Protein AF-A0A7V3HKM5-F1 (afdb_monomer)

Structure (mmCIF, N/CA/C/O backbone):
data_AF-A0A7V3HKM5-F1
#
_entry.id   AF-A0A7V3HKM5-F1
#
loop_
_atom_site.group_PDB
_atom_site.id
_atom_site.type_symbol
_atom_site.label_atom_id
_atom_site.label_alt_id
_atom_site.label_comp_id
_atom_site.label_asym_id
_atom_site.label_entity_id
_atom_site.label_seq_id
_atom_site.pdbx_PDB_ins_code
_atom_site.Cartn_x
_atom_site.Cartn_y
_atom_site.Cartn_z
_atom_site.occupancy
_atom_site.B_iso_or_equiv
_atom_site.auth_seq_id
_atom_site.auth_comp_id
_atom_site.auth_asym_id
_atom_site.auth_atom_id
_atom_site.pdbx_PDB_model_num
ATOM 1 N N . MET A 1 1 ? -71.633 11.881 -22.737 1.00 32.91 1 MET A N 1
ATOM 2 C CA . MET A 1 1 ? -72.175 11.666 -24.096 1.00 32.91 1 MET A CA 1
ATOM 3 C C . MET A 1 1 ? -71.010 11.194 -24.955 1.00 32.91 1 MET A C 1
ATOM 5 O O . MET A 1 1 ? -70.083 11.965 -25.119 1.00 32.91 1 MET A O 1
ATOM 9 N N . ILE A 1 2 ? -70.844 9.876 -25.146 1.00 27.92 2 ILE A N 1
ATOM 10 C CA . ILE A 1 2 ? -71.329 9.138 -26.340 1.00 27.92 2 ILE A CA 1
ATOM 11 C C . ILE A 1 2 ? -70.532 9.651 -27.573 1.00 27.92 2 ILE A C 1
ATOM 13 O O . ILE A 1 2 ? -70.724 10.799 -27.934 1.00 27.92 2 ILE A O 1
ATOM 17 N N . HIS A 1 3 ? -69.574 8.954 -28.208 1.00 29.22 3 HIS A N 1
ATOM 18 C CA . HIS A 1 3 ? -69.591 7.571 -28.708 1.00 29.22 3 HIS A CA 1
ATOM 19 C C . HIS A 1 3 ? -68.187 7.001 -29.063 1.00 29.22 3 HIS A C 1
ATOM 21 O O . HIS A 1 3 ? -67.424 7.612 -29.799 1.00 29.22 3 HIS A O 1
ATOM 27 N N . HIS A 1 4 ? -67.961 5.764 -28.602 1.00 31.05 4 HIS A N 1
ATOM 28 C CA . HIS A 1 4 ? -67.495 4.566 -29.332 1.00 31.05 4 HIS A CA 1
ATOM 29 C C . HIS A 1 4 ? -66.125 4.474 -30.041 1.00 31.05 4 HIS A C 1
ATOM 31 O O . HIS A 1 4 ? -65.977 4.805 -31.213 1.00 31.05 4 HIS A O 1
ATOM 37 N N . LEU A 1 5 ? -65.224 3.718 -29.397 1.00 31.31 5 LEU A N 1
ATOM 38 C CA . LEU A 1 5 ? -64.501 2.613 -30.040 1.00 31.31 5 LEU A CA 1
ATOM 39 C C . LEU A 1 5 ? -65.277 1.297 -29.824 1.00 31.31 5 LEU A C 1
ATOM 41 O O . LEU A 1 5 ? -65.658 0.986 -28.694 1.00 31.31 5 LEU A O 1
ATOM 45 N N . SER A 1 6 ? -65.483 0.513 -30.887 1.00 30.47 6 SER A N 1
ATOM 46 C CA . SER A 1 6 ? -65.968 -0.874 -30.834 1.00 30.47 6 SER A CA 1
ATOM 47 C C . SER A 1 6 ? -65.204 -1.750 -31.838 1.00 30.47 6 SER A C 1
ATOM 49 O O . SER A 1 6 ? -65.437 -1.698 -33.039 1.00 30.47 6 SER A O 1
ATOM 51 N N . HIS A 1 7 ? -64.247 -2.506 -31.300 1.00 28.69 7 HIS A N 1
ATOM 52 C CA . HIS A 1 7 ? -63.943 -3.927 -31.515 1.00 28.69 7 HIS A CA 1
ATOM 53 C C . HIS A 1 7 ? -64.242 -4.669 -32.852 1.00 28.69 7 HIS A C 1
ATOM 55 O O . HIS A 1 7 ? -65.390 -4.921 -33.194 1.00 28.69 7 HIS A O 1
ATOM 61 N N . LEU A 1 8 ? -63.148 -5.256 -33.386 1.00 28.28 8 LEU A N 1
ATOM 62 C CA . LEU A 1 8 ? -62.912 -6.692 -33.706 1.00 28.28 8 LEU A CA 1
ATOM 63 C C . LEU A 1 8 ? -63.483 -7.359 -34.983 1.00 28.28 8 LEU A C 1
ATOM 65 O O . LEU A 1 8 ? -64.666 -7.672 -35.040 1.00 28.28 8 LEU A O 1
ATOM 69 N N . LYS A 1 9 ? -62.554 -7.793 -35.867 1.00 26.81 9 LYS A N 1
ATOM 70 C CA . LYS A 1 9 ? -62.287 -9.175 -36.397 1.00 26.81 9 LYS A CA 1
ATOM 71 C C . LYS A 1 9 ? -61.804 -9.111 -37.862 1.00 26.81 9 LYS A C 1
ATOM 73 O O . LYS A 1 9 ? -62.505 -8.581 -38.706 1.00 26.81 9 LYS A O 1
ATOM 78 N N . ALA A 1 10 ? -60.537 -9.421 -38.158 1.00 32.06 10 ALA A N 1
ATOM 79 C CA . ALA A 1 10 ? -59.923 -10.750 -38.357 1.00 32.06 10 ALA A CA 1
ATOM 80 C C . ALA A 1 10 ? -60.119 -11.321 -39.782 1.00 32.06 10 ALA A C 1
ATOM 82 O O . ALA A 1 10 ? -61.255 -11.415 -40.228 1.00 32.06 10 ALA A O 1
ATOM 83 N N . ILE A 1 11 ? -58.991 -11.708 -40.414 1.00 28.39 11 ILE A N 1
ATOM 84 C CA . ILE A 1 11 ? -58.706 -12.625 -41.560 1.00 28.39 11 ILE A CA 1
ATOM 85 C C . ILE A 1 11 ? -57.555 -11.974 -42.366 1.00 28.39 11 ILE A C 1
ATOM 87 O O . ILE A 1 11 ? -57.736 -10.913 -42.942 1.00 28.39 11 ILE A O 1
ATOM 91 N N . GLY A 1 12 ? -56.300 -12.415 -42.227 1.00 25.58 12 GLY A N 1
ATOM 92 C CA . GLY A 1 12 ? -55.669 -13.444 -43.074 1.00 25.58 12 GLY A CA 1
ATOM 93 C C . GLY A 1 12 ? -54.634 -12.771 -44.004 1.00 25.58 12 GLY A C 1
ATOM 94 O O . GLY A 1 12 ? -55.016 -11.993 -44.860 1.00 25.58 12 GLY A O 1
ATOM 95 N N . LEU A 1 13 ? -53.335 -12.798 -43.685 1.00 31.30 13 LEU A N 1
ATOM 96 C CA . LEU A 1 13 ? -52.326 -13.787 -44.112 1.00 31.30 13 LEU A CA 1
ATOM 97 C C . LEU A 1 13 ? -51.677 -13.454 -45.480 1.00 31.30 13 LEU A C 1
ATOM 99 O O . LEU A 1 13 ? -52.371 -13.256 -46.466 1.00 31.30 13 LEU A O 1
ATOM 103 N N . PHE A 1 14 ? -50.336 -13.502 -45.493 1.00 33.88 14 PHE A N 1
ATOM 104 C CA . PHE A 1 14 ? -49.397 -13.456 -46.630 1.00 33.88 14 PHE A CA 1
ATOM 105 C C . PHE A 1 14 ? -49.161 -12.113 -47.337 1.00 33.88 14 PHE A C 1
ATOM 107 O O . PHE A 1 14 ? -49.988 -11.677 -48.122 1.00 33.88 14 PHE A O 1
ATOM 114 N N . LEU A 1 15 ? -47.972 -11.524 -47.115 1.00 32.38 15 LEU A N 1
ATOM 115 C CA . LEU A 1 15 ? -47.068 -10.935 -48.132 1.00 32.38 15 LEU A CA 1
ATOM 116 C C . LEU A 1 15 ? -45.898 -10.183 -47.455 1.00 32.38 15 LEU A C 1
ATOM 118 O O . LEU A 1 15 ? -45.747 -8.978 -47.601 1.00 32.38 15 LEU A O 1
ATOM 122 N N . LEU A 1 16 ? -45.054 -10.887 -46.694 1.00 33.22 16 LEU A N 1
ATOM 123 C CA . LEU A 1 16 ? -43.768 -10.349 -46.216 1.00 33.22 16 LEU A CA 1
ATOM 124 C C . LEU A 1 16 ? -42.559 -11.323 -46.312 1.00 33.22 16 LEU A C 1
ATOM 126 O O . LEU A 1 16 ? -41.629 -11.172 -45.529 1.00 33.22 16 LEU A O 1
ATOM 130 N N . PRO A 1 17 ? -42.473 -12.276 -47.273 1.00 37.34 17 PRO A N 1
ATOM 131 C CA . PRO A 1 17 ? -41.177 -12.861 -47.641 1.00 37.34 17 PRO A CA 1
ATOM 132 C C . PRO A 1 17 ? -40.599 -12.313 -48.963 1.00 37.34 17 PRO A C 1
ATOM 134 O O . PRO A 1 17 ? -39.496 -12.684 -49.349 1.00 37.34 17 PRO A O 1
ATOM 137 N N . SER A 1 18 ? -41.291 -11.409 -49.664 1.00 39.62 18 SER A N 1
ATOM 138 C CA . SER A 1 18 ? -40.909 -11.008 -51.030 1.00 39.62 18 SER A CA 1
ATOM 139 C C . SER A 1 18 ? -39.862 -9.887 -51.105 1.00 39.62 18 SER A C 1
ATOM 141 O O . SER A 1 18 ? -39.208 -9.737 -52.131 1.00 39.62 18 SER A O 1
ATOM 143 N N . ALA A 1 19 ? -39.675 -9.101 -50.039 1.00 37.91 19 ALA A N 1
ATOM 144 C CA . ALA A 1 19 ? -38.721 -7.984 -50.038 1.00 37.91 19 ALA A CA 1
ATOM 145 C C . ALA A 1 19 ? -37.283 -8.417 -49.691 1.00 37.91 19 ALA A C 1
ATOM 147 O O . ALA A 1 19 ? -36.323 -7.795 -50.139 1.00 37.91 19 ALA A O 1
ATOM 148 N N . PHE A 1 20 ? -37.122 -9.514 -48.943 1.00 40.72 20 PHE A N 1
ATOM 149 C CA . PHE A 1 20 ? -35.808 -9.993 -48.500 1.00 40.72 20 PHE A CA 1
ATOM 150 C C . PHE A 1 20 ? -35.078 -10.806 -49.586 1.00 40.72 20 PHE A C 1
ATOM 152 O O . PHE A 1 20 ? -33.859 -10.741 -49.704 1.00 40.72 20 PHE A O 1
ATOM 159 N N . LEU A 1 21 ? -35.827 -11.501 -50.449 1.00 41.72 21 LEU A N 1
ATOM 160 C CA . LEU A 1 21 ? -35.273 -12.265 -51.575 1.00 41.72 21 LEU A CA 1
ATOM 161 C C . LEU A 1 21 ? -34.810 -11.382 -52.747 1.00 41.72 21 LEU A C 1
ATOM 163 O O . LEU A 1 21 ? -33.887 -11.764 -53.461 1.00 41.72 21 LEU A O 1
ATOM 167 N N . ILE A 1 22 ? -35.378 -10.182 -52.921 1.00 44.56 22 ILE A N 1
ATOM 168 C CA . ILE A 1 22 ? -34.971 -9.256 -53.995 1.00 44.56 22 ILE A CA 1
ATOM 169 C C . ILE A 1 22 ? -33.669 -8.521 -53.636 1.00 44.56 22 ILE A C 1
ATOM 171 O O . ILE A 1 22 ? -32.812 -8.355 -54.504 1.00 44.56 22 ILE A O 1
ATOM 175 N N . LEU A 1 23 ? -33.453 -8.166 -52.361 1.00 40.28 23 LEU A N 1
ATOM 176 C CA . LEU A 1 23 ? -32.171 -7.594 -51.923 1.00 40.28 23 LEU A CA 1
ATOM 177 C C . LEU A 1 23 ? -31.022 -8.613 -51.984 1.00 40.28 23 LEU A C 1
ATOM 179 O O . LEU A 1 23 ? -29.900 -8.250 -52.330 1.00 40.28 23 LEU A O 1
ATOM 183 N N . MET A 1 24 ? -31.299 -9.890 -51.710 1.00 40.78 24 MET A N 1
ATOM 184 C CA . MET A 1 24 ? -30.285 -10.946 -51.772 1.00 40.78 24 MET A CA 1
ATOM 185 C C . MET A 1 24 ? -29.945 -11.341 -53.222 1.00 40.78 24 MET A C 1
ATOM 187 O O . MET A 1 24 ? -28.791 -11.634 -53.520 1.00 40.78 24 MET A O 1
ATOM 191 N N . ALA A 1 25 ? -30.905 -11.253 -54.152 1.00 40.16 25 ALA A N 1
ATOM 192 C CA . ALA A 1 25 ? -30.659 -11.458 -55.582 1.00 40.16 25 ALA A CA 1
ATOM 193 C C . ALA A 1 25 ? -29.879 -10.298 -56.238 1.00 40.16 25 ALA A C 1
ATOM 195 O O . ALA A 1 25 ? -29.069 -10.545 -57.127 1.00 40.16 25 ALA A O 1
ATOM 196 N N . MET A 1 26 ? -30.051 -9.050 -55.779 1.00 38.34 26 MET A N 1
ATOM 197 C CA . MET A 1 26 ? -29.219 -7.923 -56.239 1.00 38.34 26 MET A CA 1
ATOM 198 C C . MET A 1 26 ? -27.794 -7.958 -55.669 1.00 38.34 26 MET A C 1
ATOM 200 O O . MET A 1 26 ? -26.869 -7.512 -56.341 1.00 38.34 26 MET A O 1
ATOM 204 N N . ALA A 1 27 ? -27.597 -8.530 -54.476 1.00 38.53 27 ALA A N 1
ATOM 205 C CA . ALA A 1 27 ? -26.265 -8.740 -53.905 1.00 38.53 27 ALA A CA 1
ATOM 206 C C . ALA A 1 27 ? -25.490 -9.878 -54.600 1.00 38.53 27 ALA A C 1
ATOM 208 O O . ALA A 1 27 ? -24.270 -9.805 -54.705 1.00 38.53 27 ALA A O 1
ATOM 209 N N . LEU A 1 28 ? -26.190 -10.895 -55.121 1.00 37.50 28 LEU A N 1
ATOM 210 C CA . LEU A 1 28 ? -25.584 -12.022 -55.849 1.00 37.50 28 LEU A CA 1
ATOM 211 C C . LEU A 1 28 ? -25.401 -11.767 -57.356 1.00 37.50 28 LEU A C 1
ATOM 213 O O . LEU A 1 28 ? -24.655 -12.487 -58.005 1.00 37.50 28 LEU A O 1
ATOM 217 N N . ALA A 1 29 ? -26.035 -10.734 -57.921 1.00 35.56 29 ALA A N 1
ATOM 218 C CA . ALA A 1 29 ? -25.819 -10.319 -59.312 1.00 35.56 29 ALA A CA 1
ATOM 219 C C . ALA A 1 29 ? -24.673 -9.300 -59.480 1.00 35.56 29 ALA A C 1
ATOM 221 O O . ALA A 1 29 ? -24.315 -8.965 -60.605 1.00 35.56 29 ALA A O 1
ATOM 222 N N . TYR A 1 30 ? -24.091 -8.813 -58.377 1.00 34.19 30 TYR A N 1
ATOM 223 C CA . TYR A 1 30 ? -22.936 -7.904 -58.384 1.00 34.19 30 TYR A CA 1
ATOM 224 C C . TYR A 1 30 ? -21.601 -8.599 -58.069 1.00 34.19 30 TYR A C 1
ATOM 226 O O . TYR A 1 30 ? -20.567 -7.934 -58.027 1.00 34.19 30 TYR A O 1
ATOM 234 N N . SER A 1 31 ? -21.606 -9.919 -57.849 1.00 36.97 31 SER A N 1
ATOM 235 C CA . SER A 1 31 ? -20.392 -10.697 -57.563 1.00 36.97 31 SER A CA 1
ATOM 236 C C . SER A 1 31 ? -19.745 -11.339 -58.793 1.00 36.97 31 SER A C 1
ATOM 238 O O . SER A 1 31 ? -18.592 -11.744 -58.701 1.00 36.97 31 SER A O 1
ATOM 240 N N . ASP A 1 32 ? -20.424 -11.372 -59.944 1.00 38.94 32 ASP A N 1
ATOM 241 C CA . ASP A 1 32 ? -19.956 -12.069 -61.151 1.00 38.94 32 ASP A CA 1
ATOM 242 C C . ASP A 1 32 ? -19.797 -11.118 -62.345 1.00 38.94 32 ASP A C 1
ATOM 244 O O . ASP A 1 32 ? -20.536 -11.207 -63.317 1.00 38.94 32 ASP A O 1
ATOM 248 N N . SER A 1 33 ? -18.842 -10.187 -62.270 1.00 45.66 33 SER A N 1
ATOM 249 C CA . SER A 1 33 ? -18.077 -9.702 -63.435 1.00 45.66 33 SER A CA 1
ATOM 250 C C . SER A 1 33 ? -17.248 -8.482 -63.048 1.00 45.66 33 SER A C 1
ATOM 252 O O . SER A 1 33 ? -17.725 -7.361 -63.170 1.00 45.66 33 SER A O 1
ATOM 254 N N . LEU A 1 34 ? -16.010 -8.694 -62.602 1.00 35.62 34 LEU A N 1
ATOM 255 C CA . LEU A 1 34 ? -14.881 -7.771 -62.776 1.00 35.62 34 LEU A CA 1
ATOM 256 C C . LEU A 1 34 ? -13.589 -8.567 -62.504 1.00 35.62 34 LEU A C 1
ATOM 258 O O . LEU A 1 34 ? -12.852 -8.320 -61.554 1.00 35.62 34 LEU A O 1
ATOM 262 N N . GLU A 1 35 ? -13.308 -9.555 -63.358 1.00 46.19 35 GLU A N 1
ATOM 263 C CA . GLU A 1 35 ? -11.924 -9.971 -63.591 1.00 46.19 35 GLU A CA 1
ATOM 264 C C . GLU A 1 35 ? -11.232 -8.835 -64.353 1.00 46.19 35 GLU A C 1
ATOM 266 O O . GLU A 1 35 ? -11.288 -8.742 -65.578 1.00 46.19 35 GLU A O 1
ATOM 271 N N . LEU A 1 36 ? -10.597 -7.931 -63.611 1.00 38.19 36 LEU A N 1
ATOM 272 C CA . LEU A 1 36 ? -9.624 -7.001 -64.160 1.00 38.19 36 LEU A CA 1
ATOM 273 C C . LEU A 1 36 ? -8.408 -6.997 -63.235 1.00 38.19 36 LEU A C 1
ATOM 275 O O . LEU A 1 36 ? -8.452 -6.436 -62.148 1.00 38.19 36 LEU A O 1
ATOM 279 N N . ALA A 1 37 ? -7.364 -7.699 -63.685 1.00 37.41 37 ALA A N 1
ATOM 280 C CA . ALA A 1 37 ? -5.993 -7.701 -63.181 1.00 37.41 37 ALA A CA 1
ATOM 281 C C . ALA A 1 37 ? -5.848 -7.451 -61.669 1.00 37.41 37 ALA A C 1
ATOM 283 O O . ALA A 1 37 ? -5.640 -6.321 -61.227 1.00 37.41 37 ALA A O 1
ATOM 284 N N . ALA A 1 38 ? -5.863 -8.530 -60.883 1.00 37.41 38 ALA A N 1
ATOM 285 C CA . ALA A 1 38 ? -5.310 -8.507 -59.539 1.00 37.41 38 ALA A CA 1
ATOM 286 C C . ALA A 1 38 ? -3.819 -8.139 -59.632 1.00 37.41 38 ALA A C 1
ATOM 288 O O . ALA A 1 38 ? -2.955 -8.995 -59.818 1.00 37.41 38 ALA A O 1
ATOM 289 N N . ALA A 1 39 ? -3.506 -6.849 -59.509 1.00 39.78 39 ALA A N 1
ATOM 290 C CA . ALA A 1 39 ? -2.245 -6.472 -58.907 1.00 39.78 39 ALA A CA 1
ATOM 291 C C . ALA A 1 39 ? -2.238 -7.165 -57.543 1.00 39.78 39 ALA A C 1
ATOM 293 O O . ALA A 1 39 ? -3.175 -6.981 -56.761 1.00 39.78 39 ALA A O 1
ATOM 294 N N . SER A 1 40 ? -1.233 -8.009 -57.293 1.00 38.81 40 SER A N 1
ATOM 295 C CA . SER A 1 40 ? -0.944 -8.527 -55.957 1.00 38.81 40 SER A CA 1
ATOM 296 C C . SER A 1 40 ? -1.198 -7.406 -54.951 1.00 38.81 40 SER A C 1
ATOM 298 O O . SER A 1 40 ? -0.755 -6.286 -55.238 1.00 38.81 40 SER A O 1
ATOM 300 N N . PRO A 1 41 ? -1.893 -7.636 -53.817 1.00 42.03 41 PRO A N 1
ATOM 301 C CA . PRO A 1 41 ? -1.941 -6.609 -52.793 1.00 42.03 41 PRO A CA 1
ATOM 302 C C . PRO A 1 41 ? -0.479 -6.269 -52.529 1.00 42.03 41 PRO A C 1
ATOM 304 O O . PRO A 1 41 ? 0.301 -7.161 -52.185 1.00 42.03 41 PRO A O 1
ATOM 307 N N . LEU A 1 42 ? -0.075 -5.029 -52.834 1.00 37.62 42 LEU A N 1
ATOM 308 C CA . LEU A 1 42 ? 1.221 -4.513 -52.421 1.00 37.62 42 LEU A CA 1
ATOM 309 C C . LEU A 1 42 ? 1.316 -4.917 -50.961 1.00 37.62 42 LEU A C 1
ATOM 311 O O . LEU A 1 42 ? 0.459 -4.496 -50.183 1.00 37.62 42 LEU A O 1
ATOM 315 N N . ALA A 1 43 ? 2.247 -5.822 -50.638 1.00 38.78 43 ALA A N 1
ATOM 316 C CA . ALA A 1 43 ? 2.473 -6.253 -49.274 1.00 38.78 43 ALA A CA 1
ATOM 317 C C . ALA A 1 43 ? 2.596 -4.962 -48.479 1.00 38.78 43 ALA A C 1
ATOM 319 O O . ALA A 1 43 ? 3.527 -4.188 -48.711 1.00 38.78 43 ALA A O 1
ATOM 320 N N . GLN A 1 44 ? 1.571 -4.656 -47.685 1.00 40.34 44 GLN A N 1
ATOM 321 C CA . GLN A 1 44 ? 1.519 -3.414 -46.945 1.00 40.34 44 GLN A CA 1
ATOM 322 C C . GLN A 1 44 ? 2.742 -3.501 -46.049 1.00 40.34 44 GLN A C 1
ATOM 324 O O . GLN A 1 44 ? 2.817 -4.416 -45.227 1.00 40.34 44 GLN A O 1
ATOM 329 N N . ALA A 1 45 ? 3.763 -2.689 -46.344 1.00 49.84 45 ALA A N 1
ATOM 330 C CA . ALA A 1 45 ? 5.047 -2.808 -45.680 1.00 49.84 45 ALA A CA 1
ATOM 331 C C . ALA A 1 45 ? 4.754 -2.796 -44.183 1.00 49.84 45 ALA A C 1
ATOM 333 O O . ALA A 1 45 ? 4.122 -1.856 -43.698 1.00 49.84 45 ALA A O 1
ATOM 334 N N . THR A 1 46 ? 5.119 -3.873 -43.481 1.00 57.25 46 THR A N 1
ATOM 335 C CA . THR A 1 46 ? 5.024 -3.919 -42.022 1.00 57.25 46 THR A CA 1
ATOM 336 C C . THR A 1 46 ? 5.605 -2.610 -41.511 1.00 57.25 46 THR A C 1
ATOM 338 O O . THR A 1 46 ? 6.740 -2.318 -41.899 1.00 57.25 46 THR A O 1
ATOM 341 N N . PRO A 1 47 ? 4.857 -1.804 -40.735 1.00 72.25 47 PRO A N 1
ATOM 342 C CA . PRO A 1 47 ? 5.342 -0.503 -40.305 1.00 72.25 47 PRO A CA 1
ATOM 343 C C . PRO A 1 47 ? 6.716 -0.678 -39.659 1.00 72.25 47 PRO A C 1
ATOM 345 O O . PRO A 1 47 ? 6.863 -1.386 -38.662 1.00 72.25 47 PRO A O 1
ATOM 348 N N . THR A 1 48 ? 7.749 -0.128 -40.295 1.00 81.62 48 THR A N 1
ATOM 349 C CA . THR A 1 48 ? 9.126 -0.272 -39.829 1.00 81.62 48 THR A CA 1
ATOM 350 C C . THR A 1 48 ? 9.433 0.867 -38.881 1.00 81.62 48 THR A C 1
ATOM 352 O O . THR A 1 48 ? 9.275 2.034 -39.245 1.00 81.62 48 THR A O 1
ATOM 355 N N . CYS A 1 49 ? 9.900 0.540 -37.681 1.00 91.69 49 CYS A N 1
ATOM 356 C CA . CYS A 1 49 ? 10.353 1.556 -36.750 1.00 91.69 49 CYS A CA 1
ATOM 357 C C . CYS A 1 49 ? 11.594 2.285 -37.270 1.00 91.69 49 CYS A C 1
ATOM 359 O O . CYS A 1 49 ? 12.435 1.665 -37.931 1.00 91.69 49 CYS A O 1
ATOM 361 N N . PRO A 1 50 ? 11.755 3.578 -36.936 1.00 88.56 50 PRO A N 1
ATOM 362 C CA . PRO A 1 50 ? 13.026 4.256 -37.121 1.00 88.56 50 PRO A CA 1
ATOM 363 C C . PRO A 1 50 ? 14.158 3.467 -36.441 1.00 88.56 50 PRO A C 1
ATOM 365 O O . PRO A 1 50 ? 13.912 2.829 -35.408 1.00 88.56 50 PRO A O 1
ATOM 368 N N . PRO A 1 51 ? 15.393 3.526 -36.972 1.00 86.81 51 PRO A N 1
ATOM 369 C CA . PRO A 1 51 ? 16.545 2.935 -36.309 1.00 86.81 51 PRO A CA 1
ATOM 370 C C . PRO A 1 51 ? 16.653 3.419 -34.861 1.00 86.81 51 PRO A C 1
ATOM 372 O O . PRO A 1 51 ? 16.358 4.578 -34.557 1.00 86.81 51 PRO A O 1
ATOM 375 N N . SER A 1 52 ? 17.098 2.534 -33.972 1.00 85.69 52 SER A N 1
ATOM 376 C CA . SER A 1 52 ? 17.419 2.915 -32.597 1.00 85.69 52 SER A CA 1
ATOM 377 C C . SER A 1 52 ? 18.522 3.979 -32.571 1.00 85.69 52 SER A C 1
ATOM 379 O O . SER A 1 52 ? 19.308 4.108 -33.515 1.00 85.69 52 SER A O 1
ATOM 381 N N . HIS A 1 53 ? 18.611 4.725 -31.466 1.00 84.75 53 HIS A N 1
ATOM 382 C CA . HIS A 1 53 ? 19.730 5.640 -31.248 1.00 84.75 53 HIS A CA 1
ATOM 383 C C . HIS A 1 53 ? 21.068 4.894 -31.355 1.00 84.75 53 HIS A C 1
ATOM 385 O O . HIS A 1 53 ? 21.175 3.719 -30.994 1.00 84.75 53 HIS A O 1
ATOM 391 N N . ALA A 1 54 ? 22.098 5.580 -31.857 1.00 84.00 54 ALA A N 1
ATOM 392 C CA . ALA A 1 54 ? 23.431 5.001 -31.973 1.00 84.00 54 ALA A CA 1
ATOM 393 C C . ALA A 1 54 ? 23.914 4.485 -30.604 1.00 84.00 54 ALA A C 1
ATOM 395 O O . ALA A 1 54 ? 23.852 5.209 -29.614 1.00 84.00 54 ALA A O 1
ATOM 396 N N . GLY A 1 55 ? 24.379 3.233 -30.560 1.00 84.69 55 GLY A N 1
ATOM 397 C CA . GLY A 1 55 ? 24.806 2.560 -29.326 1.00 84.69 55 GLY A CA 1
ATOM 398 C C . GLY A 1 55 ? 23.726 1.711 -28.644 1.00 84.69 55 GLY A C 1
ATOM 399 O O . GLY A 1 55 ? 24.060 0.882 -27.802 1.00 84.69 55 GLY A O 1
ATOM 400 N N . CYS A 1 56 ? 22.454 1.830 -29.038 1.00 92.00 56 CYS A N 1
ATOM 401 C CA . CYS A 1 56 ? 21.394 0.959 -28.536 1.00 92.00 56 CYS A CA 1
ATOM 402 C C . CYS A 1 56 ? 21.455 -0.430 -29.209 1.00 92.00 56 CYS A C 1
ATOM 404 O O . CYS A 1 56 ? 21.337 -0.507 -30.433 1.00 92.00 56 CYS A O 1
ATOM 406 N N . PRO A 1 57 ? 21.619 -1.532 -28.447 1.00 92.88 57 PRO A N 1
ATOM 407 C CA . PRO A 1 57 ? 21.910 -2.853 -29.017 1.00 92.88 57 PRO A CA 1
ATOM 408 C C . PRO A 1 57 ? 20.725 -3.545 -29.700 1.00 92.88 57 PRO A C 1
ATOM 410 O O . PRO A 1 57 ? 20.939 -4.415 -30.540 1.00 92.88 57 PRO A O 1
ATOM 413 N N . GLN A 1 58 ? 19.489 -3.194 -29.341 1.00 94.94 58 GLN A N 1
ATOM 414 C CA . GLN A 1 58 ? 18.282 -3.797 -29.898 1.00 94.94 58 GLN A CA 1
ATOM 415 C C . GLN A 1 58 ? 17.544 -2.804 -30.802 1.00 94.94 58 GLN A C 1
ATOM 417 O O . GLN A 1 58 ? 17.517 -1.598 -30.519 1.00 94.94 58 GLN A O 1
ATOM 422 N N . PRO A 1 59 ? 16.919 -3.285 -31.890 1.00 93.81 59 PRO A N 1
ATOM 423 C CA . PRO A 1 59 ? 16.055 -2.454 -32.713 1.00 93.81 59 PRO A CA 1
ATOM 424 C C . PRO A 1 59 ? 14.794 -2.052 -31.939 1.00 93.81 59 PRO A C 1
ATOM 426 O O . PRO A 1 59 ? 14.314 -2.785 -31.072 1.00 93.81 59 PRO A O 1
ATOM 429 N N . ARG A 1 60 ? 14.212 -0.908 -32.302 1.00 94.06 60 ARG A N 1
ATOM 430 C CA . ARG A 1 60 ? 12.827 -0.592 -31.941 1.00 94.06 60 ARG A CA 1
ATOM 431 C C . ARG A 1 60 ? 11.899 -1.556 -32.683 1.00 94.06 60 ARG A C 1
ATOM 433 O O . ARG A 1 60 ? 12.028 -1.730 -33.893 1.00 94.06 60 ARG A O 1
ATOM 440 N N . ILE A 1 61 ? 10.968 -2.170 -31.964 1.00 95.19 61 ILE A N 1
ATOM 441 C CA . ILE A 1 61 ? 9.970 -3.092 -32.509 1.00 95.19 61 ILE A CA 1
ATOM 442 C C . ILE A 1 61 ? 8.623 -2.381 -32.550 1.00 95.19 61 ILE A C 1
ATOM 444 O O . ILE A 1 61 ? 8.246 -1.687 -31.608 1.00 95.19 61 ILE A O 1
ATOM 448 N N . HIS A 1 62 ? 7.907 -2.544 -33.658 1.00 95.19 62 HIS A N 1
ATOM 449 C CA . HIS A 1 62 ? 6.563 -2.006 -33.809 1.00 95.19 62 HIS A CA 1
ATOM 450 C C . HIS A 1 62 ? 5.563 -2.932 -33.111 1.00 95.19 62 HIS A C 1
ATOM 452 O O . HIS A 1 62 ? 5.512 -4.125 -33.415 1.00 95.19 62 HIS A O 1
ATOM 458 N N . GLY A 1 63 ? 4.774 -2.397 -32.183 1.00 94.62 63 GLY A N 1
ATOM 459 C CA . GLY A 1 63 ? 3.847 -3.175 -31.368 1.00 94.62 63 GLY A CA 1
ATOM 460 C C . GLY A 1 63 ? 2.650 -2.361 -30.896 1.00 94.62 63 GLY A C 1
ATOM 461 O O . GLY A 1 63 ? 2.603 -1.141 -31.051 1.00 94.62 63 GLY A O 1
ATOM 462 N N . TYR A 1 64 ? 1.651 -3.064 -30.367 1.00 95.00 64 TYR A N 1
ATOM 463 C CA . TYR A 1 64 ? 0.425 -2.464 -29.852 1.00 95.00 64 TYR A CA 1
ATOM 464 C C . TYR A 1 64 ? 0.579 -2.120 -28.372 1.00 95.00 64 TYR A C 1
ATOM 466 O O . TYR A 1 64 ? 0.902 -2.997 -27.568 1.00 95.00 64 TYR A O 1
ATOM 474 N N . GLN A 1 65 ? 0.315 -0.865 -28.016 1.00 96.00 65 GLN A N 1
ATOM 475 C CA . GLN A 1 65 ? 0.173 -0.432 -26.633 1.00 96.00 65 GLN A CA 1
ATOM 476 C C . GLN A 1 65 ? -1.285 -0.642 -26.191 1.00 96.00 65 GLN A C 1
ATOM 478 O O . GLN A 1 65 ? -2.164 0.072 -26.684 1.00 96.00 65 GLN A O 1
ATOM 483 N N . PRO A 1 66 ? -1.567 -1.595 -25.281 1.00 94.00 66 PRO A N 1
ATOM 484 C CA . PRO A 1 66 ? -2.905 -1.763 -24.720 1.00 94.00 66 PRO A CA 1
ATOM 485 C C . PRO A 1 66 ? -3.285 -0.574 -23.836 1.00 94.00 66 PRO A C 1
ATOM 487 O O . PRO A 1 66 ? -2.440 0.267 -23.505 1.00 94.00 66 PRO A O 1
ATOM 490 N N . SER A 1 67 ? -4.554 -0.518 -23.428 1.00 90.75 67 SER A N 1
ATOM 491 C CA . SER A 1 67 ? -4.948 0.441 -22.402 1.00 90.75 67 SER A CA 1
ATOM 492 C C . SER A 1 67 ? -4.248 0.131 -21.083 1.00 90.75 67 SER A C 1
ATOM 494 O O . SER A 1 67 ? -4.137 -1.026 -20.668 1.00 90.75 67 SER A O 1
ATOM 496 N N . ARG A 1 68 ? -3.778 1.170 -20.394 1.00 90.25 68 ARG A N 1
ATOM 497 C CA . ARG A 1 68 ? -3.161 1.032 -19.070 1.00 90.25 68 ARG A CA 1
ATOM 498 C C . ARG A 1 68 ? -4.135 0.414 -18.074 1.00 90.25 68 ARG A C 1
ATOM 500 O O . ARG A 1 68 ? -3.726 -0.346 -17.202 1.00 90.25 68 ARG A O 1
ATOM 507 N N . TYR A 1 69 ? -5.427 0.678 -18.242 1.00 87.69 69 TYR A N 1
ATOM 508 C CA . TYR A 1 69 ? -6.471 0.084 -17.420 1.00 87.69 69 TYR A CA 1
ATOM 509 C C . TYR A 1 69 ? -6.520 -1.451 -17.534 1.00 87.69 69 TYR A C 1
ATOM 511 O O . TYR A 1 69 ? -6.615 -2.140 -16.516 1.00 87.69 69 TYR A O 1
ATOM 519 N N . GLU A 1 70 ? -6.386 -2.007 -18.743 1.00 88.12 70 GLU A N 1
ATOM 520 C CA . GLU A 1 70 ? -6.325 -3.462 -18.967 1.00 88.12 70 GLU A CA 1
ATOM 521 C C . GLU A 1 70 ? -5.019 -4.080 -18.438 1.00 88.12 70 GLU A C 1
ATOM 523 O O . GLU A 1 70 ? -4.993 -5.243 -18.019 1.00 88.12 70 GLU A O 1
ATOM 528 N N . MET A 1 71 ? -3.934 -3.298 -18.397 1.00 93.00 71 MET A N 1
ATOM 529 C CA . MET A 1 71 ? -2.624 -3.756 -17.924 1.00 93.00 71 MET A CA 1
ATOM 530 C C . MET A 1 71 ? -2.578 -4.091 -16.426 1.00 93.00 71 MET A C 1
ATOM 532 O O . MET A 1 71 ? -1.661 -4.798 -16.014 1.00 93.00 71 MET A O 1
ATOM 536 N N . ARG A 1 72 ? -3.543 -3.656 -15.600 1.00 92.19 72 ARG A N 1
ATOM 537 C CA . ARG A 1 72 ? -3.573 -3.941 -14.145 1.00 92.19 72 ARG A CA 1
ATOM 538 C C . ARG A 1 72 ? -3.407 -5.428 -13.830 1.00 92.19 72 ARG A C 1
ATOM 540 O O . ARG A 1 72 ? -2.551 -5.808 -13.031 1.00 92.19 72 ARG A O 1
ATOM 547 N N . SER A 1 73 ? -4.149 -6.265 -14.554 1.00 93.81 73 SER A N 1
ATOM 548 C CA . SER A 1 73 ? -4.070 -7.727 -14.449 1.00 93.81 73 SER A CA 1
ATOM 549 C C . SER A 1 73 ? -2.673 -8.267 -14.781 1.00 93.81 73 SER A C 1
ATOM 551 O O . SER A 1 73 ? -2.179 -9.167 -14.111 1.00 93.81 73 SER A O 1
ATOM 553 N N . THR A 1 74 ? -1.983 -7.655 -15.746 1.00 96.88 74 THR A N 1
ATOM 554 C CA . THR A 1 74 ? -0.628 -8.048 -16.155 1.00 96.88 74 THR A CA 1
ATOM 555 C C . THR A 1 74 ? 0.399 -7.785 -15.050 1.00 96.88 74 THR A C 1
ATOM 557 O O . THR A 1 74 ? 1.333 -8.570 -14.882 1.00 96.88 74 THR A O 1
ATOM 560 N N . PHE A 1 75 ? 0.217 -6.730 -14.248 1.00 97.94 75 PHE A N 1
ATOM 561 C CA . PHE A 1 75 ? 1.034 -6.504 -13.051 1.00 97.94 75 PHE A CA 1
ATOM 562 C C . PHE A 1 75 ? 0.783 -7.556 -11.975 1.00 97.94 75 PHE A C 1
ATOM 564 O O . PHE A 1 75 ? 1.742 -8.025 -11.363 1.00 97.94 75 PHE A O 1
ATOM 571 N N . ASN A 1 76 ? -0.471 -7.964 -11.774 1.00 97.12 76 ASN A N 1
ATOM 572 C CA . ASN A 1 76 ? -0.808 -9.030 -10.829 1.00 97.12 76 ASN A CA 1
ATOM 573 C C . ASN A 1 76 ? -0.192 -10.359 -11.283 1.00 97.12 76 ASN A C 1
ATOM 575 O O . ASN A 1 76 ? 0.356 -11.105 -10.465 1.00 97.12 76 ASN A O 1
ATOM 579 N N . ASP A 1 77 ? -0.194 -10.617 -12.593 1.00 98.12 77 ASP A N 1
ATOM 580 C CA . ASP A 1 77 ? 0.426 -11.809 -13.156 1.00 98.12 77 ASP A CA 1
ATOM 581 C C . ASP A 1 77 ? 1.952 -11.805 -13.008 1.00 98.12 77 ASP A C 1
ATOM 583 O O . ASP A 1 77 ? 2.564 -12.802 -12.621 1.00 98.12 77 ASP A O 1
ATOM 587 N N . ALA A 1 78 ? 2.595 -10.663 -13.263 1.00 98.56 78 ALA A N 1
ATOM 588 C CA . ALA A 1 78 ? 4.031 -10.512 -13.055 1.00 98.56 78 ALA A CA 1
ATOM 589 C C . ALA A 1 78 ? 4.411 -10.689 -11.580 1.00 98.56 78 ALA A C 1
ATOM 591 O O . ALA A 1 78 ? 5.387 -11.373 -11.278 1.00 98.56 78 ALA A O 1
ATOM 592 N N . ALA A 1 79 ? 3.624 -10.111 -10.674 1.00 98.38 79 ALA A N 1
ATOM 593 C CA . ALA A 1 79 ? 3.847 -10.142 -9.235 1.00 98.38 79 ALA A CA 1
ATOM 594 C C . ALA A 1 79 ? 3.634 -11.528 -8.608 1.00 98.38 79 ALA A C 1
ATOM 596 O O . ALA A 1 79 ? 4.275 -11.859 -7.613 1.00 98.38 79 ALA A O 1
ATOM 597 N N . SER A 1 80 ? 2.757 -12.342 -9.197 1.00 97.31 80 SER A N 1
ATOM 598 C CA . SER A 1 80 ? 2.471 -13.718 -8.771 1.00 97.31 80 SER A CA 1
ATOM 599 C C . SER A 1 80 ? 3.224 -14.782 -9.573 1.00 97.31 80 SER A C 1
ATOM 601 O O . SER A 1 80 ? 3.036 -15.975 -9.323 1.00 97.31 80 SER A O 1
ATOM 603 N N . ASN A 1 81 ? 4.096 -14.362 -10.502 1.00 97.94 81 ASN A N 1
ATOM 604 C CA . ASN A 1 81 ? 4.858 -15.237 -11.395 1.00 97.94 81 ASN A CA 1
ATOM 605 C C . ASN A 1 81 ? 3.958 -16.163 -12.249 1.00 97.94 81 ASN A C 1
ATOM 607 O O . ASN A 1 81 ? 4.264 -17.335 -12.469 1.00 97.94 81 ASN A O 1
ATOM 611 N N . SER A 1 82 ? 2.827 -15.642 -12.735 1.00 97.69 82 SER A N 1
ATOM 612 C CA . SER A 1 82 ? 1.845 -16.369 -13.558 1.00 97.69 82 SER A CA 1
ATOM 613 C C . SER A 1 82 ? 1.871 -15.986 -15.045 1.00 97.69 82 SER A C 1
ATOM 615 O O . SER A 1 82 ? 1.087 -16.522 -15.827 1.00 97.69 82 SER A O 1
ATOM 617 N N . LEU A 1 83 ? 2.810 -15.134 -15.483 1.00 97.31 83 LEU A N 1
ATOM 618 C CA . LEU A 1 83 ? 2.971 -14.747 -16.898 1.00 97.31 83 LEU A CA 1
ATOM 619 C C . LEU A 1 83 ? 3.215 -15.948 -17.841 1.00 97.31 83 LEU A C 1
ATOM 621 O O . LEU A 1 83 ? 3.000 -15.854 -19.054 1.00 97.31 83 LEU A O 1
ATOM 625 N N . GLY A 1 84 ? 3.695 -17.078 -17.313 1.00 95.44 84 GLY A N 1
ATOM 626 C CA . GLY A 1 84 ? 4.038 -18.261 -18.101 1.00 95.44 84 GLY A CA 1
ATOM 627 C C . GLY A 1 84 ? 5.098 -17.947 -19.163 1.00 95.44 84 GLY A C 1
ATOM 628 O O . GLY A 1 84 ? 6.047 -17.212 -18.913 1.00 95.44 84 GLY A O 1
ATOM 629 N N . HIS A 1 85 ? 4.922 -18.458 -20.385 1.00 96.00 85 HIS A N 1
ATOM 630 C CA . HIS A 1 85 ? 5.859 -18.225 -21.496 1.00 96.00 85 HIS A CA 1
ATOM 631 C C . HIS A 1 85 ? 5.912 -16.760 -21.977 1.00 96.00 85 HIS A C 1
ATOM 633 O O . HIS A 1 85 ? 6.809 -16.396 -22.745 1.00 96.00 85 HIS A O 1
ATOM 639 N N . LYS A 1 86 ? 4.963 -15.916 -21.544 1.00 97.19 86 LYS A N 1
ATOM 640 C CA . LYS A 1 86 ? 4.931 -14.480 -21.853 1.00 97.19 86 LYS A CA 1
ATOM 641 C C . LYS A 1 86 ? 5.942 -13.670 -21.032 1.00 97.19 86 LYS A C 1
ATOM 643 O O . LYS A 1 86 ? 6.189 -12.521 -21.385 1.00 97.19 86 LYS A O 1
ATOM 648 N N . GLY A 1 87 ? 6.513 -14.249 -19.972 1.00 97.25 87 GLY A N 1
ATOM 649 C CA . GLY A 1 87 ? 7.601 -13.685 -19.168 1.00 97.25 87 GLY A CA 1
ATOM 650 C C . GLY A 1 87 ? 8.872 -14.547 -19.221 1.00 97.25 87 GLY A C 1
ATOM 651 O O . GLY A 1 87 ? 8.841 -15.663 -19.751 1.00 97.25 87 GLY A O 1
ATOM 652 N N . PRO A 1 88 ? 10.014 -14.046 -18.716 1.00 97.19 88 PRO A N 1
ATOM 653 C CA . PRO A 1 88 ? 11.184 -14.876 -18.448 1.00 97.19 88 PRO A CA 1
ATOM 654 C C . PRO A 1 88 ? 10.967 -15.738 -17.197 1.00 97.19 88 PRO A C 1
ATOM 656 O O . PRO A 1 88 ? 10.077 -15.482 -16.389 1.00 97.19 88 PRO A O 1
ATOM 659 N N . THR A 1 89 ? 11.819 -16.743 -17.003 1.00 96.62 89 THR A N 1
ATOM 660 C CA . THR A 1 89 ? 11.880 -17.468 -15.729 1.00 96.62 89 THR A CA 1
ATOM 661 C C . THR A 1 89 ? 12.465 -16.566 -14.645 1.00 96.62 89 THR A C 1
ATOM 663 O O . THR A 1 89 ? 13.481 -15.908 -14.872 1.00 96.62 89 THR A O 1
ATOM 666 N N . TYR A 1 90 ? 11.832 -16.549 -13.473 1.00 98.00 90 TYR A N 1
ATOM 667 C CA . TYR A 1 90 ? 12.333 -15.804 -12.323 1.00 98.00 90 TYR A CA 1
ATOM 668 C C . TYR A 1 90 ? 13.371 -16.600 -11.536 1.00 98.00 90 TYR A C 1
ATOM 670 O O . TYR A 1 90 ? 13.286 -17.824 -11.403 1.00 98.00 90 TYR A O 1
ATOM 678 N N . ASP A 1 91 ? 14.328 -15.875 -10.975 1.00 98.12 91 ASP A N 1
ATOM 679 C CA . ASP A 1 91 ? 15.222 -16.373 -9.946 1.00 98.12 91 ASP A CA 1
ATOM 680 C C . ASP A 1 91 ? 14.430 -16.716 -8.676 1.00 98.12 91 ASP A C 1
ATOM 682 O O . ASP A 1 91 ? 13.325 -16.219 -8.435 1.00 98.12 91 ASP A O 1
ATOM 686 N N . LYS A 1 92 ? 15.025 -17.545 -7.814 1.00 98.31 92 LYS A N 1
ATOM 687 C CA . LYS A 1 92 ? 14.502 -17.709 -6.456 1.00 98.31 92 LYS A CA 1
ATOM 688 C C . LYS A 1 92 ? 14.703 -16.423 -5.660 1.00 98.31 92 LYS A C 1
ATOM 690 O O . LYS A 1 92 ? 15.724 -15.752 -5.810 1.00 98.31 92 LYS A O 1
ATOM 695 N N . ILE A 1 93 ? 13.762 -16.126 -4.775 1.00 98.44 93 ILE A N 1
ATOM 696 C CA . ILE A 1 93 ? 13.801 -14.972 -3.884 1.00 98.44 93 ILE A CA 1
ATOM 697 C C . ILE A 1 93 ? 14.167 -15.403 -2.461 1.00 98.44 93 ILE A C 1
ATOM 699 O O . ILE A 1 93 ? 13.670 -16.414 -1.957 1.00 98.44 93 ILE A O 1
ATOM 703 N N . ASN A 1 94 ? 15.072 -14.657 -1.829 1.00 97.75 94 ASN A N 1
ATOM 704 C CA . ASN A 1 94 ? 15.484 -14.870 -0.446 1.00 97.75 94 ASN A CA 1
ATOM 705 C C . ASN A 1 94 ? 14.351 -14.488 0.514 1.00 97.75 94 ASN A C 1
ATOM 707 O O . ASN A 1 94 ? 13.730 -13.438 0.365 1.00 97.75 94 ASN A O 1
ATOM 711 N N . ARG A 1 95 ? 14.137 -15.304 1.545 1.00 95.50 95 ARG A N 1
ATOM 712 C CA . ARG A 1 95 ? 13.175 -15.059 2.620 1.00 95.50 95 ARG A CA 1
ATOM 713 C C . ARG A 1 95 ? 13.794 -15.345 3.977 1.00 95.50 95 ARG A C 1
ATOM 715 O O . ARG A 1 95 ? 14.488 -16.350 4.152 1.00 95.50 95 ARG A O 1
ATOM 722 N N . GLY A 1 96 ? 13.450 -14.523 4.961 1.00 95.75 96 GLY A N 1
ATOM 723 C CA . GLY A 1 96 ? 13.950 -14.679 6.320 1.00 95.75 96 GLY A CA 1
ATOM 724 C C . GLY A 1 96 ? 15.368 -14.139 6.464 1.00 95.75 96 GLY A C 1
ATOM 725 O O . GLY A 1 96 ? 15.974 -13.641 5.512 1.00 95.75 96 GLY A O 1
ATOM 726 N N . LEU A 1 97 ? 15.898 -14.244 7.678 1.00 95.88 97 LEU A N 1
ATOM 727 C CA . LEU A 1 97 ? 17.196 -13.689 8.053 1.00 95.88 97 LEU A CA 1
ATOM 728 C C . LEU A 1 97 ? 18.237 -14.804 8.254 1.00 95.88 97 LEU A C 1
ATOM 730 O O . LEU A 1 97 ? 17.878 -15.906 8.683 1.00 95.88 97 LEU A O 1
ATOM 734 N N . PRO A 1 98 ? 19.535 -14.545 7.999 1.00 93.44 98 PRO A N 1
ATOM 735 C CA . PRO A 1 98 ? 20.600 -15.484 8.344 1.00 93.44 98 PRO A CA 1
ATOM 736 C C . PRO A 1 98 ? 20.613 -15.816 9.852 1.00 93.44 98 PRO A C 1
ATOM 738 O O . PRO A 1 98 ? 20.310 -14.944 10.667 1.00 93.44 98 PRO A O 1
ATOM 741 N N . PRO A 1 99 ? 20.984 -17.050 10.254 1.00 93.75 99 PRO A N 1
ATOM 742 C CA . PRO A 1 99 ? 21.421 -18.167 9.409 1.00 93.75 99 PRO A CA 1
ATOM 743 C C . PRO A 1 99 ? 20.267 -18.986 8.800 1.00 93.75 99 PRO A C 1
ATOM 745 O O . PRO A 1 99 ? 20.522 -19.866 7.987 1.00 93.75 99 PRO A O 1
ATOM 748 N N . ASN A 1 100 ? 19.011 -18.698 9.156 1.00 94.31 100 ASN A N 1
ATOM 749 C CA . ASN A 1 100 ? 17.830 -19.485 8.772 1.00 94.31 100 ASN A CA 1
ATOM 750 C C . ASN A 1 100 ? 17.153 -18.977 7.488 1.00 94.31 100 ASN A C 1
ATOM 752 O O . ASN A 1 100 ? 15.958 -19.190 7.281 1.00 94.31 100 ASN A O 1
ATOM 756 N N . MET A 1 101 ? 17.898 -18.269 6.643 1.00 95.88 101 MET A N 1
ATOM 757 C CA . MET A 1 101 ? 17.382 -17.753 5.383 1.00 95.88 101 MET A CA 1
ATOM 758 C C . MET A 1 101 ? 17.042 -18.908 4.444 1.00 95.88 101 MET A C 1
ATOM 760 O O . MET A 1 101 ? 17.789 -19.879 4.320 1.00 95.88 101 MET A O 1
ATOM 764 N N . THR A 1 102 ? 15.920 -18.776 3.751 1.00 96.56 102 THR A N 1
ATOM 765 C CA . THR A 1 102 ? 15.456 -19.732 2.747 1.00 96.56 102 THR A CA 1
ATOM 766 C C . THR A 1 102 ? 15.325 -19.050 1.394 1.00 96.56 102 THR A C 1
ATOM 768 O O . THR A 1 102 ? 15.344 -17.825 1.296 1.00 96.56 102 THR A O 1
ATOM 771 N N . GLN A 1 103 ? 15.210 -19.854 0.342 1.00 96.62 103 GLN A N 1
ATOM 772 C CA . GLN A 1 103 ? 14.920 -19.385 -1.004 1.00 96.62 103 GLN A CA 1
ATOM 773 C C . GLN A 1 103 ? 13.653 -20.054 -1.511 1.00 96.62 103 GLN A C 1
ATOM 775 O O . GLN A 1 103 ? 13.531 -21.279 -1.451 1.00 96.62 103 GLN A O 1
ATOM 780 N N . GLU A 1 104 ? 12.744 -19.262 -2.058 1.00 96.56 104 GLU A N 1
ATOM 781 C CA . GLU A 1 104 ? 11.487 -19.740 -2.628 1.00 96.56 104 GLU A CA 1
ATOM 782 C C . GLU A 1 104 ? 11.256 -19.162 -4.025 1.00 96.56 104 GLU A C 1
ATOM 784 O O . GLU A 1 104 ? 12.002 -18.308 -4.497 1.00 96.56 104 GLU A O 1
ATOM 789 N N . ILE A 1 105 ? 10.256 -19.685 -4.726 1.00 95.44 105 ILE A N 1
ATOM 790 C CA . ILE A 1 105 ? 9.808 -19.130 -6.003 1.00 95.44 105 ILE A CA 1
ATOM 791 C C . ILE A 1 105 ? 8.600 -18.248 -5.694 1.00 95.44 105 ILE A C 1
ATOM 793 O O . ILE A 1 105 ? 7.690 -18.687 -4.988 1.00 95.44 105 ILE A O 1
ATOM 797 N N . VAL A 1 106 ? 8.584 -17.029 -6.234 1.00 97.31 106 VAL A N 1
ATOM 798 C CA . V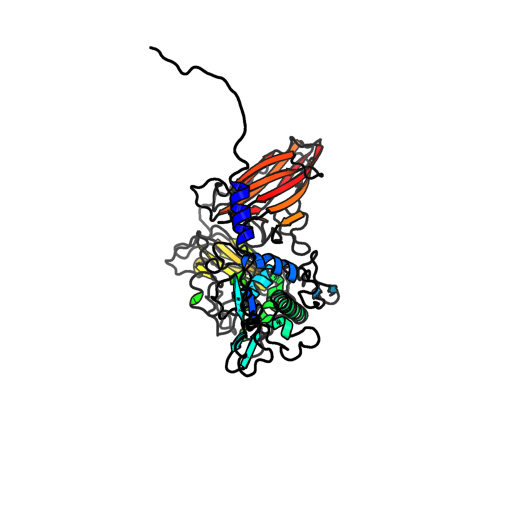AL A 1 106 ? 7.407 -16.147 -6.185 1.00 97.31 106 VAL A CA 1
ATOM 799 C C . VAL A 1 106 ? 6.195 -16.890 -6.755 1.00 97.31 106 VAL A C 1
ATOM 801 O O . VAL A 1 106 ? 6.311 -17.575 -7.774 1.00 97.31 106 VAL A O 1
ATOM 804 N N . SER A 1 107 ? 5.042 -16.785 -6.095 1.00 95.81 107 SER A N 1
ATOM 805 C CA . SER A 1 107 ? 3.830 -17.528 -6.466 1.00 95.81 107 SER A CA 1
ATOM 806 C C . SER A 1 107 ? 2.556 -16.740 -6.162 1.00 95.81 107 SER A C 1
ATOM 808 O O . SER A 1 107 ? 2.597 -15.718 -5.489 1.00 95.81 107 SER A O 1
ATOM 810 N N . SER A 1 108 ? 1.393 -17.237 -6.582 1.00 93.00 108 SER A N 1
ATOM 811 C CA . SER A 1 108 ? 0.098 -16.636 -6.223 1.00 93.00 108 SER A CA 1
ATOM 812 C C . SER A 1 108 ? -0.243 -16.720 -4.729 1.00 93.00 108 SER A C 1
ATOM 814 O O . SER A 1 108 ? -1.036 -15.918 -4.239 1.00 93.00 108 SER A O 1
ATOM 816 N N . LEU A 1 109 ? 0.350 -17.666 -3.992 1.00 92.44 109 LEU A N 1
ATOM 817 C CA . LEU A 1 109 ? 0.181 -17.776 -2.538 1.00 92.44 109 LEU A CA 1
ATOM 818 C C . LEU A 1 109 ? 1.049 -16.768 -1.782 1.00 92.44 109 LEU A C 1
ATOM 820 O O . LEU A 1 109 ? 0.624 -16.252 -0.754 1.00 92.44 109 LEU A O 1
ATOM 824 N N . ARG A 1 110 ? 2.246 -16.491 -2.306 1.00 95.19 110 ARG A N 1
ATOM 825 C CA . ARG A 1 110 ? 3.208 -15.524 -1.767 1.00 95.19 110 ARG A CA 1
ATOM 826 C C . ARG A 1 110 ? 3.710 -14.644 -2.918 1.00 95.19 110 ARG A C 1
ATOM 828 O O . ARG A 1 110 ? 4.768 -14.936 -3.479 1.00 95.19 110 ARG A O 1
ATOM 835 N N . PRO A 1 111 ? 2.899 -13.663 -3.358 1.00 97.19 111 PRO A N 1
ATOM 836 C CA . PRO A 1 111 ? 3.256 -12.787 -4.463 1.00 97.19 111 PRO A CA 1
ATOM 837 C C . PRO A 1 111 ? 4.110 -11.615 -3.974 1.00 97.19 111 PRO A C 1
ATOM 839 O O . PRO A 1 111 ? 4.053 -11.218 -2.809 1.00 97.19 111 PRO A O 1
ATOM 842 N N . ILE A 1 112 ? 4.839 -10.996 -4.898 1.00 98.12 112 ILE A N 1
ATOM 843 C CA . ILE A 1 112 ? 5.361 -9.641 -4.694 1.00 98.12 112 ILE A CA 1
ATOM 844 C C . ILE A 1 112 ? 4.155 -8.682 -4.581 1.00 98.12 112 ILE A C 1
ATOM 846 O O . ILE A 1 112 ? 3.157 -8.878 -5.276 1.00 98.12 112 ILE A O 1
ATOM 850 N N . PRO A 1 113 ? 4.194 -7.622 -3.759 1.00 97.31 113 PRO A N 1
ATOM 851 C CA . PRO A 1 113 ? 3.175 -6.580 -3.775 1.00 97.31 113 PRO A CA 1
ATOM 852 C C . PRO A 1 113 ? 3.117 -5.912 -5.153 1.00 97.31 113 PRO A C 1
ATOM 854 O O . PRO A 1 113 ? 3.995 -5.132 -5.521 1.00 97.31 113 PRO A O 1
ATOM 857 N N . HIS A 1 114 ? 2.076 -6.215 -5.933 1.00 96.69 114 HIS A N 1
ATOM 858 C CA . HIS A 1 114 ? 1.929 -5.746 -7.317 1.00 96.69 114 HIS A CA 1
ATOM 859 C C . HIS A 1 114 ? 1.979 -4.212 -7.430 1.00 96.69 114 HIS A C 1
ATOM 861 O O . HIS A 1 114 ? 2.411 -3.675 -8.449 1.00 96.69 114 HIS A O 1
ATOM 867 N N . ILE A 1 115 ? 1.598 -3.504 -6.364 1.00 96.31 115 ILE A N 1
ATOM 868 C CA . ILE A 1 115 ? 1.645 -2.047 -6.280 1.00 96.31 115 ILE A CA 1
ATOM 869 C C . ILE A 1 115 ? 3.065 -1.475 -6.413 1.00 96.31 115 ILE A C 1
ATOM 871 O O . ILE A 1 115 ? 3.238 -0.420 -7.018 1.00 96.31 115 ILE A O 1
ATOM 875 N N . ILE A 1 116 ? 4.090 -2.209 -5.959 1.00 98.00 116 ILE A N 1
ATOM 876 C CA . ILE A 1 116 ? 5.500 -1.830 -6.137 1.00 98.00 116 ILE A CA 1
ATOM 877 C C . ILE A 1 116 ? 5.841 -1.809 -7.628 1.00 98.00 116 ILE A C 1
ATOM 879 O O . ILE A 1 116 ? 6.402 -0.835 -8.126 1.00 98.00 116 ILE A O 1
ATOM 883 N N . LEU A 1 117 ? 5.437 -2.849 -8.368 1.00 98.31 117 LEU A N 1
ATOM 884 C CA . LEU A 1 117 ? 5.661 -2.923 -9.814 1.00 98.31 117 LEU A CA 1
ATOM 885 C C . LEU A 1 117 ? 4.905 -1.817 -10.557 1.00 98.31 117 LEU A C 1
ATOM 887 O O . LEU A 1 117 ? 5.455 -1.219 -11.479 1.00 98.31 117 LEU A O 1
ATOM 891 N N . ARG A 1 118 ? 3.673 -1.517 -10.131 1.00 96.31 118 ARG A N 1
ATOM 892 C CA . ARG A 1 118 ? 2.850 -0.428 -10.673 1.00 96.31 118 ARG A CA 1
ATOM 893 C C . ARG A 1 118 ? 3.524 0.934 -10.495 1.00 96.31 118 ARG A C 1
ATOM 895 O O . ARG A 1 118 ? 3.694 1.653 -11.479 1.00 96.31 118 ARG A O 1
ATOM 902 N N . GLY A 1 119 ? 3.966 1.261 -9.280 1.00 96.19 119 GLY A N 1
ATOM 903 C CA . GLY A 1 119 ? 4.661 2.519 -8.990 1.00 96.19 119 GLY A CA 1
ATOM 904 C C . GLY A 1 119 ? 5.993 2.649 -9.735 1.00 96.19 119 GLY A C 1
ATOM 905 O O . GLY A 1 119 ? 6.301 3.712 -10.273 1.00 96.19 119 GLY A O 1
ATOM 906 N N . MET A 1 120 ? 6.759 1.557 -9.833 1.00 97.75 120 MET A N 1
ATOM 907 C CA . MET A 1 120 ? 8.011 1.534 -10.595 1.00 97.75 120 MET A CA 1
ATOM 908 C C . MET A 1 120 ? 7.769 1.722 -12.089 1.00 97.75 120 MET A C 1
ATOM 910 O O . MET A 1 120 ? 8.324 2.640 -12.675 1.00 97.75 120 MET A O 1
ATOM 914 N N . ALA A 1 121 ? 6.901 0.921 -12.708 1.00 96.69 121 ALA A N 1
ATOM 915 C CA . ALA A 1 121 ? 6.591 1.059 -14.130 1.00 96.69 121 ALA A CA 1
ATOM 916 C C . ALA A 1 121 ? 6.030 2.447 -14.467 1.00 96.69 121 ALA A C 1
ATOM 918 O O . ALA A 1 121 ? 6.237 2.951 -15.573 1.00 96.69 121 ALA A O 1
ATOM 919 N N . TRP A 1 122 ? 5.319 3.077 -13.523 1.00 94.81 122 TRP A N 1
ATOM 920 C CA . TRP A 1 122 ? 4.874 4.454 -13.692 1.00 94.81 122 TRP A CA 1
ATOM 921 C C . TRP A 1 122 ? 6.066 5.408 -13.721 1.00 94.81 122 TRP A C 1
ATOM 923 O O . TRP A 1 122 ? 6.219 6.159 -14.676 1.00 94.81 122 TRP A O 1
ATOM 933 N N . GLN A 1 123 ? 6.963 5.311 -12.739 1.00 94.75 123 GLN A N 1
ATOM 934 C CA . GLN A 1 123 ? 8.191 6.104 -12.692 1.00 94.75 123 GLN A CA 1
ATOM 935 C C . GLN A 1 123 ? 9.107 5.883 -13.909 1.00 94.75 123 GLN A C 1
ATOM 937 O O . GLN A 1 123 ? 9.801 6.814 -14.319 1.00 94.75 123 GLN A O 1
ATOM 942 N N . GLU A 1 124 ? 9.142 4.672 -14.460 1.00 95.25 124 GLU A N 1
ATOM 943 C CA . GLU A 1 124 ? 10.011 4.323 -15.584 1.00 95.25 124 GLU A CA 1
ATOM 944 C C . GLU A 1 124 ? 9.469 4.818 -16.928 1.00 95.25 124 GLU A C 1
ATOM 946 O O . GLU A 1 124 ? 10.212 5.374 -17.735 1.00 95.25 124 GLU A O 1
ATOM 951 N N . SER A 1 125 ? 8.182 4.607 -17.202 1.00 94.75 125 SER A N 1
ATOM 952 C CA . SER A 1 125 ? 7.640 4.804 -18.553 1.00 94.75 125 SER A CA 1
ATOM 953 C C . SER A 1 125 ? 6.188 5.263 -18.597 1.00 94.75 125 SER A C 1
ATOM 955 O O . SER A 1 125 ? 5.594 5.282 -19.674 1.00 94.75 125 SER A O 1
ATOM 957 N N . HIS A 1 126 ? 5.582 5.578 -17.449 1.00 92.75 126 HIS A N 1
ATOM 958 C CA . HIS A 1 126 ? 4.136 5.765 -17.334 1.00 92.75 126 HIS A CA 1
ATOM 959 C C . HIS A 1 126 ? 3.376 4.556 -17.904 1.00 92.75 126 HIS A C 1
ATOM 961 O O . HIS A 1 126 ? 2.397 4.721 -18.620 1.00 92.75 126 HIS A O 1
ATOM 967 N N . TRP A 1 127 ? 3.853 3.335 -17.652 1.00 94.25 127 TRP A N 1
ATOM 968 C CA . TRP A 1 127 ? 3.269 2.081 -18.153 1.00 94.25 127 TRP A CA 1
ATOM 969 C C . TRP A 1 127 ? 3.330 1.865 -19.681 1.00 94.25 127 TRP A C 1
ATOM 971 O O . TRP A 1 127 ? 2.587 1.047 -20.229 1.00 94.25 127 TRP A O 1
ATOM 981 N N . LEU A 1 128 ? 4.220 2.554 -20.396 1.00 95.19 128 LEU A N 1
ATOM 982 C CA . LEU A 1 128 ? 4.308 2.459 -21.854 1.00 95.19 128 LEU A CA 1
ATOM 983 C C . LEU A 1 128 ? 5.434 1.524 -22.308 1.00 95.19 128 LEU A C 1
ATOM 985 O O . LEU A 1 128 ? 6.613 1.749 -22.037 1.00 95.19 128 LEU A O 1
ATOM 989 N N . GLN A 1 129 ? 5.072 0.506 -23.088 1.00 97.44 129 GLN A N 1
ATOM 990 C CA . GLN A 1 129 ? 6.018 -0.304 -23.857 1.00 97.44 129 GLN A CA 1
ATOM 991 C C . GLN A 1 129 ? 6.239 0.283 -25.254 1.00 97.44 129 GLN A C 1
ATOM 993 O O . GLN A 1 129 ? 7.380 0.351 -25.720 1.00 97.44 129 GLN A O 1
ATOM 998 N N . PHE A 1 130 ? 5.154 0.681 -25.926 1.00 96.75 130 PHE A N 1
ATOM 999 C CA . PHE A 1 130 ? 5.178 1.198 -27.294 1.00 96.75 130 PHE A CA 1
ATOM 1000 C C . PHE A 1 130 ? 4.641 2.624 -27.312 1.00 96.75 130 PHE A C 1
ATOM 1002 O O . PHE A 1 130 ? 3.449 2.853 -27.119 1.00 96.75 130 PHE A O 1
ATOM 1009 N N . ALA A 1 131 ? 5.531 3.585 -27.533 1.00 95.00 131 ALA A N 1
ATOM 1010 C CA . ALA A 1 131 ? 5.209 5.004 -27.534 1.00 95.00 131 ALA A CA 1
ATOM 1011 C C . ALA A 1 131 ? 6.343 5.815 -28.170 1.00 95.00 131 ALA A C 1
ATOM 1013 O O . ALA A 1 131 ? 7.503 5.395 -28.177 1.00 95.00 131 ALA A O 1
ATOM 1014 N N . GLU A 1 132 ? 6.014 7.012 -28.648 1.00 87.00 132 GLU A N 1
ATOM 1015 C CA . GLU A 1 132 ? 7.005 8.018 -29.041 1.00 87.00 132 GLU A CA 1
ATOM 1016 C C . GLU A 1 132 ? 7.416 8.916 -27.858 1.00 87.00 132 GLU A C 1
ATOM 1018 O O . GLU A 1 132 ? 8.451 9.577 -27.912 1.00 87.00 132 GLU A O 1
ATOM 1023 N N . GLY A 1 133 ? 6.653 8.906 -26.759 1.00 86.06 133 GLY A N 1
ATOM 1024 C CA . GLY A 1 133 ? 6.994 9.597 -25.516 1.00 86.06 133 GLY A CA 1
ATOM 1025 C C . GLY A 1 133 ? 6.073 9.230 -24.350 1.00 86.06 133 GLY A C 1
ATOM 1026 O O . GLY A 1 133 ? 5.021 8.630 -24.540 1.00 86.06 133 GLY A O 1
ATOM 1027 N N . MET A 1 134 ? 6.451 9.622 -23.129 1.00 82.69 134 MET A N 1
ATOM 1028 C CA . MET A 1 134 ? 5.742 9.234 -21.892 1.00 82.69 134 MET A CA 1
ATOM 1029 C C . MET A 1 134 ? 4.317 9.808 -21.755 1.00 82.69 134 MET A C 1
ATOM 1031 O O . MET A 1 134 ? 3.542 9.337 -20.931 1.00 82.69 134 MET A O 1
ATOM 1035 N N . ASN A 1 135 ? 3.952 10.793 -22.581 1.00 85.06 135 ASN A N 1
ATOM 1036 C CA . ASN A 1 135 ? 2.616 11.404 -22.604 1.00 85.06 135 ASN A CA 1
ATOM 1037 C C . ASN A 1 135 ? 1.711 10.834 -23.707 1.00 85.06 135 ASN A C 1
ATOM 1039 O O . ASN A 1 135 ? 0.648 11.391 -23.981 1.00 85.06 135 ASN A O 1
ATOM 1043 N N . ASP A 1 136 ? 2.143 9.769 -24.382 1.00 88.44 136 ASP A N 1
ATOM 1044 C CA . ASP A 1 136 ? 1.365 9.163 -25.452 1.00 88.44 136 ASP A CA 1
ATOM 1045 C C . ASP A 1 136 ? 0.081 8.504 -24.932 1.00 88.44 136 ASP A C 1
ATOM 1047 O O . ASP A 1 136 ? 0.029 7.926 -23.840 1.00 88.44 136 ASP A O 1
ATOM 1051 N N . SER A 1 137 ? -0.960 8.585 -25.764 1.00 88.00 137 SER A N 1
ATOM 1052 C CA . SER A 1 137 ? -2.233 7.913 -25.538 1.00 88.00 137 SER A CA 1
ATOM 1053 C C . SER A 1 137 ? -2.115 6.399 -25.701 1.00 88.00 137 SER A C 1
ATOM 1055 O O . SER A 1 137 ? -1.297 5.897 -26.476 1.00 88.00 137 SER A O 1
ATOM 1057 N N . ASP A 1 138 ? -3.026 5.701 -25.040 1.00 89.62 138 ASP A N 1
ATOM 1058 C CA . ASP A 1 138 ? -3.196 4.255 -25.111 1.00 89.62 138 ASP A CA 1
ATOM 1059 C C . ASP A 1 138 ? -3.801 3.785 -26.449 1.00 89.62 138 ASP A C 1
ATOM 1061 O O . ASP A 1 138 ? -4.197 4.587 -27.301 1.00 89.62 138 ASP A O 1
ATOM 1065 N N . GLY A 1 139 ? -3.911 2.463 -26.620 1.00 91.62 139 GLY A N 1
ATOM 1066 C CA . GLY A 1 139 ? -4.766 1.837 -27.629 1.00 91.62 139 GLY A CA 1
ATOM 1067 C C . GLY A 1 139 ? -4.274 1.979 -29.069 1.00 91.62 139 GLY A C 1
ATOM 1068 O O . GLY A 1 139 ? -5.070 1.877 -30.004 1.00 91.62 139 GLY A O 1
ATOM 1069 N N . LYS A 1 140 ? -2.976 2.222 -29.265 1.00 92.25 140 LYS A N 1
ATOM 1070 C CA . LYS A 1 140 ? -2.374 2.486 -30.576 1.00 92.25 140 LYS A CA 1
ATOM 1071 C C . LYS A 1 140 ? -1.151 1.617 -30.837 1.00 92.25 140 LYS A C 1
ATOM 1073 O O . LYS A 1 140 ? -0.512 1.108 -29.919 1.00 92.25 140 LYS A O 1
ATOM 1078 N N . TYR A 1 141 ? -0.809 1.484 -32.113 1.00 93.81 141 TYR A N 1
ATOM 1079 C CA . TYR A 1 141 ? 0.473 0.924 -32.515 1.00 93.81 141 TYR A CA 1
ATOM 1080 C C . TYR A 1 141 ? 1.547 2.009 -32.510 1.00 93.81 141 TYR A C 1
ATOM 1082 O O . TYR A 1 141 ? 1.315 3.123 -32.981 1.00 93.81 141 TYR A O 1
ATOM 1090 N N . ALA A 1 142 ? 2.712 1.674 -31.973 1.00 95.38 142 ALA A N 1
ATOM 1091 C CA . ALA A 1 142 ? 3.877 2.541 -31.937 1.00 95.38 142 ALA A CA 1
ATOM 1092 C C . ALA A 1 142 ? 5.154 1.696 -31.883 1.00 95.38 142 ALA A C 1
ATOM 1094 O O . ALA A 1 142 ? 5.124 0.463 -31.854 1.00 95.38 142 ALA A O 1
ATOM 1095 N N . CYS A 1 143 ? 6.296 2.364 -31.882 1.00 95.50 143 CYS A N 1
ATOM 1096 C CA . CYS A 1 143 ? 7.585 1.715 -31.719 1.00 95.50 143 CYS A CA 1
ATOM 10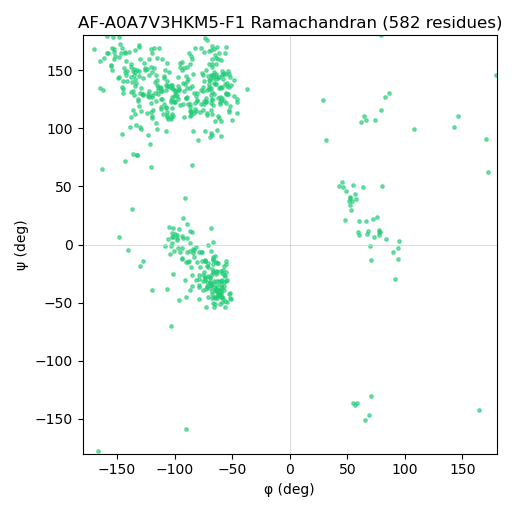97 C C . CYS A 1 143 ? 7.955 1.561 -30.246 1.00 95.50 143 CYS A C 1
ATOM 1099 O O . CYS A 1 143 ? 7.499 2.340 -29.410 1.00 95.50 143 CYS A O 1
ATOM 1101 N N . THR A 1 144 ? 8.812 0.584 -29.929 1.00 96.38 144 THR A N 1
ATOM 1102 C CA . THR A 1 144 ? 9.380 0.420 -28.583 1.00 96.38 144 THR A CA 1
ATOM 1103 C C . THR A 1 144 ? 9.857 1.768 -28.052 1.00 96.38 144 THR A C 1
ATOM 1105 O O . THR A 1 144 ? 10.658 2.451 -28.709 1.00 96.38 144 THR A O 1
ATOM 1108 N N . LEU A 1 145 ? 9.365 2.131 -26.869 1.00 95.62 145 LEU A N 1
ATOM 1109 C CA . LEU A 1 145 ? 9.823 3.301 -26.139 1.00 95.62 145 LEU A CA 1
ATOM 1110 C C . LEU A 1 145 ? 11.259 3.043 -25.676 1.00 95.62 145 LEU A C 1
ATOM 1112 O O . LEU A 1 145 ? 11.518 2.066 -24.974 1.00 95.62 145 LEU A O 1
ATOM 1116 N N . ILE A 1 146 ? 12.196 3.900 -26.075 1.00 93.94 146 ILE A N 1
ATOM 1117 C CA . ILE A 1 146 ? 13.585 3.832 -25.614 1.00 93.94 146 ILE A CA 1
ATOM 1118 C C . ILE A 1 146 ? 13.916 5.135 -24.897 1.00 93.94 146 ILE A C 1
ATOM 1120 O O . ILE A 1 146 ? 14.029 6.181 -25.536 1.00 93.94 146 ILE A O 1
ATOM 1124 N N . GLY A 1 147 ? 14.098 5.071 -23.579 1.00 90.31 147 GLY A N 1
ATOM 1125 C CA . GLY A 1 147 ? 14.680 6.167 -22.818 1.00 90.31 147 GLY A CA 1
ATOM 1126 C C . GLY A 1 147 ? 16.167 6.254 -23.131 1.00 90.31 147 GLY A C 1
ATOM 1127 O O . GLY A 1 147 ? 16.930 5.342 -22.812 1.00 90.31 147 GLY A O 1
ATOM 1128 N N . TYR A 1 148 ? 16.582 7.334 -23.788 1.00 83.62 148 TYR A N 1
ATOM 1129 C CA . TYR A 1 148 ? 17.972 7.552 -24.174 1.00 83.62 148 TYR A CA 1
ATOM 1130 C C . TYR A 1 148 ? 18.589 8.677 -23.345 1.00 83.62 148 TYR A C 1
ATOM 1132 O O . TYR A 1 148 ? 18.109 9.811 -23.370 1.00 83.62 148 TYR A O 1
ATOM 1140 N N . TYR A 1 149 ? 19.668 8.370 -22.621 1.00 73.69 149 TYR A N 1
ATOM 1141 C CA . TYR A 1 149 ? 20.372 9.349 -21.793 1.00 73.69 149 TYR A CA 1
ATOM 1142 C C . TYR A 1 149 ? 21.767 9.664 -22.343 1.00 73.69 149 TYR A C 1
ATOM 1144 O O . TYR A 1 149 ? 22.665 8.818 -22.367 1.00 73.69 149 TYR A O 1
ATOM 1152 N N . THR A 1 150 ? 21.975 10.919 -22.740 1.00 68.62 150 THR A N 1
ATOM 1153 C CA . THR A 1 150 ? 23.306 11.483 -23.010 1.00 68.62 150 THR A CA 1
ATOM 1154 C C . THR A 1 150 ? 23.875 12.074 -21.718 1.00 68.62 150 THR A C 1
ATOM 1156 O O . THR A 1 150 ? 23.142 12.805 -21.051 1.00 68.62 150 THR A O 1
ATOM 1159 N N . PRO A 1 151 ? 25.150 11.828 -21.351 1.00 68.88 151 PRO A N 1
ATOM 1160 C CA . PRO A 1 151 ? 26.263 11.398 -22.209 1.00 68.88 151 PRO A CA 1
ATOM 1161 C C . PRO A 1 151 ? 26.609 9.900 -22.163 1.00 68.88 151 PRO A C 1
ATOM 1163 O O . PRO A 1 151 ? 27.468 9.469 -22.923 1.00 68.88 151 PRO A O 1
ATOM 1166 N N . THR A 1 152 ? 25.980 9.100 -21.297 1.00 66.31 152 THR A N 1
ATOM 1167 C CA . THR A 1 152 ? 26.359 7.684 -21.102 1.00 66.31 152 THR A CA 1
ATOM 1168 C C . THR A 1 152 ? 25.897 6.752 -22.223 1.00 66.31 152 THR A C 1
ATOM 1170 O O . THR A 1 152 ? 26.269 5.583 -22.208 1.00 66.31 152 THR A O 1
ATOM 1173 N N . GLN A 1 153 ? 25.099 7.254 -23.174 1.00 75.94 153 GLN A N 1
ATOM 1174 C CA . GLN A 1 153 ? 24.477 6.475 -24.253 1.00 75.94 153 GLN A CA 1
ATOM 1175 C C . GLN A 1 153 ? 23.705 5.258 -23.715 1.00 75.94 153 GLN A C 1
ATOM 1177 O O . GLN A 1 153 ? 23.669 4.199 -24.336 1.00 75.94 153 GLN A O 1
ATOM 1182 N N . SER A 1 154 ? 23.098 5.403 -22.532 1.00 82.38 154 SER A N 1
ATOM 1183 C CA . SER A 1 154 ? 22.287 4.345 -21.932 1.00 82.38 154 SER A CA 1
ATOM 1184 C C . SER A 1 154 ? 20.921 4.293 -22.609 1.00 82.38 154 SER A C 1
ATOM 1186 O O . SER A 1 154 ? 20.282 5.334 -22.780 1.00 82.38 154 SER A O 1
ATOM 1188 N N . CYS A 1 155 ? 20.483 3.085 -22.967 1.00 92.00 155 CYS A N 1
ATOM 1189 C CA . CYS A 1 155 ? 19.207 2.826 -23.629 1.00 92.00 155 CYS A CA 1
ATOM 1190 C C . CYS A 1 155 ? 18.325 1.980 -22.709 1.00 92.00 155 CYS A C 1
ATOM 1192 O O . CYS A 1 155 ? 18.575 0.784 -22.554 1.00 92.00 155 CYS A O 1
ATOM 1194 N N . GLY A 1 156 ? 17.324 2.599 -22.086 1.00 94.50 156 GLY A N 1
ATOM 1195 C CA . GLY A 1 156 ? 16.295 1.911 -21.310 1.00 94.50 156 GLY A CA 1
ATOM 1196 C C . GLY A 1 156 ? 15.162 1.471 -22.223 1.00 94.50 156 GLY A C 1
ATOM 1197 O O . GLY A 1 156 ? 14.561 2.302 -22.896 1.00 94.50 156 GLY A O 1
ATOM 1198 N N . TYR A 1 157 ? 14.878 0.173 -22.284 1.00 96.56 157 TYR A N 1
ATOM 1199 C CA . TYR A 1 157 ? 13.863 -0.366 -23.187 1.00 96.56 157 TYR A CA 1
ATOM 1200 C C . TYR A 1 157 ? 12.524 -0.563 -22.482 1.00 96.56 157 TYR A C 1
ATOM 1202 O O . TYR A 1 157 ? 12.434 -1.309 -21.504 1.00 96.56 157 TYR A O 1
ATOM 1210 N N . GLY A 1 158 ? 11.482 0.030 -23.060 1.00 96.38 158 GLY A N 1
ATOM 1211 C CA . GLY A 1 158 ? 10.080 -0.285 -22.819 1.00 96.38 158 GLY A CA 1
ATOM 1212 C C . GLY A 1 158 ? 9.578 0.012 -21.409 1.00 96.38 158 GLY A C 1
ATOM 1213 O O . GLY A 1 158 ? 10.077 0.892 -20.712 1.00 96.38 158 GLY A O 1
ATOM 1214 N N . LEU A 1 159 ? 8.582 -0.762 -20.996 1.00 97.06 159 LEU A N 1
ATOM 1215 C CA . LEU A 1 159 ? 7.781 -0.555 -19.794 1.00 97.06 159 LEU A CA 1
ATOM 1216 C C . LEU A 1 159 ? 8.610 -0.359 -18.512 1.00 97.06 159 LEU A C 1
ATOM 1218 O O . LEU A 1 159 ? 8.358 0.556 -17.733 1.00 97.06 159 LEU A O 1
ATOM 1222 N N . MET A 1 160 ? 9.617 -1.201 -18.306 1.00 98.00 160 MET A N 1
ATOM 1223 C CA . MET A 1 160 ? 10.470 -1.207 -17.114 1.00 98.00 160 MET A CA 1
ATOM 1224 C C . MET A 1 160 ? 11.838 -0.549 -17.351 1.00 98.00 160 MET A C 1
ATOM 1226 O O . MET A 1 160 ? 12.731 -0.690 -16.512 1.00 98.00 160 MET A O 1
ATOM 1230 N N . GLN A 1 161 ? 12.015 0.118 -18.503 1.00 96.38 161 GLN A N 1
ATOM 1231 C CA . GLN A 1 161 ? 13.245 0.802 -18.930 1.00 96.38 161 GLN A CA 1
ATOM 1232 C C . GLN A 1 161 ? 14.513 -0.048 -18.729 1.00 96.38 161 GLN A C 1
ATOM 1234 O O . GLN A 1 161 ? 15.527 0.396 -18.190 1.00 96.38 161 GLN A O 1
ATOM 1239 N N . ILE A 1 162 ? 14.476 -1.301 -19.192 1.00 97.25 162 ILE A N 1
ATOM 1240 C CA . ILE A 1 162 ? 15.578 -2.253 -19.007 1.00 97.25 162 ILE A CA 1
ATOM 1241 C C . ILE A 1 162 ? 16.810 -1.791 -19.784 1.00 97.25 162 ILE A C 1
ATOM 1243 O O . ILE A 1 162 ? 16.763 -1.677 -21.005 1.00 97.25 162 ILE A O 1
ATOM 1247 N N . THR A 1 163 ? 17.916 -1.547 -19.084 1.00 94.19 163 THR A N 1
ATOM 1248 C CA . THR A 1 163 ? 19.198 -1.117 -19.679 1.00 94.19 163 THR A CA 1
ATOM 1249 C C . THR A 1 163 ? 20.241 -2.233 -19.688 1.00 94.19 163 THR A C 1
ATOM 1251 O O . THR A 1 163 ? 21.017 -2.383 -20.633 1.00 94.19 163 THR A O 1
ATOM 1254 N N . SER A 1 164 ? 20.269 -3.032 -18.622 1.00 93.19 164 SER A N 1
ATOM 1255 C CA . SER A 1 164 ? 21.332 -4.001 -18.358 1.00 93.19 164 SER A CA 1
ATOM 1256 C C . SER A 1 164 ? 21.226 -5.232 -19.258 1.00 93.19 164 SER A C 1
ATOM 1258 O O . SER A 1 164 ? 20.146 -5.788 -19.435 1.00 93.19 164 SER A O 1
ATOM 1260 N N . CYS A 1 165 ? 22.366 -5.663 -19.809 1.00 94.81 165 CYS A N 1
ATOM 1261 C CA . CYS A 1 165 ? 22.502 -6.817 -20.707 1.00 94.81 165 CYS A CA 1
ATOM 1262 C C . CYS A 1 165 ? 21.574 -6.824 -21.928 1.00 94.81 165 CYS A C 1
ATOM 1264 O O . CYS A 1 165 ? 21.233 -7.882 -22.454 1.00 94.81 165 CYS A O 1
ATOM 1266 N N . MET A 1 166 ? 21.188 -5.659 -22.441 1.00 95.88 166 MET A N 1
ATOM 1267 C CA . MET A 1 166 ? 20.381 -5.608 -23.661 1.00 95.88 166 MET A CA 1
ATOM 1268 C C . MET A 1 166 ? 21.143 -6.063 -24.918 1.00 95.88 166 MET A C 1
ATOM 1270 O O . MET A 1 166 ? 20.536 -6.192 -25.974 1.00 95.88 166 MET A O 1
ATOM 1274 N N . SER A 1 167 ? 22.444 -6.351 -24.832 1.00 94.19 167 SER A N 1
ATOM 1275 C CA . SER A 1 167 ? 23.224 -6.926 -25.937 1.00 94.19 167 SER A CA 1
ATOM 1276 C C . SER A 1 167 ? 23.130 -8.454 -26.022 1.00 94.19 167 SER A C 1
ATOM 1278 O O . SER A 1 167 ? 23.115 -8.989 -27.125 1.00 94.19 167 SER A O 1
ATOM 1280 N N . ASP A 1 168 ? 23.064 -9.155 -24.886 1.00 94.69 168 ASP A N 1
ATOM 1281 C CA . ASP A 1 168 ? 23.240 -10.617 -24.805 1.00 94.69 168 ASP A CA 1
ATOM 1282 C C . ASP A 1 168 ? 22.285 -11.333 -23.825 1.00 94.69 168 ASP A C 1
ATOM 1284 O O . ASP A 1 168 ? 22.276 -12.561 -23.749 1.00 94.69 168 ASP A O 1
ATOM 1288 N N . GLY A 1 169 ? 21.464 -10.590 -23.077 1.00 95.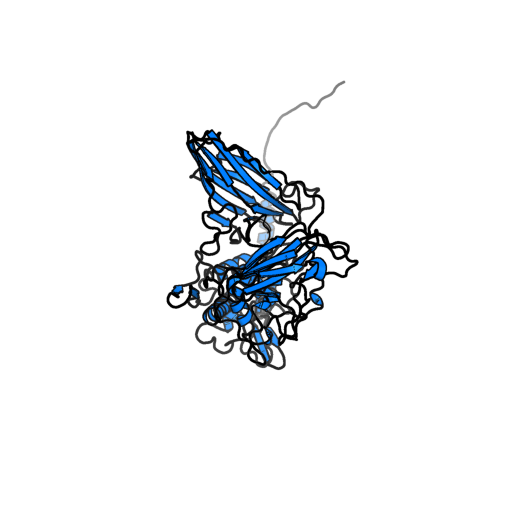25 169 GLY A N 1
ATOM 1289 C CA . GLY A 1 169 ? 20.443 -11.126 -22.175 1.00 95.25 169 GLY A CA 1
ATOM 1290 C C . GLY A 1 169 ? 20.953 -11.637 -20.827 1.00 95.25 169 GLY A C 1
ATOM 1291 O O . GLY A 1 169 ? 20.222 -12.337 -20.123 1.00 95.25 169 GLY A O 1
ATOM 1292 N N . CYS A 1 170 ? 22.220 -11.371 -20.485 1.00 94.50 170 CYS A N 1
ATOM 1293 C CA . CYS A 1 170 ? 22.934 -11.959 -19.344 1.00 94.50 170 CYS A CA 1
ATOM 1294 C C . CYS A 1 170 ? 22.797 -13.503 -19.249 1.00 94.50 170 CYS A C 1
ATOM 1296 O O . CYS A 1 170 ? 22.911 -14.066 -18.158 1.00 94.50 170 CYS A O 1
ATOM 1298 N N . GLY A 1 171 ? 22.465 -14.194 -20.345 1.00 95.56 171 GLY A N 1
ATOM 1299 C CA . GLY A 1 171 ? 22.212 -15.637 -20.359 1.00 95.56 171 GLY A CA 1
ATOM 1300 C C . GLY A 1 171 ? 20.893 -16.124 -19.733 1.00 95.56 171 GLY A C 1
ATOM 1301 O O . GLY A 1 171 ? 20.719 -17.336 -19.637 1.00 95.56 171 GLY A O 1
ATOM 1302 N N . TRP A 1 172 ? 19.963 -15.249 -19.321 1.00 96.69 172 TRP A N 1
ATOM 1303 C CA . TRP A 1 172 ? 18.682 -15.674 -18.714 1.00 96.69 172 TRP A CA 1
ATOM 1304 C C . TRP A 1 172 ? 17.423 -15.076 -19.357 1.00 96.69 172 TRP A C 1
ATOM 1306 O O . TRP A 1 172 ? 16.329 -15.598 -19.139 1.00 96.69 172 TRP A O 1
ATOM 1316 N N . PHE A 1 173 ? 17.546 -14.033 -20.182 1.00 98.06 173 PHE A N 1
ATOM 1317 C CA . PHE A 1 173 ? 16.427 -13.489 -20.957 1.00 98.06 173 PHE A CA 1
ATOM 1318 C C . PHE A 1 173 ? 16.807 -13.218 -22.415 1.00 98.06 173 PHE A C 1
ATOM 1320 O O . PHE A 1 173 ? 17.976 -13.224 -22.781 1.00 98.06 173 PHE A O 1
ATOM 1327 N N . ALA A 1 174 ? 15.808 -12.975 -23.263 1.00 98.19 174 ALA A N 1
ATOM 1328 C CA . ALA A 1 174 ? 15.994 -12.607 -24.662 1.00 98.19 174 ALA A CA 1
ATOM 1329 C C . ALA A 1 174 ? 15.799 -11.087 -24.849 1.00 98.19 174 ALA A C 1
ATOM 1331 O O . ALA A 1 174 ? 14.657 -10.622 -24.767 1.00 98.19 174 ALA A O 1
ATOM 1332 N N . PRO A 1 175 ? 16.853 -10.296 -25.144 1.00 98.00 175 PRO A N 1
ATOM 1333 C CA . PRO A 1 175 ? 16.733 -8.841 -25.292 1.00 98.00 175 PRO A CA 1
ATOM 1334 C C . PRO A 1 175 ? 15.723 -8.400 -26.354 1.00 98.00 175 PRO A C 1
ATOM 1336 O O . PRO A 1 175 ? 14.989 -7.435 -26.159 1.00 98.00 175 PRO A O 1
ATOM 1339 N N . ILE A 1 176 ? 15.616 -9.146 -27.455 1.00 96.94 176 ILE A N 1
ATOM 1340 C CA . ILE A 1 176 ? 14.647 -8.838 -28.510 1.00 96.94 176 ILE A CA 1
ATOM 1341 C C . ILE A 1 176 ? 13.197 -8.935 -28.010 1.00 96.94 176 ILE A C 1
ATOM 1343 O O . ILE A 1 176 ? 12.358 -8.120 -28.386 1.00 96.94 176 ILE A O 1
ATOM 1347 N N . ARG A 1 177 ? 12.905 -9.871 -27.095 1.00 98.19 177 ARG A N 1
ATOM 1348 C CA . ARG A 1 177 ? 11.583 -9.984 -26.465 1.00 98.19 177 ARG A CA 1
ATOM 1349 C C . ARG A 1 177 ? 11.339 -8.843 -25.479 1.00 98.19 177 ARG A C 1
ATOM 1351 O O . ARG A 1 177 ? 10.237 -8.321 -25.431 1.00 98.19 177 ARG A O 1
ATOM 1358 N N . VAL A 1 178 ? 12.364 -8.382 -24.755 1.00 98.44 178 VAL A N 1
ATOM 1359 C CA . VAL A 1 178 ? 12.260 -7.188 -23.888 1.00 98.44 178 VAL A CA 1
ATOM 1360 C C . VAL A 1 178 ? 11.889 -5.943 -24.696 1.00 98.44 178 VAL A C 1
ATOM 1362 O O . VAL A 1 178 ? 11.082 -5.130 -24.245 1.00 98.44 178 VAL A O 1
ATOM 1365 N N . ALA A 1 179 ? 12.441 -5.791 -25.901 1.00 97.25 179 ALA A N 1
ATOM 1366 C CA . ALA A 1 179 ? 12.084 -4.688 -26.790 1.00 97.25 179 ALA A CA 1
ATOM 1367 C C . ALA A 1 179 ? 10.674 -4.848 -27.396 1.00 97.25 179 ALA A C 1
ATOM 1369 O O . ALA A 1 179 ? 9.959 -3.858 -27.563 1.00 97.25 179 ALA A O 1
ATOM 1370 N N . GLY A 1 180 ? 10.266 -6.077 -27.722 1.00 96.75 180 GLY A N 1
ATOM 1371 C CA . GLY A 1 180 ? 9.084 -6.351 -28.548 1.00 96.75 180 GLY A CA 1
ATOM 1372 C C . GLY A 1 180 ? 7.840 -6.850 -27.824 1.00 96.75 180 GLY A C 1
ATOM 1373 O O . GLY A 1 180 ? 6.794 -6.954 -28.455 1.00 96.75 180 GLY A O 1
ATOM 1374 N N . GLU A 1 181 ? 7.917 -7.174 -26.535 1.00 97.88 181 GLU A N 1
ATOM 1375 C CA . GLU A 1 181 ? 6.812 -7.786 -25.798 1.00 97.88 181 GLU A CA 1
ATOM 1376 C C . GLU A 1 181 ? 6.644 -7.131 -24.426 1.00 97.88 181 GLU A C 1
ATOM 1378 O O . GLU A 1 181 ? 7.498 -7.252 -23.548 1.00 97.88 181 GLU A O 1
ATOM 1383 N N . LEU A 1 182 ? 5.500 -6.476 -24.220 1.00 97.69 182 LEU A N 1
ATOM 1384 C CA . LEU A 1 182 ? 5.172 -5.749 -22.989 1.00 97.69 182 LEU A CA 1
ATOM 1385 C C . LEU A 1 182 ? 5.259 -6.638 -21.741 1.00 97.69 182 LEU A C 1
ATOM 1387 O O . LEU A 1 182 ? 5.899 -6.275 -20.757 1.00 97.69 182 LEU A O 1
ATOM 1391 N N . THR A 1 183 ? 4.652 -7.825 -21.785 1.00 98.06 183 THR A N 1
ATOM 1392 C CA . THR A 1 183 ? 4.644 -8.771 -20.657 1.00 98.06 183 THR A CA 1
ATOM 1393 C C . THR A 1 183 ? 6.040 -9.304 -20.349 1.00 98.06 183 THR A C 1
ATOM 1395 O O . THR A 1 183 ? 6.391 -9.484 -19.185 1.00 98.06 183 THR A O 1
ATOM 1398 N N . TYR A 1 184 ? 6.855 -9.535 -21.384 1.00 98.69 184 TYR A N 1
ATOM 1399 C CA . TYR A 1 184 ? 8.214 -10.038 -21.214 1.00 98.69 184 TYR A CA 1
ATOM 1400 C C . TYR A 1 184 ? 9.127 -8.958 -20.644 1.00 98.69 184 TYR A C 1
ATOM 1402 O O . TYR A 1 184 ? 9.952 -9.247 -19.778 1.00 98.69 184 TYR A O 1
ATOM 1410 N N . ASN A 1 185 ? 8.946 -7.709 -21.081 1.00 98.75 185 ASN A N 1
ATOM 1411 C CA . ASN A 1 185 ? 9.611 -6.546 -20.510 1.00 98.75 185 ASN A CA 1
ATOM 1412 C C . ASN A 1 185 ? 9.278 -6.396 -19.018 1.00 98.75 185 ASN A C 1
ATOM 1414 O O . ASN A 1 185 ? 10.198 -6.336 -18.201 1.00 98.75 185 ASN A O 1
ATOM 1418 N N . LEU A 1 186 ? 7.985 -6.450 -18.661 1.00 98.81 186 LEU A N 1
ATOM 1419 C CA . LEU A 1 186 ? 7.544 -6.393 -17.267 1.00 98.81 186 LEU A CA 1
ATOM 1420 C C . LEU A 1 186 ? 8.188 -7.495 -16.428 1.00 98.81 186 LEU A C 1
ATOM 1422 O O . LEU A 1 186 ? 8.843 -7.196 -15.436 1.00 98.81 186 LEU A O 1
ATOM 1426 N N . GLY A 1 187 ? 8.068 -8.755 -16.855 1.00 98.69 187 GLY A N 1
ATOM 1427 C CA . GLY A 1 187 ? 8.643 -9.881 -16.122 1.00 98.69 187 GLY A CA 1
ATOM 1428 C C . GLY A 1 187 ? 10.174 -9.829 -16.036 1.00 98.69 187 GLY A C 1
ATOM 1429 O O . GLY A 1 187 ? 10.753 -10.239 -15.033 1.00 98.69 187 GLY A O 1
ATOM 1430 N N . THR A 1 188 ? 10.851 -9.268 -17.042 1.00 98.81 188 THR A N 1
ATOM 1431 C CA . THR A 1 188 ? 12.304 -9.028 -16.989 1.00 98.81 188 THR A CA 1
ATOM 1432 C C . THR A 1 188 ? 12.644 -7.992 -15.917 1.00 98.81 188 THR A C 1
ATOM 1434 O O . THR A 1 188 ? 13.539 -8.233 -15.107 1.00 98.81 188 THR A O 1
ATOM 1437 N N . GLY A 1 189 ? 11.902 -6.882 -15.852 1.00 98.62 189 GLY A N 1
ATOM 1438 C CA . GLY A 1 189 ? 12.043 -5.884 -14.787 1.00 98.62 189 GLY A CA 1
ATOM 1439 C C . GLY A 1 189 ? 11.741 -6.455 -13.404 1.00 98.62 189 GLY A C 1
ATOM 1440 O O . GLY A 1 189 ? 12.515 -6.249 -12.472 1.00 98.62 189 GLY A O 1
ATOM 1441 N N . THR A 1 190 ? 10.686 -7.263 -13.280 1.00 98.81 190 THR A N 1
ATOM 1442 C CA . THR A 1 190 ? 10.364 -7.980 -12.040 1.00 98.81 190 THR A CA 1
ATOM 1443 C C . THR A 1 190 ? 11.509 -8.899 -11.613 1.00 98.81 190 THR A C 1
ATOM 1445 O O . THR A 1 190 ? 11.906 -8.860 -10.451 1.00 98.81 190 THR A O 1
ATOM 1448 N N . ASN A 1 191 ? 12.113 -9.670 -12.524 1.00 98.62 191 ASN A N 1
ATOM 1449 C CA . ASN A 1 191 ? 13.239 -10.532 -12.160 1.00 98.62 191 ASN A CA 1
ATOM 1450 C C . ASN A 1 191 ? 14.505 -9.739 -11.794 1.00 98.62 191 ASN A C 1
ATOM 1452 O O . ASN A 1 191 ? 15.235 -10.129 -10.884 1.00 98.62 191 ASN A O 1
ATOM 1456 N N . PHE A 1 192 ? 14.768 -8.599 -12.441 1.00 98.50 192 PHE A N 1
ATOM 1457 C CA . PHE A 1 192 ? 15.836 -7.698 -11.993 1.00 98.50 192 PHE A CA 1
ATOM 1458 C C . PHE A 1 192 ? 15.581 -7.179 -10.576 1.00 98.50 192 PHE A C 1
ATOM 1460 O O . PHE A 1 192 ? 16.510 -7.146 -9.770 1.00 98.50 192 PHE A O 1
ATOM 1467 N N . LEU A 1 193 ? 14.335 -6.838 -10.240 1.00 98.56 193 LEU A N 1
ATOM 1468 C CA . LEU A 1 193 ? 13.963 -6.430 -8.889 1.00 98.56 193 LEU A CA 1
ATOM 1469 C C . LEU A 1 193 ? 14.140 -7.573 -7.868 1.00 98.56 193 LEU A C 1
ATOM 1471 O O . LEU A 1 193 ? 14.666 -7.328 -6.784 1.00 98.56 193 LEU A O 1
ATOM 1475 N N . ILE A 1 194 ? 13.807 -8.822 -8.224 1.00 98.69 194 ILE A N 1
ATOM 1476 C CA . ILE A 1 194 ? 14.091 -10.019 -7.402 1.00 98.69 194 ILE A CA 1
ATOM 1477 C C . ILE A 1 194 ? 15.599 -10.173 -7.163 1.00 98.69 194 ILE A C 1
ATOM 1479 O O . ILE A 1 194 ? 16.036 -10.396 -6.034 1.00 98.69 194 ILE A O 1
ATOM 1483 N N . LYS A 1 195 ? 16.425 -10.006 -8.202 1.00 97.88 195 LYS A N 1
ATOM 1484 C CA . LYS A 1 195 ? 17.889 -10.034 -8.054 1.00 97.88 195 LYS A CA 1
ATOM 1485 C C . LYS A 1 195 ? 18.371 -8.938 -7.103 1.00 97.88 195 LYS A C 1
ATOM 1487 O O . LYS A 1 195 ? 19.208 -9.211 -6.252 1.00 97.88 195 LYS A O 1
ATOM 1492 N N . LYS A 1 196 ? 17.797 -7.729 -7.178 1.00 97.25 196 LYS A N 1
ATOM 1493 C CA . LYS A 1 196 ? 18.110 -6.645 -6.233 1.00 97.25 196 LYS A CA 1
ATOM 1494 C C . LYS A 1 196 ? 17.712 -6.971 -4.808 1.00 97.25 196 LYS A C 1
ATOM 1496 O O . LYS A 1 196 ? 18.544 -6.801 -3.929 1.00 97.25 196 LYS A O 1
ATOM 1501 N N . TRP A 1 197 ? 16.521 -7.513 -4.584 1.00 98.00 197 TRP A N 1
ATOM 1502 C CA . TRP A 1 197 ? 16.109 -8.018 -3.274 1.00 98.00 197 TRP A CA 1
ATOM 1503 C C . TRP A 1 197 ? 17.128 -9.001 -2.678 1.00 98.00 197 TRP A C 1
ATOM 1505 O O . TRP A 1 197 ? 17.472 -8.909 -1.505 1.00 98.00 197 TRP A O 1
ATOM 1515 N N . ASN A 1 198 ? 17.673 -9.900 -3.499 1.00 97.69 198 ASN A N 1
ATOM 1516 C CA . ASN A 1 198 ? 18.655 -10.886 -3.048 1.00 97.69 198 ASN A CA 1
ATOM 1517 C C . ASN A 1 198 ? 20.047 -10.303 -2.731 1.00 97.69 198 ASN A C 1
ATOM 1519 O O . ASN A 1 198 ? 20.835 -10.974 -2.064 1.00 97.69 198 ASN A O 1
ATOM 1523 N N . GLU A 1 199 ? 20.363 -9.102 -3.225 1.00 94.81 199 GLU A N 1
ATOM 1524 C CA . GLU A 1 199 ? 21.677 -8.449 -3.103 1.00 94.81 199 GLU A CA 1
ATOM 1525 C C . GLU A 1 199 ? 21.721 -7.371 -2.008 1.00 94.81 199 GLU A C 1
ATOM 1527 O O . GLU A 1 199 ? 22.801 -7.047 -1.506 1.00 94.81 199 GLU A O 1
ATOM 1532 N N . VAL A 1 200 ? 20.574 -6.781 -1.663 1.00 94.12 200 VAL A N 1
ATOM 1533 C CA . VAL A 1 200 ? 20.493 -5.649 -0.729 1.00 94.12 200 VAL A CA 1
ATOM 1534 C C . VAL A 1 200 ? 20.415 -6.095 0.739 1.00 94.12 200 VAL A C 1
ATOM 1536 O O . VAL A 1 200 ? 20.085 -7.244 1.031 1.00 94.12 200 VAL A O 1
ATOM 1539 N N . PRO A 1 201 ? 20.709 -5.188 1.691 1.00 94.12 201 PRO A N 1
ATOM 1540 C CA . PRO A 1 201 ? 20.443 -5.399 3.110 1.00 94.12 201 PRO A CA 1
ATOM 1541 C C . PRO A 1 201 ? 18.982 -5.711 3.438 1.00 94.12 201 PRO A C 1
ATOM 1543 O O . PRO A 1 201 ? 18.076 -5.445 2.650 1.00 94.12 201 PRO A O 1
ATOM 1546 N N . PHE A 1 202 ? 18.749 -6.211 4.650 1.00 95.12 202 PHE A N 1
ATOM 1547 C CA . PHE A 1 202 ? 17.428 -6.672 5.069 1.00 95.12 202 PHE A CA 1
ATOM 1548 C C . PHE A 1 202 ? 16.599 -5.559 5.701 1.00 95.12 202 PHE A C 1
ATOM 1550 O O . PHE A 1 202 ? 17.101 -4.771 6.506 1.00 95.12 202 PHE A O 1
ATOM 1557 N N . ILE A 1 203 ? 15.305 -5.554 5.388 1.00 96.19 203 ILE A N 1
ATOM 1558 C CA . ILE A 1 203 ? 14.296 -4.788 6.117 1.00 96.19 203 ILE A CA 1
ATOM 1559 C C . ILE A 1 203 ? 13.372 -5.785 6.817 1.00 96.19 203 ILE A C 1
ATOM 1561 O O . ILE A 1 203 ? 12.971 -6.775 6.211 1.00 96.19 203 ILE A O 1
ATOM 1565 N N . GLY A 1 204 ? 13.036 -5.538 8.083 1.00 95.19 204 GLY A N 1
ATOM 1566 C CA . GLY A 1 204 ? 12.127 -6.387 8.853 1.00 95.19 204 GLY A CA 1
ATOM 1567 C C . GLY A 1 204 ? 12.567 -7.852 8.877 1.00 95.19 204 GLY A C 1
ATOM 1568 O O . GLY A 1 204 ? 13.740 -8.171 9.045 1.00 95.19 204 GLY A O 1
ATOM 1569 N N . ASN A 1 205 ? 11.624 -8.768 8.687 1.00 95.19 205 ASN A N 1
ATOM 1570 C CA . ASN A 1 205 ? 11.901 -10.204 8.640 1.00 95.19 205 ASN A CA 1
ATOM 1571 C C . ASN A 1 205 ? 12.293 -10.716 7.240 1.00 95.19 205 ASN A C 1
ATOM 1573 O O . ASN A 1 205 ? 12.357 -11.933 7.054 1.00 95.19 205 ASN A O 1
ATOM 1577 N N . ASN A 1 206 ? 12.577 -9.823 6.284 1.00 96.94 206 ASN A N 1
ATOM 1578 C CA . ASN A 1 206 ? 12.892 -10.154 4.897 1.00 96.94 206 ASN A CA 1
ATOM 1579 C C . ASN A 1 206 ? 11.791 -11.023 4.257 1.00 96.94 206 ASN A C 1
ATOM 1581 O O . ASN A 1 206 ? 12.049 -12.111 3.734 1.00 96.94 206 ASN A O 1
ATOM 1585 N N . ASP A 1 207 ? 10.544 -10.566 4.365 1.00 96.62 207 ASP A N 1
ATOM 1586 C CA . ASP A 1 207 ? 9.371 -11.173 3.746 1.00 96.62 207 ASP A CA 1
ATOM 1587 C C . ASP A 1 207 ? 8.945 -10.379 2.507 1.00 96.62 207 ASP A C 1
ATOM 1589 O O . ASP A 1 207 ? 8.386 -9.285 2.590 1.00 96.62 207 ASP A O 1
ATOM 1593 N N . HIS A 1 208 ? 9.193 -10.971 1.342 1.00 97.38 208 HIS A N 1
ATOM 1594 C CA . HIS A 1 208 ? 8.940 -10.359 0.044 1.00 97.38 208 HIS A CA 1
ATOM 1595 C C . HIS A 1 208 ? 7.452 -10.091 -0.246 1.00 97.38 208 HIS A C 1
ATOM 1597 O O . HIS A 1 208 ? 7.152 -9.378 -1.200 1.00 97.38 208 HIS A O 1
ATOM 1603 N N . THR A 1 209 ? 6.520 -10.599 0.568 1.00 97.00 209 THR A N 1
ATOM 1604 C CA . THR A 1 209 ? 5.084 -10.294 0.450 1.00 97.00 209 THR A CA 1
ATOM 1605 C C . THR A 1 209 ? 4.680 -8.995 1.161 1.00 97.00 209 THR A C 1
ATOM 1607 O O . THR A 1 209 ? 3.516 -8.612 1.104 1.00 97.00 209 THR A O 1
ATOM 1610 N N . VAL A 1 210 ? 5.603 -8.324 1.862 1.00 95.88 210 VAL A N 1
ATOM 1611 C CA . VAL A 1 210 ? 5.340 -7.113 2.661 1.00 95.88 210 VAL A CA 1
ATOM 1612 C C . VAL A 1 210 ? 5.931 -5.887 1.963 1.00 95.88 210 VAL A C 1
ATOM 1614 O O . VAL A 1 210 ? 7.143 -5.799 1.768 1.00 95.88 210 VAL A O 1
ATOM 1617 N N . ALA A 1 211 ? 5.085 -4.931 1.575 1.00 95.69 211 ALA A N 1
ATOM 1618 C CA . ALA A 1 211 ? 5.463 -3.817 0.699 1.00 95.69 211 ALA A CA 1
ATOM 1619 C C . ALA A 1 211 ? 6.510 -2.877 1.321 1.00 95.69 211 ALA A C 1
ATOM 1621 O O . ALA A 1 211 ? 7.441 -2.442 0.644 1.00 95.69 211 ALA A O 1
ATOM 1622 N N . GLU A 1 212 ? 6.418 -2.639 2.627 1.00 95.94 212 GLU A N 1
ATOM 1623 C CA . GLU A 1 212 ? 7.334 -1.820 3.423 1.00 95.94 212 GLU A CA 1
ATOM 1624 C C . GLU A 1 212 ? 8.790 -2.308 3.343 1.00 95.94 212 GLU A C 1
ATOM 1626 O O . GLU A 1 212 ? 9.728 -1.525 3.502 1.00 95.94 212 GLU A O 1
ATOM 1631 N N . GLN A 1 213 ? 8.999 -3.600 3.070 1.00 97.12 213 GLN A N 1
ATOM 1632 C CA . GLN A 1 213 ? 10.325 -4.219 3.052 1.00 97.12 213 GLN A CA 1
ATOM 1633 C C . GLN A 1 213 ? 11.039 -4.094 1.697 1.00 97.12 213 GLN A C 1
ATOM 1635 O O . GLN A 1 213 ? 12.219 -4.417 1.591 1.00 97.12 213 GLN A O 1
ATOM 1640 N N . TRP A 1 214 ? 10.374 -3.566 0.663 1.00 97.81 214 TRP A N 1
ATOM 1641 C CA . TRP A 1 214 ? 10.945 -3.426 -0.684 1.00 97.81 214 TRP A CA 1
ATOM 1642 C C . TRP A 1 214 ? 11.789 -2.165 -0.893 1.00 97.81 214 TRP A C 1
ATOM 1644 O O . TRP A 1 214 ? 12.429 -2.033 -1.937 1.00 97.81 214 TRP A O 1
ATOM 1654 N N . TYR A 1 215 ? 11.827 -1.244 0.075 1.00 96.81 215 TYR A N 1
ATOM 1655 C CA . TYR A 1 215 ? 12.440 0.084 -0.082 1.00 96.81 215 TYR A CA 1
ATOM 1656 C C . TYR A 1 215 ? 13.884 0.027 -0.607 1.00 96.81 215 TYR A C 1
ATOM 1658 O O . TYR A 1 215 ? 14.256 0.774 -1.515 1.00 96.81 215 TYR A O 1
ATOM 1666 N N . TYR A 1 216 ? 14.694 -0.904 -0.095 1.00 96.00 216 TYR A N 1
ATOM 1667 C CA . TYR A 1 216 ? 16.074 -1.091 -0.546 1.00 96.00 216 TYR A CA 1
ATOM 1668 C C . TYR A 1 216 ? 16.175 -1.689 -1.949 1.00 96.00 216 TYR A C 1
ATOM 1670 O O . TYR A 1 216 ? 16.920 -1.169 -2.778 1.00 96.00 216 TYR A O 1
ATOM 1678 N N . ALA A 1 217 ? 15.395 -2.721 -2.265 1.00 97.06 217 ALA A N 1
ATOM 1679 C CA . ALA A 1 217 ? 15.400 -3.307 -3.603 1.00 97.06 217 ALA A CA 1
ATOM 1680 C C . ALA A 1 217 ? 14.950 -2.293 -4.672 1.00 97.06 217 ALA A C 1
ATOM 1682 O O . ALA A 1 217 ? 15.559 -2.217 -5.739 1.00 97.06 217 ALA A O 1
ATOM 1683 N N . VAL A 1 218 ? 13.950 -1.458 -4.363 1.00 97.62 218 VAL A N 1
ATOM 1684 C CA . VAL A 1 218 ? 13.473 -0.385 -5.253 1.00 97.62 218 VAL A CA 1
ATOM 1685 C C . VAL A 1 218 ? 14.551 0.677 -5.471 1.00 97.62 218 VAL A C 1
ATOM 1687 O O . VAL A 1 218 ? 14.818 1.045 -6.613 1.00 97.62 218 VAL A O 1
ATOM 1690 N N . ALA A 1 219 ? 15.236 1.137 -4.419 1.00 95.00 219 ALA A N 1
ATOM 1691 C CA . ALA A 1 219 ? 16.361 2.063 -4.580 1.00 95.00 219 ALA A CA 1
ATOM 1692 C C . ALA A 1 219 ? 17.497 1.442 -5.424 1.00 95.00 219 ALA A C 1
ATOM 1694 O O . ALA A 1 219 ? 18.043 2.085 -6.325 1.00 95.00 219 ALA A O 1
ATOM 1695 N N . ALA A 1 220 ? 17.816 0.166 -5.183 1.00 94.81 220 ALA A N 1
ATOM 1696 C CA . ALA A 1 220 ? 18.855 -0.572 -5.900 1.00 94.81 220 ALA A CA 1
ATOM 1697 C C . ALA A 1 220 ? 18.527 -0.844 -7.375 1.00 94.81 220 ALA A C 1
ATOM 1699 O O . ALA A 1 220 ? 19.458 -1.019 -8.166 1.00 94.81 220 ALA A O 1
ATOM 1700 N N . TYR A 1 221 ? 17.241 -0.879 -7.744 1.00 95.94 221 TYR A N 1
ATOM 1701 C CA . TYR A 1 221 ? 16.800 -1.034 -9.130 1.00 95.94 221 TYR A CA 1
ATOM 1702 C C . TYR A 1 221 ? 17.300 0.120 -10.002 1.00 95.94 221 TYR A C 1
ATOM 1704 O O . TYR A 1 221 ? 17.854 -0.114 -11.074 1.00 95.94 221 TYR A O 1
ATOM 1712 N N . ASN A 1 222 ? 17.188 1.357 -9.507 1.00 92.88 222 ASN A N 1
ATOM 1713 C CA . ASN A 1 222 ? 17.758 2.519 -10.178 1.00 92.88 222 ASN A CA 1
ATOM 1714 C C . ASN A 1 222 ? 19.289 2.548 -10.054 1.00 92.88 222 ASN A C 1
ATOM 1716 O O . ASN A 1 222 ? 19.991 2.645 -11.057 1.00 92.88 222 ASN A O 1
ATOM 1720 N N . SER A 1 223 ? 19.809 2.476 -8.824 1.00 89.25 223 SER A N 1
ATOM 1721 C CA . SER A 1 223 ? 21.207 2.143 -8.522 1.00 89.25 223 SER A CA 1
ATOM 1722 C C . SER A 1 223 ? 21.467 2.165 -7.015 1.00 89.25 223 SER A C 1
ATOM 1724 O O . SER A 1 223 ? 20.955 3.012 -6.287 1.00 89.25 223 SER A O 1
ATOM 1726 N N . TRP A 1 224 ? 22.347 1.287 -6.537 1.00 87.19 224 TRP A N 1
ATOM 1727 C CA . TRP A 1 224 ? 22.789 1.286 -5.141 1.00 87.19 224 TRP A CA 1
ATOM 1728 C C . TRP A 1 224 ? 23.946 2.275 -4.909 1.00 87.19 224 TRP A C 1
ATOM 1730 O O . TRP A 1 224 ? 25.100 1.876 -4.757 1.00 87.19 224 TRP A O 1
ATOM 1740 N N . LYS A 1 225 ? 23.658 3.581 -5.008 1.00 85.94 225 LYS A N 1
ATOM 1741 C CA . LYS A 1 225 ? 24.641 4.684 -4.966 1.00 85.94 225 LYS A CA 1
ATOM 1742 C C . LYS A 1 225 ? 24.093 5.907 -4.223 1.00 85.94 225 LYS A C 1
ATOM 1744 O O . LYS A 1 225 ? 22.885 6.052 -4.075 1.00 85.94 225 LYS A O 1
ATOM 1749 N N . GLU A 1 226 ? 24.981 6.838 -3.861 1.00 83.31 226 GLU A N 1
ATOM 1750 C CA . GLU A 1 226 ? 24.669 8.080 -3.120 1.00 83.31 226 GLU A CA 1
ATOM 1751 C C . GLU A 1 226 ? 23.601 8.970 -3.780 1.00 83.31 226 GLU A C 1
ATOM 1753 O O . GLU A 1 226 ? 22.907 9.711 -3.093 1.00 83.31 226 GLU A O 1
ATOM 1758 N N . VAL A 1 227 ? 23.390 8.864 -5.097 1.00 85.12 227 VAL A N 1
ATOM 1759 C CA . VAL A 1 227 ? 22.303 9.585 -5.788 1.00 85.12 227 VAL A CA 1
ATOM 1760 C C . VAL A 1 227 ? 20.908 9.222 -5.257 1.00 85.12 227 VAL A C 1
ATOM 1762 O O . VAL A 1 227 ? 19.982 10.020 -5.385 1.00 85.12 227 VAL A O 1
ATOM 1765 N N . ASN A 1 228 ? 20.766 8.044 -4.642 1.00 89.12 228 ASN A N 1
ATOM 1766 C CA . ASN A 1 228 ? 19.531 7.573 -4.022 1.00 89.12 228 ASN A CA 1
ATOM 1767 C C . ASN A 1 228 ? 19.534 7.714 -2.489 1.00 89.12 228 ASN A C 1
ATOM 1769 O O . ASN A 1 228 ? 18.578 7.281 -1.846 1.00 89.12 228 ASN A O 1
ATOM 1773 N N . ASP A 1 229 ? 20.552 8.351 -1.896 1.00 88.12 229 ASP A N 1
ATOM 1774 C CA . ASP A 1 229 ? 20.538 8.699 -0.474 1.00 88.12 229 ASP A CA 1
ATOM 1775 C C . ASP A 1 229 ? 19.474 9.783 -0.209 1.00 88.12 229 ASP A C 1
ATOM 1777 O O . ASP A 1 229 ? 19.623 10.908 -0.700 1.00 88.12 229 ASP A O 1
ATOM 1781 N N . PRO A 1 230 ? 18.415 9.510 0.580 1.00 88.69 230 PRO A N 1
ATOM 1782 C CA . PRO A 1 230 ? 17.395 10.513 0.882 1.00 88.69 230 PRO A CA 1
ATOM 1783 C C . PRO A 1 230 ? 17.926 11.714 1.683 1.00 88.69 230 PRO A C 1
ATOM 1785 O O . PRO A 1 230 ? 17.249 12.746 1.727 1.00 88.69 230 PRO A O 1
ATOM 1788 N N . ASN A 1 231 ? 19.122 11.606 2.274 1.00 86.19 231 ASN A N 1
ATOM 1789 C CA . ASN A 1 231 ? 19.816 12.685 2.981 1.00 86.19 231 ASN A CA 1
ATOM 1790 C C . ASN A 1 231 ? 20.903 13.368 2.132 1.00 86.19 231 ASN A C 1
ATOM 1792 O O . ASN A 1 231 ? 21.681 14.164 2.657 1.00 86.19 231 ASN A O 1
ATOM 1796 N N . SER A 1 232 ? 20.989 13.075 0.830 1.00 85.31 232 SER A N 1
ATOM 1797 C CA . SER A 1 232 ? 21.921 13.767 -0.062 1.00 85.31 232 SER A CA 1
ATOM 1798 C C . SER A 1 232 ? 21.669 15.279 -0.069 1.00 85.31 232 SER A C 1
ATOM 1800 O O . SER A 1 232 ? 20.524 15.728 -0.128 1.00 85.31 232 SER A O 1
ATOM 1802 N N . SER A 1 233 ? 22.748 16.069 -0.145 1.00 83.81 233 SER A N 1
ATOM 1803 C CA . SER A 1 233 ? 22.690 17.533 -0.341 1.00 83.81 233 SER A CA 1
ATOM 1804 C C . SER A 1 233 ? 21.899 17.959 -1.583 1.00 83.81 233 SER A C 1
ATOM 1806 O O . SER A 1 233 ? 21.518 19.121 -1.721 1.00 83.81 233 SER A O 1
ATOM 1808 N N . ALA A 1 234 ? 21.654 17.028 -2.511 1.00 86.00 234 ALA A N 1
ATOM 1809 C CA . ALA A 1 234 ? 20.855 17.278 -3.694 1.00 86.00 234 ALA A CA 1
ATOM 1810 C C . ALA A 1 234 ? 19.365 17.523 -3.386 1.00 86.00 234 ALA A C 1
ATOM 1812 O O . ALA A 1 234 ? 18.671 18.116 -4.223 1.00 86.00 234 ALA A O 1
ATOM 1813 N N . PHE A 1 235 ? 18.874 17.083 -2.228 1.00 88.44 235 PHE A N 1
ATOM 1814 C CA . PHE A 1 235 ? 17.461 17.103 -1.871 1.00 88.44 235 PHE A CA 1
ATOM 1815 C C . PHE A 1 235 ? 17.202 18.047 -0.698 1.00 88.44 235 PHE A C 1
ATOM 1817 O O . PHE A 1 235 ? 17.919 18.033 0.299 1.00 88.44 235 PHE A O 1
ATOM 1824 N N . ASP A 1 236 ? 16.149 18.859 -0.801 1.00 88.62 236 ASP A N 1
ATOM 1825 C CA . ASP A 1 236 ? 15.732 19.718 0.308 1.00 88.62 236 ASP A CA 1
ATOM 1826 C C . ASP A 1 236 ? 15.185 18.840 1.451 1.00 88.62 236 ASP A C 1
ATOM 1828 O O . ASP A 1 236 ? 14.330 17.982 1.189 1.00 88.62 236 ASP A O 1
ATOM 1832 N N . PRO A 1 237 ? 15.646 18.997 2.705 1.00 86.44 237 PRO A N 1
ATOM 1833 C CA . PRO A 1 237 ? 15.112 18.238 3.835 1.00 86.44 237 PRO A CA 1
ATOM 1834 C C . PRO A 1 237 ? 13.631 18.546 4.126 1.00 86.44 237 PRO A C 1
ATOM 1836 O O . PRO A 1 237 ? 12.924 17.674 4.625 1.00 86.44 237 PRO A O 1
ATOM 1839 N N . ASN A 1 238 ? 13.133 19.732 3.763 1.00 88.06 238 ASN A N 1
ATOM 1840 C CA . ASN A 1 238 ? 11.731 20.133 3.918 1.00 88.06 238 ASN A CA 1
ATOM 1841 C C . ASN A 1 238 ? 10.842 19.719 2.738 1.00 88.06 238 ASN A C 1
ATOM 1843 O O . ASN A 1 238 ? 9.651 20.033 2.749 1.00 88.06 238 ASN A O 1
ATOM 1847 N N . ARG A 1 239 ? 11.379 19.036 1.713 1.00 92.94 239 ARG A N 1
ATOM 1848 C CA . ARG A 1 239 ? 10.575 18.596 0.562 1.00 92.94 239 ARG A CA 1
ATOM 1849 C C . ARG A 1 239 ? 9.367 17.778 1.052 1.00 92.94 239 ARG A C 1
ATOM 1851 O O . ARG A 1 239 ? 9.571 16.855 1.849 1.00 92.94 239 ARG A O 1
ATOM 1858 N N . PRO A 1 240 ? 8.132 18.076 0.614 1.00 93.62 240 PRO A N 1
ATOM 1859 C CA . PRO A 1 240 ? 6.960 17.281 0.983 1.00 93.62 240 PRO A CA 1
ATOM 1860 C C . PRO A 1 240 ? 7.115 15.839 0.485 1.00 93.62 240 PRO A C 1
ATOM 1862 O O . PRO A 1 240 ? 7.964 15.598 -0.373 1.00 93.62 240 PRO A O 1
ATOM 1865 N N . PRO A 1 241 ? 6.323 14.868 0.958 1.00 93.62 241 PRO A N 1
ATOM 1866 C CA . PRO A 1 241 ? 6.191 13.592 0.261 1.00 93.62 241 PRO A CA 1
ATOM 1867 C C . PRO A 1 241 ? 5.925 13.813 -1.237 1.00 93.62 241 PRO A C 1
ATOM 1869 O O . PRO A 1 241 ? 5.242 14.762 -1.630 1.00 93.62 241 PRO A O 1
ATOM 1872 N N . TYR A 1 242 ? 6.513 12.981 -2.097 1.00 94.56 242 TYR A N 1
ATOM 1873 C CA . TYR A 1 242 ? 6.331 13.132 -3.540 1.00 94.56 242 TYR A CA 1
ATOM 1874 C C . TYR A 1 242 ? 4.848 12.974 -3.908 1.00 94.56 242 TYR A C 1
ATOM 1876 O O . TYR A 1 242 ? 4.195 12.051 -3.426 1.00 94.56 242 TYR A O 1
ATOM 1884 N N . GLY A 1 243 ? 4.323 13.867 -4.751 1.00 91.31 243 GLY A N 1
ATOM 1885 C CA . GLY A 1 243 ? 2.893 13.924 -5.074 1.00 91.31 243 GLY A CA 1
ATOM 1886 C C . GLY A 1 243 ? 2.067 14.828 -4.149 1.00 91.31 243 GLY A C 1
ATOM 1887 O O . GLY A 1 243 ? 0.908 15.090 -4.450 1.00 91.31 243 GLY A O 1
ATOM 1888 N N . GLU A 1 244 ? 2.648 15.369 -3.071 1.00 91.25 244 GLU A N 1
ATOM 1889 C CA . GLU A 1 244 ? 1.932 16.198 -2.092 1.00 91.25 244 GLU A CA 1
ATOM 1890 C C . GLU A 1 244 ? 2.476 17.633 -1.997 1.00 91.25 244 GLU A C 1
ATOM 1892 O O . GLU A 1 244 ? 3.652 17.908 -2.242 1.00 91.25 244 GLU A O 1
ATOM 1897 N N . GLY A 1 245 ? 1.617 18.589 -1.628 1.00 86.44 245 GLY A N 1
ATOM 1898 C CA . GLY A 1 245 ? 2.006 19.996 -1.494 1.00 86.44 245 GLY A CA 1
ATOM 1899 C C . GLY A 1 245 ? 2.621 20.571 -2.782 1.00 86.44 245 GLY A C 1
ATOM 1900 O O . GLY A 1 245 ? 2.156 20.305 -3.887 1.00 86.44 245 GLY A O 1
ATOM 1901 N N . LYS A 1 246 ? 3.691 21.368 -2.657 1.00 85.88 246 LYS A N 1
ATOM 1902 C CA . LYS A 1 246 ? 4.428 21.949 -3.800 1.00 85.88 246 LYS A CA 1
ATOM 1903 C C . LYS A 1 246 ? 5.586 21.054 -4.276 1.00 85.88 246 LYS A C 1
ATOM 1905 O O . LYS A 1 246 ? 6.659 21.557 -4.589 1.00 85.88 246 LYS A O 1
ATOM 1910 N N . TYR A 1 247 ? 5.405 19.731 -4.315 1.00 87.31 247 TYR A N 1
ATOM 1911 C CA . TYR A 1 247 ? 6.486 18.774 -4.612 1.00 87.31 247 TYR A CA 1
ATOM 1912 C C . TYR A 1 247 ? 7.220 19.029 -5.941 1.00 87.31 247 TYR A C 1
ATOM 1914 O O . TYR A 1 247 ? 8.417 18.774 -6.033 1.00 87.31 247 TYR A O 1
ATOM 1922 N N . SER A 1 248 ? 6.553 19.571 -6.965 1.00 88.88 248 SER A N 1
ATOM 1923 C CA . SER A 1 248 ? 7.158 19.809 -8.285 1.00 88.88 248 SER A CA 1
ATOM 1924 C C . SER A 1 248 ? 8.340 20.790 -8.273 1.00 88.88 248 SER A C 1
ATOM 1926 O O . SER A 1 248 ? 9.105 20.831 -9.236 1.00 88.88 248 SER A O 1
ATOM 1928 N N . THR A 1 249 ? 8.519 21.572 -7.201 1.00 90.38 249 THR A N 1
ATOM 1929 C CA . THR A 1 249 ? 9.665 22.481 -7.041 1.00 90.38 249 THR A CA 1
ATOM 1930 C C . THR A 1 249 ? 10.915 21.790 -6.496 1.00 90.38 249 THR A C 1
ATOM 1932 O O . THR A 1 249 ? 11.986 22.395 -6.489 1.00 90.38 249 THR A O 1
ATOM 1935 N N . PHE A 1 250 ? 10.800 20.547 -6.020 1.00 92.38 250 PHE A N 1
ATOM 1936 C CA . PHE A 1 250 ? 11.873 19.831 -5.337 1.00 92.38 250 PHE A CA 1
ATOM 1937 C C . PHE A 1 250 ? 12.419 18.664 -6.161 1.00 92.38 250 PHE A C 1
ATOM 1939 O O . PHE A 1 250 ? 11.778 18.118 -7.060 1.00 92.38 250 PHE A O 1
ATOM 1946 N N . ARG A 1 251 ? 13.642 18.253 -5.818 1.00 93.75 251 ARG A N 1
ATOM 1947 C CA . ARG A 1 251 ? 14.236 17.001 -6.294 1.00 93.75 251 ARG A CA 1
ATOM 1948 C C . ARG A 1 251 ? 13.977 15.890 -5.282 1.00 93.75 251 ARG A C 1
ATOM 1950 O O . ARG A 1 251 ? 13.930 16.151 -4.083 1.00 93.75 251 ARG A O 1
ATOM 1957 N N . TYR A 1 252 ? 13.885 14.663 -5.786 1.00 95.06 252 TYR A N 1
ATOM 1958 C CA . TYR A 1 252 ? 13.611 13.462 -4.999 1.00 95.06 252 TYR A CA 1
ATOM 1959 C C . TYR A 1 252 ? 14.500 12.300 -5.445 1.00 95.06 252 TYR A C 1
ATOM 1961 O O . TYR A 1 252 ? 14.733 12.173 -6.658 1.00 95.06 252 TYR A O 1
ATOM 1969 N N . PRO A 1 253 ? 14.949 11.441 -4.512 1.00 94.25 253 PRO A N 1
ATOM 1970 C CA . PRO A 1 253 ? 15.563 10.164 -4.851 1.00 94.25 253 PRO A CA 1
ATOM 1971 C C . PRO A 1 253 ? 14.522 9.220 -5.471 1.00 94.25 253 PRO A C 1
ATOM 1973 O O . PRO A 1 253 ? 13.313 9.404 -5.301 1.00 94.25 253 PRO A O 1
ATOM 1976 N N . TYR A 1 254 ? 14.988 8.211 -6.208 1.00 96.25 254 TYR A N 1
ATOM 1977 C CA . TYR A 1 254 ? 14.129 7.342 -7.018 1.00 96.25 254 TYR A CA 1
ATOM 1978 C C . TYR A 1 254 ? 12.997 6.688 -6.212 1.00 96.25 254 TYR A C 1
ATOM 1980 O O . TYR A 1 254 ? 11.827 6.782 -6.581 1.00 96.25 254 TYR A O 1
ATOM 1988 N N . GLN A 1 255 ? 13.334 6.084 -5.076 1.00 95.88 255 GLN A N 1
ATOM 1989 C CA . GLN A 1 255 ? 12.387 5.356 -4.241 1.00 95.88 255 GLN A CA 1
ATOM 1990 C C . GLN A 1 255 ? 11.312 6.257 -3.615 1.00 95.88 255 GLN A C 1
ATOM 1992 O O . GLN A 1 255 ? 10.177 5.821 -3.472 1.00 95.88 255 GLN A O 1
ATOM 1997 N N . GLU A 1 256 ? 11.608 7.527 -3.311 1.00 96.00 256 GLU A N 1
ATOM 1998 C CA . GLU A 1 256 ? 10.580 8.456 -2.815 1.00 96.00 256 GLU A CA 1
ATOM 1999 C C . GLU A 1 256 ? 9.562 8.810 -3.904 1.00 96.00 256 GLU A C 1
ATOM 2001 O O . GLU A 1 256 ? 8.382 8.961 -3.598 1.00 96.00 256 GLU A O 1
ATOM 2006 N N . LYS A 1 257 ? 9.986 8.883 -5.175 1.00 96.31 257 LYS A N 1
ATOM 2007 C CA . LYS A 1 257 ? 9.052 9.077 -6.294 1.00 96.31 257 LYS A CA 1
ATOM 2008 C C . LYS A 1 257 ? 8.151 7.864 -6.478 1.00 96.31 257 LYS A C 1
ATOM 2010 O O . LYS A 1 257 ? 6.945 8.027 -6.590 1.00 96.31 257 LYS A O 1
ATOM 2015 N N . VAL A 1 258 ? 8.721 6.655 -6.450 1.00 97.38 258 VAL A N 1
ATOM 2016 C CA . VAL A 1 258 ? 7.948 5.403 -6.539 1.00 97.38 258 VAL A CA 1
ATOM 2017 C C . VAL A 1 258 ? 6.919 5.317 -5.409 1.00 97.38 258 VAL A C 1
ATOM 2019 O O . VAL A 1 258 ? 5.753 5.047 -5.681 1.00 97.38 258 VAL A O 1
ATOM 2022 N N . TRP A 1 259 ? 7.311 5.612 -4.164 1.00 96.25 259 TRP A N 1
ATOM 2023 C CA . TRP A 1 259 ? 6.380 5.684 -3.028 1.00 96.25 259 TRP A CA 1
ATOM 2024 C C . TRP A 1 259 ? 5.281 6.726 -3.234 1.00 96.25 259 TRP A C 1
ATOM 2026 O O . TRP A 1 259 ? 4.116 6.440 -2.968 1.00 96.25 259 TRP A O 1
ATOM 2036 N N . GLY A 1 260 ? 5.632 7.907 -3.747 1.00 94.88 260 GLY A N 1
ATOM 2037 C CA . GLY A 1 260 ? 4.655 8.941 -4.071 1.00 94.88 260 GLY A CA 1
ATOM 2038 C C . GLY A 1 260 ? 3.662 8.504 -5.147 1.00 94.88 260 GLY A C 1
ATOM 2039 O O . GLY A 1 260 ? 2.467 8.684 -4.959 1.00 94.88 260 GLY A O 1
ATOM 2040 N N . TRP A 1 261 ? 4.114 7.850 -6.221 1.00 93.56 261 TRP A N 1
ATOM 2041 C CA . TRP A 1 261 ? 3.216 7.316 -7.252 1.00 93.56 261 TRP A CA 1
ATOM 2042 C C . TRP A 1 261 ? 2.278 6.234 -6.719 1.00 93.56 261 TRP A C 1
ATOM 2044 O O . TRP A 1 261 ? 1.101 6.214 -7.065 1.00 93.56 261 TRP A O 1
ATOM 2054 N N . MET A 1 262 ? 2.761 5.348 -5.844 1.00 95.06 262 MET A N 1
ATOM 2055 C CA . MET A 1 262 ? 1.890 4.360 -5.199 1.00 95.06 262 MET A CA 1
ATOM 2056 C C . MET A 1 262 ? 0.804 5.035 -4.352 1.00 95.06 262 MET A C 1
ATOM 2058 O O . MET A 1 262 ? -0.359 4.638 -4.424 1.00 95.06 262 MET A O 1
ATOM 2062 N N . ALA A 1 263 ? 1.162 6.079 -3.600 1.00 92.81 263 ALA A N 1
ATOM 2063 C CA . ALA A 1 263 ? 0.231 6.831 -2.764 1.00 92.81 263 ALA A CA 1
ATOM 2064 C C . ALA A 1 263 ? -0.720 7.738 -3.564 1.00 92.81 263 ALA A C 1
ATOM 2066 O O . ALA A 1 263 ? -1.831 7.993 -3.104 1.00 92.81 263 ALA A O 1
ATOM 2067 N N . HIS A 1 264 ? -0.301 8.199 -4.746 1.00 88.38 264 HIS A N 1
ATOM 2068 C CA . HIS A 1 264 ? -1.005 9.177 -5.579 1.00 88.38 264 HIS A CA 1
ATOM 2069 C C . HIS A 1 264 ? -1.061 8.702 -7.036 1.00 88.38 264 HIS A C 1
ATOM 2071 O O . HIS A 1 264 ? -0.276 9.169 -7.866 1.00 88.38 264 HIS A O 1
ATOM 2077 N N . PRO A 1 265 ? -1.955 7.752 -7.365 1.00 80.75 265 PRO A N 1
ATOM 2078 C CA . PRO A 1 265 ? -2.201 7.371 -8.752 1.00 80.75 265 PRO A CA 1
ATOM 2079 C C . PRO A 1 265 ? -2.543 8.593 -9.608 1.00 80.75 265 PRO A C 1
ATOM 2081 O O . PRO A 1 265 ? -3.422 9.380 -9.263 1.00 80.75 265 PRO A O 1
ATOM 2084 N N . GLU A 1 266 ? -1.855 8.744 -10.740 1.00 70.25 266 GLU A N 1
ATOM 2085 C CA . GLU A 1 266 ? -2.114 9.824 -11.693 1.00 70.25 266 GLU A CA 1
ATOM 2086 C C . GLU A 1 266 ? -3.409 9.544 -12.469 1.00 70.25 266 GLU A C 1
ATOM 2088 O O . GLU A 1 266 ? -3.531 8.535 -13.165 1.00 70.25 266 GLU A O 1
ATOM 2093 N N . ILE A 1 267 ? -4.374 10.458 -12.368 1.00 63.47 267 ILE A N 1
ATOM 2094 C CA . ILE A 1 267 ? -5.728 10.288 -12.917 1.00 63.47 267 ILE A CA 1
ATOM 2095 C C . ILE A 1 267 ? -5.816 10.845 -14.348 1.00 63.47 267 ILE A C 1
ATOM 2097 O O . ILE A 1 267 ? -6.567 10.328 -15.178 1.00 63.47 267 ILE A O 1
ATOM 2101 N N . ALA A 1 268 ? -5.034 11.879 -14.689 1.00 59.69 268 ALA A N 1
ATOM 2102 C CA . ALA A 1 268 ? -5.210 12.606 -15.949 1.00 59.69 268 ALA A CA 1
ATOM 2103 C C . ALA A 1 268 ? -4.827 11.780 -17.189 1.00 59.69 268 ALA A C 1
ATOM 2105 O O . ALA A 1 268 ? -5.428 11.937 -18.252 1.00 59.69 268 ALA A O 1
ATOM 2106 N N . GLN A 1 269 ? -3.845 10.883 -17.060 1.00 59.75 269 GLN A N 1
ATOM 2107 C CA . GLN A 1 269 ? -3.398 9.997 -18.145 1.00 59.75 269 GLN A CA 1
ATOM 2108 C C . GLN A 1 269 ? -4.099 8.628 -18.133 1.00 59.75 269 GLN A C 1
ATOM 2110 O O . GLN A 1 269 ? -3.887 7.822 -19.034 1.00 59.75 269 GLN A O 1
ATOM 2115 N N . ALA A 1 270 ? -4.955 8.380 -17.139 1.00 56.09 270 ALA A N 1
ATOM 2116 C CA . ALA A 1 270 ? -5.653 7.117 -16.926 1.00 56.09 270 ALA A CA 1
ATOM 2117 C C . ALA A 1 270 ? -7.050 7.042 -17.572 1.00 56.09 270 ALA A C 1
ATOM 2119 O O . ALA A 1 270 ? -7.768 6.063 -17.382 1.00 56.09 270 ALA A O 1
ATOM 2120 N N . GLY A 1 271 ? -7.452 8.060 -18.342 1.00 57.72 271 GLY A N 1
ATOM 2121 C CA . GLY A 1 271 ? -8.684 8.020 -19.135 1.00 57.72 271 GLY A CA 1
ATOM 2122 C C . GLY A 1 271 ? -9.963 7.910 -18.300 1.00 57.72 271 GLY A C 1
ATOM 2123 O O . GLY A 1 271 ? -10.799 7.073 -18.610 1.00 57.72 271 GLY A O 1
ATOM 2124 N N . TRP A 1 272 ? -10.113 8.759 -17.276 1.00 65.06 272 TRP A N 1
ATOM 2125 C CA . TRP A 1 272 ? -11.235 8.788 -16.312 1.00 65.06 272 TRP A CA 1
ATOM 2126 C C . TRP A 1 272 ? -11.315 7.610 -15.330 1.00 65.06 272 TRP A C 1
ATOM 2128 O O . TRP A 1 272 ? -12.181 7.624 -14.459 1.00 65.06 272 TRP A O 1
ATOM 2138 N N . HIS A 1 273 ? -10.399 6.645 -15.417 1.00 74.81 273 HIS A N 1
ATOM 2139 C CA . HIS A 1 273 ? -10.354 5.479 -14.540 1.00 74.81 273 HIS A CA 1
ATOM 2140 C C . HIS A 1 273 ? -9.214 5.550 -13.529 1.00 74.81 273 HIS A C 1
ATOM 2142 O O . HIS A 1 273 ? -8.181 6.177 -13.763 1.00 74.81 273 HIS A O 1
ATOM 2148 N N . TRP A 1 274 ? -9.363 4.834 -12.420 1.00 76.38 274 TRP A N 1
ATOM 2149 C CA . TRP A 1 274 ? -8.279 4.630 -11.464 1.00 76.38 274 TRP A CA 1
ATOM 2150 C C . TRP A 1 274 ? -7.420 3.427 -11.881 1.00 76.38 274 TRP A C 1
ATOM 2152 O O . TRP A 1 274 ? -7.883 2.288 -11.874 1.00 76.38 274 TRP A O 1
ATOM 2162 N N . LEU A 1 275 ? -6.147 3.651 -12.240 1.00 86.25 275 LEU A N 1
ATOM 2163 C CA . LEU A 1 275 ? -5.227 2.556 -12.615 1.00 86.25 275 LEU A CA 1
ATOM 2164 C C . LEU A 1 275 ? -4.805 1.692 -11.420 1.00 86.25 275 LEU A C 1
ATOM 2166 O O . LEU A 1 275 ? -4.436 0.527 -11.572 1.00 86.25 275 LEU A O 1
ATOM 2170 N N . TRP A 1 276 ? -4.812 2.260 -10.222 1.00 90.81 276 TRP A N 1
ATOM 2171 C CA . TRP A 1 276 ? -4.674 1.538 -8.966 1.00 90.81 276 TRP A CA 1
ATOM 2172 C C . TRP A 1 276 ? -5.311 2.357 -7.857 1.00 90.81 276 TRP A C 1
ATOM 2174 O O . TRP A 1 276 ? -5.364 3.581 -7.930 1.00 90.81 276 TRP A O 1
ATOM 2184 N N . ARG A 1 277 ? -5.759 1.672 -6.812 1.00 90.56 277 ARG A N 1
ATOM 2185 C CA . ARG A 1 277 ? -6.144 2.285 -5.544 1.00 90.56 277 ARG A CA 1
ATOM 2186 C C . ARG A 1 277 ? -4.930 2.948 -4.878 1.00 90.56 277 ARG A C 1
ATOM 2188 O O . ARG A 1 277 ? -3.862 2.332 -4.921 1.00 90.56 277 ARG A O 1
ATOM 2195 N N . PRO A 1 278 ? -5.054 4.117 -4.207 1.00 91.06 278 PRO A N 1
ATOM 2196 C CA . PRO A 1 278 ? -3.947 4.696 -3.449 1.00 91.06 278 PRO A CA 1
ATOM 2197 C C . PRO A 1 278 ? -3.377 3.673 -2.474 1.00 91.06 278 PRO A C 1
ATOM 2199 O O . PRO A 1 278 ? -4.143 3.037 -1.751 1.00 91.06 278 PRO A O 1
ATOM 2202 N N . ALA A 1 279 ? -2.058 3.571 -2.393 1.00 92.62 279 ALA A N 1
ATOM 2203 C CA . ALA A 1 279 ? -1.366 2.737 -1.423 1.00 92.62 279 ALA A CA 1
ATOM 2204 C C . ALA A 1 279 ? -0.282 3.555 -0.715 1.00 92.62 279 ALA A C 1
ATOM 2206 O O . ALA A 1 279 ? 0.800 3.796 -1.257 1.00 92.62 279 ALA A O 1
ATOM 2207 N N . ARG A 1 280 ? -0.573 3.994 0.509 1.00 92.06 280 ARG A N 1
ATOM 2208 C CA . ARG A 1 280 ? 0.397 4.618 1.403 1.00 92.06 280 ARG A CA 1
ATOM 2209 C C . ARG A 1 280 ? 1.106 3.505 2.162 1.00 92.06 280 ARG A C 1
ATOM 2211 O O . ARG A 1 280 ? 0.530 2.829 3.006 1.00 92.06 280 ARG A O 1
ATOM 2218 N N . ILE A 1 281 ? 2.382 3.340 1.848 1.00 94.25 281 ILE A N 1
ATOM 2219 C CA . ILE A 1 281 ? 3.270 2.358 2.469 1.00 94.25 281 ILE A CA 1
ATOM 2220 C C . ILE A 1 281 ? 4.285 3.129 3.307 1.00 94.25 281 ILE A C 1
ATOM 2222 O O . ILE A 1 281 ? 4.873 4.098 2.818 1.00 94.25 281 ILE A O 1
ATOM 2226 N N . ALA A 1 282 ? 4.508 2.709 4.553 1.00 95.19 282 ALA A N 1
ATOM 2227 C CA . ALA A 1 282 ? 5.496 3.347 5.413 1.00 95.19 282 ALA A CA 1
ATOM 2228 C C . ALA A 1 282 ? 6.883 3.265 4.755 1.00 95.19 282 ALA A C 1
ATOM 2230 O O . ALA A 1 282 ? 7.338 2.201 4.332 1.00 95.19 282 ALA A O 1
ATOM 2231 N N . ALA A 1 283 ? 7.537 4.414 4.600 1.00 94.75 283 ALA A N 1
ATOM 2232 C CA . ALA A 1 283 ? 8.878 4.501 4.034 1.00 94.75 283 ALA A CA 1
ATOM 2233 C C . ALA A 1 283 ? 9.926 4.379 5.144 1.00 94.75 283 ALA A C 1
ATOM 2235 O O . ALA A 1 283 ? 9.677 4.769 6.286 1.00 94.75 283 ALA A O 1
ATOM 2236 N N . ILE A 1 284 ? 11.122 3.890 4.806 1.00 94.62 284 ILE A N 1
ATOM 2237 C CA . ILE A 1 284 ? 12.237 3.853 5.758 1.00 94.62 284 ILE A CA 1
ATOM 2238 C C . ILE A 1 284 ? 12.559 5.286 6.199 1.00 94.62 284 ILE A C 1
ATOM 2240 O O . ILE A 1 284 ? 12.890 6.102 5.333 1.00 94.62 284 ILE A O 1
ATOM 2244 N N . PRO A 1 285 ? 12.492 5.603 7.507 1.00 93.88 285 PRO A N 1
ATOM 2245 C CA . PRO A 1 285 ? 12.684 6.970 7.956 1.00 93.88 285 PRO A CA 1
ATOM 2246 C C . PRO A 1 285 ? 14.078 7.495 7.627 1.00 93.88 285 PRO A C 1
ATOM 2248 O O . PRO A 1 285 ? 15.075 6.774 7.748 1.00 93.88 285 PRO A O 1
ATOM 2251 N N . ARG A 1 286 ? 14.175 8.776 7.268 1.00 89.62 286 ARG A N 1
ATOM 2252 C CA . ARG A 1 286 ? 15.427 9.410 6.826 1.00 89.62 286 ARG A CA 1
ATOM 2253 C C . ARG A 1 286 ? 16.548 9.298 7.859 1.00 89.62 286 ARG A C 1
ATOM 2255 O O . ARG A 1 286 ? 17.708 9.141 7.484 1.00 89.62 286 ARG A O 1
ATOM 2262 N N . GLY A 1 287 ? 16.210 9.297 9.151 1.00 88.88 287 GLY A N 1
ATOM 2263 C CA . GLY A 1 287 ? 17.167 9.124 10.253 1.00 88.88 287 GLY A CA 1
ATOM 2264 C C . GLY A 1 287 ? 17.826 7.737 10.338 1.00 88.88 287 GLY A C 1
ATOM 2265 O O . GLY A 1 287 ? 18.798 7.569 11.079 1.00 88.88 287 GLY A O 1
ATOM 2266 N N . ILE A 1 288 ? 17.347 6.736 9.589 1.00 89.25 288 ILE A N 1
ATOM 2267 C CA . ILE A 1 288 ? 18.066 5.464 9.415 1.00 89.25 288 ILE A CA 1
ATOM 2268 C C . ILE A 1 288 ? 19.335 5.681 8.583 1.00 89.25 288 ILE A C 1
ATOM 2270 O O . ILE A 1 288 ? 20.379 5.097 8.878 1.00 89.25 288 ILE A O 1
ATOM 2274 N N . PHE A 1 289 ? 19.272 6.561 7.584 1.00 82.25 289 PHE A N 1
ATOM 2275 C CA . PHE A 1 289 ? 20.388 6.889 6.699 1.00 82.25 289 PHE A CA 1
ATOM 2276 C C . PHE A 1 289 ? 21.324 7.929 7.346 1.00 82.25 289 PHE A C 1
ATOM 2278 O O . PHE A 1 289 ? 21.024 8.490 8.397 1.00 82.25 289 PHE A O 1
ATOM 2285 N N . GLY A 1 290 ? 22.506 8.167 6.767 1.00 64.50 290 GLY A N 1
ATOM 2286 C CA . GLY A 1 290 ? 23.516 9.055 7.368 1.00 64.50 290 GLY A CA 1
ATOM 2287 C C . GLY A 1 290 ? 24.341 8.385 8.475 1.00 64.50 290 GLY A C 1
ATOM 2288 O O . GLY A 1 290 ? 24.442 8.897 9.588 1.00 64.50 290 GLY A O 1
ATOM 2289 N N . LEU A 1 291 ? 24.887 7.196 8.199 1.00 59.09 291 LEU A N 1
ATOM 2290 C CA . LEU A 1 291 ? 25.896 6.540 9.048 1.00 59.09 291 LEU A CA 1
ATOM 2291 C C . LEU A 1 291 ? 27.339 6.779 8.564 1.00 59.09 291 LEU A C 1
ATOM 2293 O O . LEU A 1 291 ? 28.273 6.335 9.228 1.00 59.09 291 LEU A O 1
ATOM 2297 N N . SER A 1 292 ? 27.553 7.473 7.439 1.00 51.84 292 SER A N 1
ATOM 2298 C CA . SER A 1 292 ? 28.898 7.775 6.939 1.00 51.84 292 SER A CA 1
ATOM 2299 C C . SER A 1 292 ? 29.017 9.157 6.295 1.00 51.84 292 SER A C 1
ATOM 2301 O O . SER A 1 292 ? 28.087 9.691 5.694 1.00 51.84 292 SER A O 1
ATOM 2303 N N . SER A 1 293 ? 30.213 9.726 6.437 1.00 48.91 293 SER A N 1
ATOM 2304 C CA . SER A 1 293 ? 30.732 10.856 5.676 1.00 48.91 293 SER A CA 1
ATOM 2305 C C . SER A 1 293 ? 31.401 10.353 4.387 1.00 48.91 293 SER A C 1
ATOM 2307 O O . SER A 1 293 ? 32.221 9.439 4.452 1.00 48.91 293 SER A O 1
ATOM 2309 N N . SER A 1 294 ? 31.102 11.009 3.260 1.00 47.88 294 SER A N 1
ATOM 2310 C CA . SER A 1 294 ? 31.777 10.960 1.944 1.00 47.88 294 SER A CA 1
ATOM 2311 C C . SER A 1 294 ? 31.782 9.635 1.151 1.00 47.88 294 SER A C 1
ATOM 2313 O O . SER A 1 294 ? 32.536 8.715 1.458 1.00 47.88 294 SER A O 1
ATOM 2315 N N . GLY A 1 295 ? 31.040 9.615 0.033 1.00 54.50 295 GLY A N 1
ATOM 2316 C CA . GLY A 1 295 ? 31.338 8.845 -1.189 1.00 54.50 295 GLY A CA 1
ATOM 2317 C C . GLY A 1 295 ? 30.756 7.433 -1.314 1.00 54.50 295 GLY A C 1
ATOM 2318 O O . GLY A 1 295 ? 30.450 7.010 -2.426 1.00 54.50 295 GLY A O 1
ATOM 2319 N N . ASP A 1 296 ? 30.545 6.728 -0.201 1.00 60.03 296 ASP A N 1
ATOM 2320 C CA . ASP A 1 296 ? 29.998 5.365 -0.183 1.00 60.03 296 ASP A CA 1
ATOM 2321 C C . ASP A 1 296 ? 28.700 5.329 0.640 1.00 60.03 296 ASP A C 1
ATOM 2323 O O . ASP A 1 296 ? 28.712 5.029 1.839 1.00 60.03 296 ASP A O 1
ATOM 2327 N N . TRP A 1 297 ? 27.560 5.631 0.007 1.00 72.25 297 TRP A N 1
ATOM 2328 C CA . TRP A 1 297 ? 26.249 5.399 0.622 1.00 72.25 297 TRP A CA 1
ATOM 2329 C C . TRP A 1 297 ? 26.061 3.900 0.882 1.00 72.25 297 TRP A C 1
ATOM 2331 O O . TRP A 1 297 ? 25.949 3.099 -0.046 1.00 72.25 297 TRP A O 1
ATOM 2341 N N . ARG A 1 298 ? 26.064 3.521 2.163 1.00 73.88 298 ARG A N 1
ATOM 2342 C CA . ARG A 1 298 ? 25.852 2.149 2.634 1.00 73.88 298 ARG A CA 1
ATOM 2343 C C . ARG A 1 298 ? 24.774 2.173 3.716 1.00 73.88 298 ARG A C 1
ATOM 2345 O O . ARG A 1 298 ? 25.085 2.533 4.853 1.00 73.88 298 ARG A O 1
ATOM 2352 N N . PRO A 1 299 ? 23.512 1.847 3.395 1.00 76.75 299 PRO A N 1
ATOM 2353 C CA . PRO A 1 299 ? 22.492 1.728 4.427 1.00 76.75 299 PRO A CA 1
ATOM 2354 C C . PRO A 1 299 ? 22.820 0.560 5.378 1.00 76.75 299 PRO A C 1
ATOM 2356 O O . PRO A 1 299 ? 23.660 -0.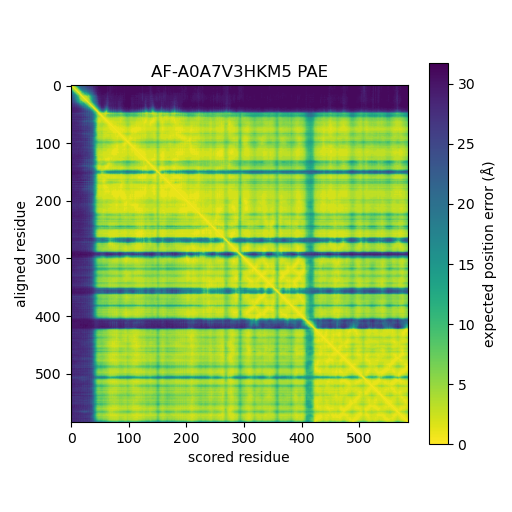287 5.047 1.00 76.75 299 PRO A O 1
ATOM 2359 N N . PRO A 1 300 ? 22.195 0.517 6.568 1.00 84.81 300 PRO A N 1
ATOM 2360 C CA . PRO A 1 300 ? 22.419 -0.548 7.540 1.00 84.81 300 PRO A CA 1
ATOM 2361 C C . PRO A 1 300 ? 22.227 -1.939 6.934 1.00 84.81 300 PRO A C 1
ATOM 2363 O O . PRO A 1 300 ? 21.361 -2.138 6.088 1.00 84.81 300 PRO A O 1
ATOM 2366 N N . SER A 1 301 ? 23.000 -2.918 7.414 1.00 89.06 301 SER A N 1
ATOM 2367 C CA . SER A 1 301 ? 22.850 -4.329 7.023 1.00 89.06 301 SER A CA 1
ATOM 2368 C C . SER A 1 301 ? 21.491 -4.922 7.426 1.00 89.06 301 SER A C 1
ATOM 2370 O O . SER A 1 301 ? 21.047 -5.909 6.838 1.00 89.06 301 SER A O 1
ATOM 2372 N N . TYR A 1 302 ? 20.848 -4.317 8.424 1.00 91.81 302 TYR A N 1
ATOM 2373 C CA . TYR A 1 302 ? 19.514 -4.637 8.899 1.00 91.81 302 TYR A CA 1
ATOM 2374 C C . TYR A 1 302 ? 18.805 -3.355 9.333 1.00 91.81 302 TYR A C 1
ATOM 2376 O O . TYR A 1 302 ? 19.374 -2.566 10.090 1.00 91.81 302 TYR A O 1
ATOM 2384 N N . THR A 1 303 ? 17.555 -3.201 8.909 1.00 94.12 303 THR A N 1
ATOM 2385 C CA . THR A 1 303 ? 16.678 -2.099 9.306 1.00 94.12 303 THR A CA 1
ATOM 2386 C C . THR A 1 303 ? 15.329 -2.659 9.759 1.00 94.12 303 THR A C 1
ATOM 2388 O O . THR A 1 303 ? 14.744 -3.471 9.044 1.00 94.12 303 THR A O 1
ATOM 2391 N N . PRO A 1 304 ? 14.792 -2.260 10.925 1.00 94.88 304 PRO A N 1
ATOM 2392 C CA . PRO A 1 304 ? 13.439 -2.651 11.321 1.00 94.88 304 PRO A CA 1
ATOM 2393 C C . PRO A 1 304 ? 12.399 -2.227 10.279 1.00 94.88 304 PRO A C 1
ATOM 2395 O O . PRO A 1 304 ? 12.567 -1.203 9.612 1.00 94.88 304 PRO A O 1
ATOM 2398 N N . LYS A 1 305 ? 11.321 -3.005 10.127 1.00 95.44 305 LYS A N 1
ATOM 2399 C CA . LYS A 1 305 ? 10.244 -2.653 9.193 1.00 95.44 305 LYS A CA 1
ATOM 2400 C C . LYS A 1 305 ? 9.671 -1.281 9.595 1.00 95.44 305 LYS A C 1
ATOM 2402 O O . LYS A 1 305 ? 9.484 -1.045 10.789 1.00 95.44 305 LYS A O 1
ATOM 2407 N N . PRO A 1 306 ? 9.424 -0.360 8.654 1.00 96.06 306 PRO A N 1
ATOM 2408 C CA . PRO A 1 306 ? 8.746 0.888 8.965 1.00 96.06 306 PRO A CA 1
ATOM 2409 C C . PRO A 1 306 ? 7.237 0.649 9.145 1.00 96.06 306 PRO A C 1
ATOM 2411 O O . PRO A 1 306 ? 6.664 -0.214 8.485 1.00 96.06 306 PRO A O 1
ATOM 2414 N N . VAL A 1 307 ? 6.598 1.417 10.024 1.00 95.50 307 VAL A N 1
ATOM 2415 C CA . VAL A 1 307 ? 5.151 1.398 10.295 1.00 95.50 307 VAL A CA 1
ATOM 2416 C C . VAL A 1 307 ? 4.618 2.822 10.442 1.00 95.50 307 VAL A C 1
ATOM 2418 O O . VAL A 1 307 ? 5.364 3.730 10.820 1.00 95.50 307 VAL A O 1
ATOM 2421 N N . PHE A 1 308 ? 3.334 3.030 10.144 1.00 95.19 308 PHE A N 1
ATOM 2422 C CA . PHE A 1 308 ? 2.684 4.326 10.332 1.00 95.19 308 PHE A CA 1
ATOM 2423 C C . PHE A 1 308 ? 2.041 4.446 11.705 1.00 95.19 308 PHE A C 1
ATOM 2425 O O . PHE A 1 308 ? 1.347 3.544 12.142 1.00 95.19 308 PHE A O 1
ATOM 2432 N N . HIS A 1 309 ? 2.183 5.603 12.342 1.00 95.06 309 HIS A N 1
ATOM 2433 C CA . HIS A 1 309 ? 1.353 6.001 13.474 1.00 95.06 309 HIS A CA 1
ATOM 2434 C C . HIS A 1 309 ? 0.556 7.250 13.105 1.00 95.06 309 HIS A C 1
ATOM 2436 O O . HIS A 1 309 ? 1.135 8.243 12.650 1.00 95.06 309 HIS A O 1
ATOM 2442 N N . LEU A 1 310 ? -0.754 7.221 13.346 1.00 93.62 310 LEU A N 1
ATOM 2443 C CA . LEU A 1 310 ? -1.637 8.371 13.174 1.00 93.62 310 LEU A CA 1
ATOM 2444 C C . LEU A 1 310 ? -1.965 8.989 14.535 1.00 93.62 310 LEU A C 1
ATOM 2446 O O . LEU A 1 310 ? -2.459 8.320 15.439 1.00 93.62 310 LEU A O 1
ATOM 2450 N N . LEU A 1 311 ? -1.685 10.285 14.686 1.00 93.94 311 LEU A N 1
ATOM 2451 C CA . LEU A 1 311 ? -2.027 11.062 15.878 1.00 93.94 311 LEU A CA 1
ATOM 2452 C C . LEU A 1 311 ? -3.045 12.144 15.493 1.00 93.94 311 LEU A C 1
ATOM 2454 O O . LEU A 1 311 ? -2.646 13.181 14.951 1.00 93.94 311 LEU A O 1
ATOM 2458 N N . PRO A 1 312 ? -4.347 11.922 15.741 1.00 90.94 312 PRO A N 1
ATOM 2459 C CA . PRO A 1 312 ? -5.393 12.858 15.346 1.00 90.94 312 PRO A CA 1
ATOM 2460 C C . PRO A 1 312 ? -5.465 14.079 16.277 1.00 90.94 312 PRO A C 1
ATOM 2462 O O . PRO A 1 312 ? -4.908 14.082 17.377 1.00 90.94 312 PRO A O 1
ATOM 2465 N N . ASN A 1 313 ? -6.238 15.089 15.862 1.00 89.44 313 ASN A N 1
ATOM 2466 C CA . ASN A 1 313 ? -6.665 16.226 16.690 1.00 89.44 313 ASN A CA 1
ATOM 2467 C C . ASN A 1 313 ? -5.509 17.032 17.315 1.00 89.44 313 ASN A C 1
ATOM 2469 O O . ASN A 1 313 ? -5.539 17.404 18.492 1.00 89.44 313 ASN A O 1
ATOM 2473 N N . ILE A 1 314 ? -4.471 17.305 16.528 1.00 94.69 314 ILE A N 1
ATOM 2474 C CA . ILE A 1 314 ? -3.364 18.170 16.922 1.00 94.69 314 ILE A CA 1
ATOM 2475 C C . ILE A 1 314 ? -3.762 19.628 16.695 1.00 94.69 314 ILE A C 1
ATOM 2477 O O . ILE A 1 314 ? -4.032 20.047 15.572 1.00 94.69 314 ILE A O 1
ATOM 2481 N N . HIS A 1 315 ? -3.720 20.406 17.776 1.00 94.69 315 HIS A N 1
ATOM 2482 C CA . HIS A 1 315 ? -3.925 21.849 17.754 1.00 94.69 315 HIS A CA 1
ATOM 2483 C C . HIS A 1 315 ? -2.683 22.583 18.270 1.00 94.69 315 HIS A C 1
ATOM 2485 O O . HIS A 1 315 ? -2.182 22.280 19.358 1.00 94.69 315 HIS A O 1
ATOM 2491 N N . VAL A 1 316 ? -2.202 23.561 17.503 1.00 94.75 316 VAL A N 1
ATOM 2492 C CA . VAL A 1 316 ? -1.163 24.513 17.912 1.00 94.75 316 VAL A CA 1
ATOM 2493 C C . VAL A 1 316 ? -1.718 25.921 17.767 1.00 94.75 316 VAL A C 1
ATOM 2495 O O . VAL A 1 316 ? -2.212 26.270 16.702 1.00 94.75 316 VAL A O 1
ATOM 2498 N N . ALA A 1 317 ? -1.597 26.741 18.808 1.00 92.88 317 ALA A N 1
ATOM 2499 C CA . ALA A 1 317 ? -1.925 28.162 18.761 1.00 92.88 317 ALA A CA 1
ATOM 2500 C C . ALA A 1 317 ? -1.041 28.946 19.737 1.00 92.88 317 ALA A C 1
ATOM 2502 O O . ALA A 1 317 ? -0.751 28.471 20.838 1.00 92.88 317 ALA A O 1
ATOM 2503 N N . ASN A 1 318 ? -0.630 30.160 19.353 1.00 90.00 318 ASN A N 1
ATOM 2504 C CA . ASN A 1 318 ? 0.211 31.048 20.170 1.00 90.00 318 ASN A CA 1
ATOM 2505 C C . ASN A 1 318 ? 1.497 30.362 20.681 1.00 90.00 318 ASN A C 1
ATOM 2507 O O . ASN A 1 318 ? 1.869 30.497 21.849 1.00 90.00 318 ASN A O 1
ATOM 2511 N N . GLY A 1 319 ? 2.136 29.546 19.835 1.00 88.94 319 GLY A N 1
ATOM 2512 C CA . GLY A 1 319 ? 3.334 28.776 20.191 1.00 88.94 319 GLY A CA 1
ATOM 2513 C C . GLY A 1 319 ? 3.112 27.651 21.216 1.00 88.94 319 GLY A C 1
ATOM 2514 O O . GLY A 1 319 ? 4.083 27.089 21.730 1.00 88.94 319 GLY A O 1
ATOM 2515 N N . VAL A 1 320 ? 1.860 27.298 21.525 1.00 90.12 320 VAL A N 1
ATOM 2516 C CA . VAL A 1 320 ? 1.493 26.217 22.451 1.00 90.12 320 VAL A CA 1
ATOM 2517 C C . VAL A 1 320 ? 0.787 25.106 21.686 1.00 90.12 320 VAL A C 1
ATOM 2519 O O . VAL A 1 320 ? -0.132 25.355 20.918 1.00 90.12 320 VAL A O 1
ATOM 2522 N N . GLY A 1 321 ? 1.192 23.863 21.928 1.00 92.12 321 GLY A N 1
ATOM 2523 C CA . GLY A 1 321 ? 0.575 22.678 21.344 1.00 92.12 321 GLY A CA 1
ATOM 2524 C C . GLY A 1 321 ? 1.033 21.405 22.055 1.00 92.12 321 GLY A C 1
ATOM 2525 O O . GLY A 1 321 ? 1.794 21.485 23.029 1.00 92.12 321 GLY A O 1
ATOM 2526 N N . PRO A 1 322 ? 0.580 20.227 21.602 1.00 95.12 322 PRO A N 1
ATOM 2527 C CA . PRO A 1 322 ? 0.991 18.961 22.184 1.00 95.12 322 PRO A CA 1
ATOM 2528 C C . PRO A 1 322 ? 2.464 18.650 21.911 1.00 95.12 322 PRO A C 1
ATOM 2530 O O . PRO A 1 322 ? 3.152 19.287 21.109 1.00 95.12 322 PRO A O 1
ATOM 2533 N N . THR A 1 323 ? 2.961 17.652 22.627 1.00 95.56 323 THR A N 1
ATOM 2534 C CA . THR A 1 323 ? 4.295 17.088 22.457 1.00 95.56 323 THR A CA 1
ATOM 2535 C C . THR A 1 323 ? 4.152 15.646 22.004 1.00 95.56 323 THR A C 1
ATOM 2537 O O . THR A 1 323 ? 3.517 14.847 22.685 1.00 95.56 323 THR A O 1
ATOM 2540 N N . ILE A 1 324 ? 4.744 15.311 20.863 1.00 96.75 324 ILE A N 1
ATOM 2541 C CA . ILE A 1 324 ? 4.876 13.924 20.421 1.00 96.75 324 ILE A CA 1
ATOM 2542 C C . ILE A 1 324 ? 6.063 13.337 21.177 1.00 96.75 324 ILE A C 1
ATOM 2544 O O . ILE A 1 324 ? 7.162 13.885 21.127 1.00 96.75 324 ILE A O 1
ATOM 2548 N N . VAL A 1 325 ? 5.855 12.251 21.909 1.00 96.88 325 VAL A N 1
ATOM 2549 C CA . VAL A 1 325 ? 6.919 11.550 22.626 1.00 96.88 325 VAL A CA 1
ATOM 2550 C C . VAL A 1 325 ? 7.202 10.255 21.891 1.00 96.88 325 VAL A C 1
ATOM 2552 O O . VAL A 1 325 ? 6.324 9.402 21.761 1.00 96.88 325 VAL A O 1
ATOM 2555 N N . LEU A 1 326 ? 8.436 10.136 21.412 1.00 97.62 326 LEU A N 1
ATOM 2556 C CA . LEU A 1 326 ? 8.959 8.929 20.795 1.00 97.62 326 LEU A CA 1
ATOM 2557 C C . LEU A 1 326 ? 9.826 8.196 21.808 1.00 97.62 326 LEU A C 1
ATOM 2559 O O . LEU A 1 326 ? 10.681 8.814 22.447 1.00 97.62 326 LEU A O 1
ATOM 2563 N N . ARG A 1 327 ? 9.646 6.887 21.928 1.00 97.81 327 ARG A N 1
ATOM 2564 C CA . ARG A 1 327 ? 10.464 6.042 22.790 1.00 97.81 327 ARG A CA 1
ATOM 2565 C C . ARG A 1 327 ? 10.940 4.827 22.021 1.00 97.81 327 ARG A C 1
ATOM 2567 O O . ARG A 1 327 ? 10.147 4.010 21.578 1.00 97.81 327 ARG A O 1
ATOM 2574 N N . ASN A 1 328 ? 12.249 4.692 21.895 1.00 97.81 328 ASN A N 1
ATOM 2575 C CA . ASN A 1 328 ? 12.849 3.465 21.406 1.00 97.81 328 ASN A CA 1
ATOM 2576 C C . ASN A 1 328 ? 12.724 2.395 22.497 1.00 97.81 328 ASN A C 1
ATOM 2578 O O . ASN A 1 328 ? 13.184 2.603 23.618 1.00 97.81 328 ASN A O 1
ATOM 2582 N N . THR A 1 329 ? 12.095 1.263 22.201 1.00 97.00 329 THR A N 1
ATOM 2583 C CA . THR A 1 329 ? 11.939 0.149 23.153 1.00 97.00 329 THR A CA 1
ATOM 2584 C C . THR A 1 329 ? 12.974 -0.952 22.948 1.00 97.00 329 THR A C 1
ATOM 2586 O O . THR A 1 329 ? 12.935 -1.988 23.610 1.00 97.00 329 THR A O 1
ATOM 2589 N N . THR A 1 330 ? 13.926 -0.727 22.045 1.00 95.50 330 THR A N 1
ATOM 2590 C CA . THR A 1 330 ? 14.865 -1.736 21.564 1.00 95.50 330 THR A CA 1
ATOM 2591 C C . THR A 1 330 ? 16.315 -1.339 21.833 1.00 95.50 330 THR A C 1
ATOM 2593 O O . THR A 1 330 ? 16.642 -0.195 22.159 1.00 95.50 330 THR A O 1
ATOM 2596 N N . SER A 1 331 ? 17.211 -2.306 21.640 1.00 93.69 331 SER A N 1
ATOM 2597 C CA . SER A 1 331 ? 18.659 -2.103 21.667 1.00 93.69 331 SER A CA 1
ATOM 2598 C C . SER A 1 331 ? 19.237 -1.554 20.356 1.00 93.69 331 SER A C 1
ATOM 2600 O O . SER A 1 331 ? 20.447 -1.349 20.275 1.00 93.69 331 SER A O 1
ATOM 2602 N N . GLN A 1 332 ? 18.415 -1.353 19.322 1.00 91.19 332 GLN A N 1
ATOM 2603 C CA . GLN A 1 332 ? 18.859 -0.893 18.007 1.00 91.19 332 GLN A CA 1
ATOM 2604 C C . GLN A 1 332 ? 18.719 0.624 17.891 1.00 91.19 332 GLN A C 1
ATOM 2606 O O . GLN A 1 332 ? 17.907 1.233 18.580 1.00 91.19 332 GLN A O 1
ATOM 2611 N N . THR A 1 333 ? 19.493 1.251 17.008 1.00 91.12 333 THR A N 1
ATOM 2612 C CA . THR A 1 333 ? 19.233 2.639 16.609 1.00 91.12 333 THR A CA 1
ATOM 2613 C C . THR A 1 333 ? 18.006 2.671 15.708 1.00 91.12 333 THR A C 1
ATOM 2615 O O . THR A 1 333 ? 17.985 2.003 14.678 1.00 91.12 333 THR A O 1
ATOM 2618 N N . LEU A 1 334 ? 17.005 3.460 16.092 1.00 94.50 334 LEU A N 1
ATOM 2619 C CA . LEU A 1 334 ? 15.750 3.614 15.358 1.00 94.50 334 LEU A CA 1
ATOM 2620 C C . LEU A 1 334 ? 15.620 5.035 14.811 1.00 94.50 334 LEU A C 1
ATOM 2622 O O . LEU A 1 334 ? 16.381 5.935 15.175 1.00 94.50 334 LEU A O 1
ATOM 2626 N N . ALA A 1 335 ? 14.641 5.252 13.945 1.00 94.38 335 ALA A N 1
ATOM 2627 C CA . ALA A 1 335 ? 14.316 6.575 13.439 1.00 94.38 335 ALA A CA 1
ATOM 2628 C C . ALA A 1 335 ? 12.818 6.727 13.182 1.00 94.38 335 ALA A C 1
ATOM 2630 O O . ALA A 1 335 ? 12.078 5.740 13.117 1.00 94.38 335 ALA A O 1
ATOM 2631 N N . ALA A 1 336 ? 12.399 7.978 13.029 1.00 95.81 336 ALA A N 1
ATOM 2632 C CA . ALA A 1 336 ? 11.050 8.342 12.639 1.00 95.81 336 ALA A CA 1
ATOM 2633 C C . ALA A 1 336 ? 11.076 9.578 11.736 1.00 95.81 336 ALA A C 1
ATOM 2635 O O . ALA A 1 336 ? 11.955 10.423 11.869 1.00 95.81 336 ALA A O 1
ATOM 2636 N N . ASP A 1 337 ? 10.090 9.705 10.861 1.00 95.06 337 ASP A N 1
ATOM 2637 C CA . ASP A 1 337 ? 9.793 10.941 10.153 1.00 95.06 337 ASP A CA 1
ATOM 2638 C C . ASP A 1 337 ? 8.367 11.359 10.519 1.00 95.06 337 ASP A C 1
ATOM 2640 O O . ASP A 1 337 ? 7.432 10.563 10.424 1.00 95.06 337 ASP A O 1
ATOM 2644 N N . VAL A 1 338 ? 8.203 12.601 10.976 1.00 95.88 338 VAL A N 1
ATOM 2645 C CA . VAL A 1 338 ? 6.928 13.133 11.474 1.00 95.88 338 VAL A CA 1
ATOM 2646 C C . VAL A 1 338 ? 6.406 14.161 10.476 1.00 95.88 338 VAL A C 1
ATOM 2648 O O . VAL A 1 338 ? 6.989 15.237 10.333 1.00 95.88 338 VAL A O 1
ATOM 2651 N N . VAL A 1 339 ? 5.300 13.844 9.806 1.00 95.62 339 VAL A N 1
ATOM 2652 C CA . VAL A 1 339 ? 4.590 14.765 8.910 1.00 95.62 339 VAL A CA 1
ATOM 2653 C C . VAL A 1 339 ? 3.367 15.317 9.622 1.00 95.62 339 VAL A C 1
ATOM 2655 O O . VAL A 1 339 ? 2.603 14.557 10.215 1.00 95.62 339 VAL A O 1
ATOM 2658 N N . LEU A 1 340 ? 3.152 16.624 9.521 1.00 96.81 340 LEU A N 1
ATOM 2659 C CA . LEU A 1 340 ? 1.928 17.292 9.939 1.00 96.81 340 LEU A CA 1
ATOM 2660 C C . LEU A 1 340 ? 1.059 17.555 8.707 1.00 96.81 340 LEU A C 1
ATOM 2662 O O . LEU A 1 340 ? 1.519 18.132 7.719 1.00 96.81 340 LEU A O 1
ATOM 2666 N N . TYR A 1 341 ? -0.197 17.134 8.785 1.00 96.50 341 TYR A N 1
ATOM 2667 C CA . TYR A 1 341 ? -1.216 17.331 7.760 1.00 96.50 341 TYR A CA 1
ATOM 2668 C C . TYR A 1 341 ? -2.334 18.202 8.309 1.00 96.50 341 TYR A C 1
ATOM 2670 O O . TYR A 1 341 ? -2.669 18.109 9.490 1.00 96.50 341 TYR A O 1
ATOM 2678 N N . ASN A 1 342 ? -2.920 19.026 7.449 1.00 95.62 342 ASN A N 1
ATOM 2679 C CA . ASN A 1 342 ? -4.116 19.796 7.775 1.00 95.62 342 ASN A CA 1
ATOM 2680 C C . ASN A 1 342 ? -5.345 18.874 7.898 1.00 95.62 342 ASN A C 1
ATOM 2682 O O . ASN A 1 342 ? -5.330 17.726 7.453 1.00 95.62 342 ASN A O 1
ATOM 2686 N N . GLU A 1 343 ? -6.439 19.387 8.463 1.00 92.06 343 GLU A N 1
ATOM 2687 C CA . GLU A 1 343 ? -7.718 18.657 8.558 1.00 92.06 343 GLU A CA 1
ATOM 2688 C C . GLU A 1 343 ? -8.296 18.242 7.195 1.00 92.06 343 GLU A C 1
ATOM 2690 O O . GLU A 1 343 ? -9.028 17.263 7.116 1.00 92.06 343 GLU A O 1
ATOM 2695 N N . ASP A 1 344 ? -7.941 18.943 6.116 1.00 90.31 344 ASP A N 1
ATOM 2696 C CA . ASP A 1 344 ? -8.324 18.607 4.737 1.00 90.31 344 ASP A CA 1
ATOM 2697 C C . ASP A 1 344 ? -7.393 17.571 4.074 1.00 90.31 344 ASP A C 1
ATOM 2699 O O . ASP A 1 344 ? -7.466 17.346 2.867 1.00 90.31 344 ASP A O 1
ATOM 2703 N N . HIS A 1 345 ? -6.510 16.951 4.863 1.00 89.62 345 HIS A N 1
ATOM 2704 C CA . HIS A 1 345 ? -5.531 15.939 4.461 1.00 89.62 345 HIS A CA 1
ATOM 2705 C C . HIS A 1 345 ? -4.421 16.465 3.535 1.00 89.62 345 HIS A C 1
ATOM 2707 O O . HIS A 1 345 ? -3.615 15.682 3.026 1.00 89.62 345 HIS A O 1
ATOM 2713 N N . SER A 1 346 ? -4.322 17.782 3.327 1.00 93.12 346 SER A N 1
ATOM 2714 C CA . SER A 1 346 ? -3.196 18.369 2.606 1.00 93.12 346 SER A CA 1
ATOM 2715 C C . SER A 1 346 ? -1.930 18.380 3.468 1.00 93.12 346 SER A C 1
ATOM 2717 O O . SER A 1 346 ? -1.968 18.631 4.678 1.00 93.12 346 SER A O 1
ATOM 2719 N N . PHE A 1 347 ? -0.785 18.101 2.837 1.00 95.06 347 PHE A N 1
ATOM 2720 C CA . PHE A 1 347 ? 0.523 18.243 3.477 1.00 95.06 347 PHE A CA 1
ATOM 2721 C C . PHE A 1 347 ? 0.695 19.672 4.007 1.00 95.06 347 PHE A C 1
ATOM 2723 O O . PHE A 1 347 ? 0.511 20.635 3.258 1.00 95.06 347 PHE A O 1
ATOM 2730 N N . ASN A 1 348 ? 1.098 19.804 5.273 1.00 95.50 348 ASN A N 1
ATOM 2731 C CA . ASN A 1 348 ? 1.432 21.092 5.868 1.00 95.50 348 ASN A CA 1
ATOM 2732 C C . ASN A 1 348 ? 2.952 21.267 5.976 1.00 95.50 348 ASN A C 1
ATOM 2734 O O . ASN A 1 348 ? 3.541 22.070 5.251 1.00 95.50 348 ASN A O 1
ATOM 2738 N N . THR A 1 349 ? 3.590 20.505 6.866 1.00 93.88 349 THR A N 1
ATOM 2739 C CA . THR A 1 349 ? 5.025 20.622 7.132 1.00 93.88 349 THR A CA 1
ATOM 2740 C C . THR A 1 349 ? 5.582 19.350 7.761 1.00 93.88 349 THR A C 1
ATOM 2742 O O . THR A 1 349 ? 4.847 18.507 8.277 1.00 93.88 349 THR A O 1
ATOM 2745 N N . TRP A 1 350 ? 6.902 19.218 7.757 1.00 93.50 350 TRP A N 1
ATOM 2746 C CA . TRP A 1 350 ? 7.597 18.212 8.548 1.00 93.50 350 TRP A CA 1
ATOM 2747 C C . TRP A 1 350 ? 7.911 18.761 9.936 1.00 93.50 350 TRP A C 1
ATOM 2749 O O . TRP A 1 350 ? 8.338 19.906 10.082 1.00 93.50 350 TRP A O 1
ATOM 2759 N N . TRP A 1 351 ? 7.813 17.917 10.960 1.00 93.12 351 TRP A N 1
ATOM 2760 C CA . TRP A 1 351 ? 8.539 18.177 12.196 1.00 93.12 351 TRP A CA 1
ATOM 2761 C C . TRP A 1 351 ? 9.961 17.645 12.020 1.00 93.12 351 TRP A C 1
ATOM 2763 O O . TRP A 1 351 ? 10.216 16.446 12.138 1.00 93.12 351 TRP A O 1
ATOM 2773 N N . LEU A 1 352 ? 10.891 18.533 11.680 1.00 80.31 352 LEU A N 1
ATOM 2774 C CA . LEU A 1 352 ? 12.299 18.188 11.517 1.00 80.31 352 LEU A CA 1
ATOM 2775 C C . LEU A 1 352 ? 13.052 18.426 12.836 1.00 80.31 352 LEU A C 1
ATOM 2777 O O . LEU A 1 352 ? 12.804 19.403 13.545 1.00 80.31 352 LEU A O 1
ATOM 2781 N N . GLY A 1 353 ? 13.962 17.514 13.190 1.00 70.38 353 GLY A N 1
ATOM 2782 C CA . GLY A 1 353 ? 14.821 17.664 14.369 1.00 70.38 353 GLY A CA 1
ATOM 2783 C C . GLY A 1 353 ? 15.759 18.875 14.266 1.00 70.38 353 GLY A C 1
ATOM 2784 O O . GLY A 1 353 ? 15.907 19.480 13.210 1.00 70.38 353 GLY A O 1
ATOM 2785 N N . ALA A 1 354 ? 16.442 19.232 15.356 1.00 66.44 354 ALA A N 1
ATOM 2786 C CA . ALA A 1 354 ? 17.571 20.156 15.236 1.00 66.44 354 ALA A CA 1
ATOM 2787 C C . ALA A 1 354 ? 18.736 19.435 14.527 1.00 66.44 354 ALA A C 1
ATOM 2789 O O . ALA A 1 354 ? 18.944 18.252 14.802 1.00 66.44 354 ALA A O 1
ATOM 2790 N N . PRO A 1 355 ? 19.503 20.102 13.646 1.00 64.75 355 PRO A N 1
ATOM 2791 C CA . PRO A 1 355 ? 20.703 19.499 13.073 1.00 64.75 355 PRO A CA 1
ATOM 2792 C C . PRO A 1 355 ? 21.689 19.136 14.197 1.00 64.75 355 PRO A C 1
ATOM 2794 O O . PRO A 1 355 ? 22.051 19.987 15.012 1.00 64.75 355 PRO A O 1
ATOM 2797 N N . GLU A 1 356 ? 22.102 17.868 14.258 1.00 57.50 356 GLU A N 1
ATOM 2798 C CA . GLU A 1 356 ? 23.057 17.355 15.248 1.00 57.50 356 GLU A CA 1
ATOM 2799 C C . GLU A 1 356 ? 24.441 17.171 14.593 1.00 57.50 356 GLU A C 1
ATOM 2801 O O . GLU A 1 356 ? 24.562 16.420 13.622 1.00 57.50 356 GLU A O 1
ATOM 2806 N N . PRO A 1 357 ? 25.519 17.800 15.104 1.00 53.44 357 PRO A N 1
ATOM 2807 C CA . PRO A 1 357 ? 26.872 17.575 14.590 1.00 53.44 357 PRO A CA 1
ATOM 2808 C C . PRO A 1 357 ? 27.260 16.081 14.648 1.00 53.44 357 PRO A C 1
ATOM 2810 O O . PRO A 1 357 ? 26.996 15.442 15.666 1.00 53.44 357 PRO A O 1
ATOM 2813 N N . PRO A 1 358 ? 27.922 15.504 13.622 1.00 55.41 358 PRO A N 1
ATOM 2814 C CA . PRO A 1 358 ? 28.503 16.138 12.431 1.00 55.41 358 PRO A CA 1
ATOM 2815 C C . PRO A 1 358 ? 27.544 16.268 11.232 1.00 55.41 358 PRO A C 1
ATOM 2817 O O . PRO A 1 358 ? 27.983 16.653 10.149 1.00 55.41 358 PRO A O 1
ATOM 2820 N N . TYR A 1 359 ? 26.266 15.923 11.384 1.00 57.88 359 TYR A N 1
ATOM 2821 C CA . TYR A 1 359 ? 25.334 15.809 10.269 1.00 57.88 359 TYR A CA 1
ATOM 2822 C C . TYR A 1 359 ? 24.571 17.126 10.053 1.00 57.88 359 TYR A C 1
ATOM 2824 O O . TYR A 1 359 ? 23.869 17.598 10.946 1.00 57.88 359 TYR A O 1
ATOM 2832 N N . PRO A 1 360 ? 24.680 17.745 8.866 1.00 58.66 360 PRO A N 1
ATOM 2833 C CA . PRO A 1 360 ? 24.065 19.044 8.609 1.00 58.66 360 PRO A CA 1
ATOM 2834 C C . PRO A 1 360 ? 22.546 18.970 8.371 1.00 58.66 360 PRO A C 1
ATOM 2836 O O . PRO A 1 360 ? 21.909 20.016 8.258 1.00 58.66 360 PRO A O 1
ATOM 2839 N N . TYR A 1 361 ? 21.960 17.769 8.279 1.00 66.56 361 TYR A N 1
ATOM 2840 C CA . TYR A 1 361 ? 20.552 17.578 7.922 1.00 66.56 361 TYR A CA 1
ATOM 2841 C C . TYR A 1 361 ? 19.685 17.265 9.142 1.00 66.56 361 TYR A C 1
ATOM 2843 O O . TYR A 1 361 ? 20.074 16.442 9.972 1.00 66.56 361 TYR A O 1
ATOM 2851 N N . PRO A 1 362 ? 18.493 17.870 9.244 1.00 78.19 362 PRO A N 1
ATOM 2852 C CA . PRO A 1 362 ? 17.590 17.605 10.345 1.00 78.19 362 PRO A CA 1
ATOM 2853 C C . PRO A 1 362 ? 16.789 16.315 10.093 1.00 78.19 362 PRO A C 1
ATOM 2855 O O . PRO A 1 362 ? 15.975 16.234 9.176 1.00 78.19 362 PRO A O 1
ATOM 2858 N N . TYR A 1 363 ? 17.012 15.297 10.922 1.00 84.94 363 TYR A N 1
ATOM 2859 C CA . TYR A 1 363 ? 16.259 14.037 10.946 1.00 84.94 363 TYR A CA 1
ATOM 2860 C C . TYR A 1 363 ? 16.015 13.603 12.396 1.00 84.94 363 TYR A C 1
ATOM 2862 O O . TYR A 1 363 ? 16.655 14.111 13.320 1.00 84.94 363 TYR A O 1
ATOM 2870 N N . ILE A 1 364 ? 15.100 12.655 12.621 1.00 90.38 364 ILE A N 1
ATOM 2871 C CA . ILE A 1 364 ? 14.841 12.118 13.962 1.00 90.38 364 ILE A CA 1
ATOM 2872 C C . ILE A 1 364 ? 15.442 10.718 14.055 1.00 90.38 364 ILE A C 1
ATOM 2874 O O . ILE A 1 364 ? 14.932 9.758 13.480 1.00 90.38 364 ILE A O 1
ATOM 2878 N N . ARG A 1 365 ? 16.539 10.607 14.804 1.00 90.50 365 ARG A N 1
ATOM 2879 C CA . ARG A 1 365 ? 17.194 9.344 15.155 1.00 90.50 365 ARG A CA 1
ATOM 2880 C C . ARG A 1 365 ? 17.094 9.145 16.664 1.00 90.50 365 ARG A C 1
ATOM 2882 O O . ARG A 1 365 ? 17.201 10.105 17.418 1.00 90.50 365 ARG A O 1
ATOM 2889 N N . LEU A 1 366 ? 16.882 7.907 17.087 1.00 92.25 366 LEU A N 1
ATOM 2890 C CA . LEU A 1 366 ? 16.764 7.511 18.483 1.00 92.25 366 LEU A CA 1
ATOM 2891 C C . LEU A 1 366 ? 17.854 6.491 18.796 1.00 92.25 366 LEU A C 1
ATOM 2893 O O . LEU A 1 366 ? 17.927 5.420 18.187 1.00 92.25 366 LEU A O 1
ATOM 2897 N N . SER A 1 367 ? 18.691 6.818 19.770 1.00 93.12 367 SER A N 1
ATOM 2898 C CA . SER A 1 367 ? 19.634 5.880 20.368 1.00 93.12 367 SER A CA 1
ATOM 2899 C C . SER A 1 367 ? 18.875 4.730 21.045 1.00 93.12 367 SER A C 1
ATOM 2901 O O . SER A 1 367 ? 17.686 4.876 21.355 1.00 93.12 367 SER A O 1
ATOM 2903 N N . PRO A 1 368 ? 19.529 3.582 21.290 1.00 95.75 368 PRO A N 1
ATOM 2904 C CA . PRO A 1 368 ? 18.935 2.480 22.041 1.00 95.75 368 PRO A CA 1
ATOM 2905 C C . PRO A 1 368 ? 18.284 2.957 23.344 1.00 95.75 368 PRO A C 1
ATOM 2907 O O . PRO A 1 368 ? 18.917 3.664 24.129 1.00 95.75 368 PRO A O 1
ATOM 2910 N N . TYR A 1 369 ? 17.023 2.581 23.558 1.00 96.50 369 TYR A N 1
ATOM 2911 C CA . TYR A 1 369 ? 16.218 2.956 24.730 1.00 96.50 369 TYR A CA 1
ATOM 2912 C C . TYR A 1 369 ? 15.999 4.466 24.968 1.00 96.50 369 TYR A C 1
ATOM 2914 O O . TYR A 1 369 ? 15.504 4.865 26.026 1.00 96.50 369 TYR A O 1
ATOM 2922 N N . GLU A 1 370 ? 16.348 5.325 24.004 1.00 96.81 370 GLU A N 1
ATOM 2923 C CA . GLU A 1 370 ? 16.152 6.771 24.104 1.00 96.81 370 GLU A CA 1
ATOM 2924 C C . GLU A 1 370 ? 14.661 7.134 24.114 1.00 96.81 370 GLU A C 1
ATOM 2926 O O . GLU A 1 370 ? 13.849 6.550 23.396 1.00 96.81 370 GLU A O 1
ATOM 2931 N N . SER A 1 371 ? 14.307 8.151 24.902 1.00 96.81 371 SER A N 1
ATOM 2932 C CA . SER A 1 371 ? 13.025 8.850 24.794 1.00 96.81 371 SER A CA 1
ATOM 2933 C C . SER A 1 371 ? 13.260 10.289 24.353 1.00 96.81 371 SER A C 1
ATOM 2935 O O . SER A 1 371 ? 14.064 10.999 24.957 1.00 96.81 371 SER A O 1
ATOM 2937 N N . ARG A 1 372 ? 12.543 10.732 23.320 1.00 94.81 372 ARG A N 1
ATOM 2938 C CA . ARG A 1 372 ? 12.679 12.065 22.730 1.00 94.81 372 ARG A CA 1
ATOM 2939 C C . ARG A 1 372 ? 11.320 12.751 22.660 1.00 94.81 372 ARG A C 1
ATOM 2941 O O . ARG A 1 372 ? 10.352 12.197 22.149 1.00 94.81 372 ARG A O 1
ATOM 2948 N N . ALA A 1 373 ? 11.260 13.972 23.182 1.00 94.94 373 ALA A N 1
ATOM 2949 C CA . ALA A 1 373 ? 10.051 14.784 23.230 1.00 94.94 373 ALA A CA 1
ATOM 2950 C C . ALA A 1 373 ? 10.081 15.866 22.141 1.00 94.94 373 ALA A C 1
ATOM 2952 O O . ALA A 1 373 ? 10.933 16.758 22.150 1.00 94.94 373 ALA A O 1
ATOM 2953 N N . LEU A 1 374 ? 9.127 15.801 21.218 1.00 94.75 374 LEU A N 1
ATOM 2954 C CA . LEU A 1 374 ? 9.008 16.661 20.048 1.00 94.75 374 LEU A CA 1
ATOM 2955 C C . LEU A 1 374 ? 7.840 17.627 20.260 1.00 94.75 374 LEU A C 1
ATOM 2957 O O . LEU A 1 374 ? 6.671 17.280 20.087 1.00 94.75 374 LEU A O 1
ATOM 2961 N N . ARG A 1 375 ? 8.135 18.854 20.699 1.00 93.81 375 ARG A N 1
ATOM 2962 C CA . ARG A 1 375 ? 7.097 19.886 20.861 1.00 93.81 375 ARG A CA 1
ATOM 2963 C C . ARG A 1 375 ? 6.580 20.281 19.485 1.00 93.81 375 ARG A C 1
ATOM 2965 O O . ARG A 1 375 ? 7.321 20.919 18.738 1.00 93.81 375 ARG A O 1
ATOM 2972 N N . VAL A 1 376 ? 5.328 19.954 19.172 1.00 94.38 376 VAL A N 1
ATOM 2973 C CA . VAL A 1 376 ? 4.757 20.173 17.833 1.00 94.38 376 VAL A CA 1
ATOM 2974 C C . VAL A 1 376 ? 4.798 21.650 17.449 1.00 94.38 376 VAL A C 1
ATOM 2976 O O . VAL A 1 376 ? 5.160 21.979 16.327 1.00 94.38 376 VAL A O 1
ATOM 2979 N N . ALA A 1 377 ? 4.563 22.544 18.412 1.00 93.38 377 ALA A N 1
ATOM 2980 C CA . ALA A 1 377 ? 4.615 23.990 18.204 1.00 93.38 377 ALA A CA 1
ATOM 2981 C C . ALA A 1 377 ? 5.955 24.519 17.653 1.00 93.38 377 ALA A C 1
ATOM 2983 O O . ALA A 1 377 ? 5.991 25.620 17.126 1.00 93.38 377 ALA A O 1
ATOM 2984 N N . LYS A 1 378 ? 7.055 23.755 17.747 1.00 92.56 378 LYS A N 1
ATOM 2985 C CA . LYS A 1 378 ? 8.347 24.141 17.154 1.00 92.56 378 LYS A CA 1
ATOM 2986 C C . LYS A 1 378 ? 8.406 24.008 15.629 1.00 92.56 378 LYS A C 1
ATOM 2988 O O . LYS A 1 378 ? 9.358 24.511 15.047 1.00 92.56 378 LYS A O 1
ATOM 2993 N N . ALA A 1 379 ? 7.444 23.330 15.004 1.00 92.31 379 ALA A N 1
ATOM 2994 C CA . ALA A 1 379 ? 7.350 23.259 13.546 1.00 92.31 379 ALA A CA 1
ATOM 2995 C C . ALA A 1 379 ? 6.744 24.529 12.920 1.00 92.31 379 ALA A C 1
ATOM 2997 O O . ALA A 1 379 ? 6.723 24.641 11.699 1.00 92.31 379 ALA A O 1
ATOM 2998 N N . PHE A 1 380 ? 6.264 25.465 13.744 1.00 92.62 380 PHE A N 1
ATOM 2999 C CA . PHE A 1 380 ? 5.514 26.645 13.325 1.00 92.62 380 PHE A CA 1
ATOM 3000 C C . PHE A 1 380 ? 6.145 27.923 13.876 1.00 92.62 380 PHE A C 1
ATOM 3002 O O . PHE A 1 380 ? 6.818 27.905 14.915 1.00 92.62 380 PHE A O 1
ATOM 3009 N N . ASN A 1 381 ? 5.889 29.048 13.208 1.00 90.50 381 ASN A N 1
ATOM 3010 C CA . ASN A 1 381 ? 6.183 30.358 13.787 1.00 90.50 381 ASN A CA 1
ATOM 3011 C C . ASN A 1 381 ? 5.260 30.628 14.992 1.00 90.50 381 ASN A C 1
ATOM 3013 O O . ASN A 1 381 ? 4.180 30.053 15.115 1.00 90.50 381 ASN A O 1
ATOM 3017 N N . SER A 1 382 ? 5.678 31.489 15.925 1.00 86.75 382 SER A N 1
ATOM 3018 C CA . SER A 1 382 ? 4.962 31.678 17.203 1.00 86.75 382 SER A CA 1
ATOM 3019 C C . SER A 1 382 ? 3.535 32.228 17.068 1.00 86.75 382 SER A C 1
ATOM 3021 O O . SER A 1 382 ? 2.728 32.056 17.981 1.00 86.75 382 SER A O 1
ATOM 3023 N N . ASP A 1 383 ? 3.247 32.912 15.965 1.00 89.56 383 ASP A N 1
ATOM 3024 C CA . ASP A 1 383 ? 1.963 33.515 15.601 1.00 89.56 383 ASP A CA 1
ATOM 3025 C C . ASP A 1 383 ? 1.086 32.605 14.724 1.00 89.56 383 ASP A C 1
ATOM 3027 O O . ASP A 1 383 ? -0.105 32.872 14.555 1.00 89.56 383 ASP A O 1
ATOM 3031 N N . GLU A 1 384 ? 1.639 31.510 14.203 1.00 93.75 384 GLU A N 1
ATOM 3032 C CA . GLU A 1 384 ? 0.897 30.557 13.387 1.00 93.75 384 GLU A CA 1
ATOM 3033 C C . GLU A 1 384 ? -0.023 29.676 14.243 1.00 93.75 384 GLU A C 1
ATOM 3035 O O . GLU A 1 384 ? 0.263 29.315 15.390 1.00 93.75 384 GLU A O 1
ATOM 3040 N N . THR A 1 385 ? -1.165 29.324 13.654 1.00 94.62 385 THR A N 1
ATOM 3041 C CA . THR A 1 385 ? -2.117 28.361 14.209 1.00 94.62 385 THR A CA 1
ATOM 3042 C C . THR A 1 385 ? -2.191 27.159 13.281 1.00 94.62 385 THR A C 1
ATOM 3044 O O . THR A 1 385 ? -2.267 27.319 12.064 1.00 94.62 385 THR A O 1
ATOM 3047 N N . PHE A 1 386 ? -2.206 25.963 13.857 1.00 96.38 386 PHE A N 1
ATOM 3048 C CA . PHE A 1 386 ? -2.331 24.707 13.131 1.00 96.38 386 PHE A CA 1
ATOM 3049 C C . PHE A 1 386 ? -3.443 23.852 13.737 1.00 96.38 386 PHE A C 1
ATOM 3051 O O . PHE A 1 386 ? -3.526 23.699 14.958 1.00 96.38 386 PHE A O 1
ATOM 3058 N N . ASN A 1 387 ? -4.275 23.288 12.864 1.00 96.25 387 ASN A N 1
ATOM 3059 C CA . ASN A 1 387 ? -5.267 22.265 13.172 1.00 96.25 387 ASN A CA 1
ATOM 3060 C C . ASN A 1 387 ? -5.071 21.118 12.190 1.00 96.25 387 ASN A C 1
ATOM 3062 O O . ASN A 1 387 ? -5.016 21.346 10.979 1.00 96.25 387 ASN A O 1
ATOM 3066 N N . GLY A 1 388 ? -4.974 19.899 12.702 1.00 96.25 388 GLY A N 1
ATOM 3067 C CA . GLY A 1 388 ? -4.832 18.732 11.851 1.00 96.25 388 GLY A CA 1
ATOM 3068 C C . GLY A 1 388 ? -4.361 17.510 12.614 1.00 96.25 388 GLY A C 1
ATOM 3069 O O . GLY A 1 388 ? -4.765 17.269 13.752 1.00 96.25 388 GLY A O 1
ATOM 3070 N N . TYR A 1 389 ? -3.505 16.718 11.985 1.00 95.81 389 TYR A N 1
ATOM 3071 C CA . TYR A 1 389 ? -3.008 15.464 12.541 1.00 95.81 389 TYR A CA 1
ATOM 3072 C C . TYR A 1 389 ? -1.541 15.244 12.177 1.00 95.81 389 TYR A C 1
ATOM 3074 O O . TYR A 1 389 ? -0.996 15.906 11.292 1.00 95.81 389 TYR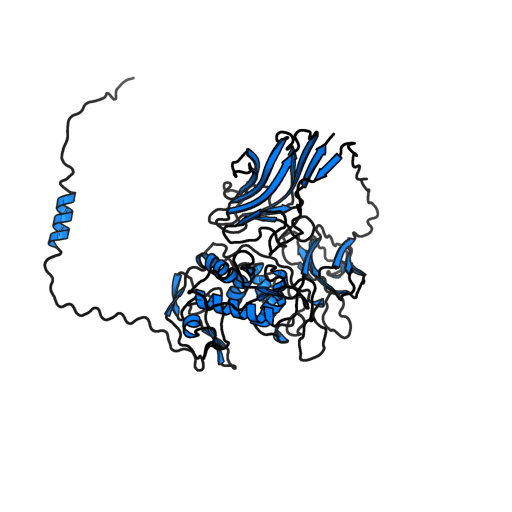 A O 1
ATOM 3082 N N . ALA A 1 390 ? -0.890 14.314 12.875 1.00 96.62 390 ALA A N 1
ATOM 3083 C CA . ALA A 1 390 ? 0.430 13.832 12.490 1.00 96.62 390 ALA A CA 1
ATOM 3084 C C . ALA A 1 390 ? 0.328 12.427 11.903 1.00 96.62 390 ALA A C 1
ATOM 3086 O O . ALA A 1 390 ? -0.341 11.564 12.470 1.00 96.62 390 ALA A O 1
ATOM 3087 N N . CYS A 1 391 ? 1.041 12.196 10.806 1.00 95.25 391 CYS A N 1
ATOM 3088 C CA . CYS A 1 391 ? 1.352 10.862 10.317 1.00 95.25 391 CYS A CA 1
ATOM 3089 C C . CYS A 1 391 ? 2.853 10.640 10.474 1.00 95.25 391 CYS A C 1
ATOM 3091 O O . CYS A 1 391 ? 3.668 11.454 10.031 1.00 95.25 391 CYS A O 1
ATOM 3093 N N . ILE A 1 392 ? 3.212 9.562 11.158 1.00 95.62 392 ILE A N 1
ATOM 3094 C CA . ILE A 1 392 ? 4.584 9.291 11.563 1.00 95.62 392 ILE A CA 1
ATOM 3095 C C . ILE A 1 392 ? 5.000 7.971 10.941 1.00 95.62 392 ILE A C 1
ATOM 3097 O O . ILE A 1 392 ? 4.472 6.933 11.323 1.00 95.62 392 ILE A O 1
ATOM 3101 N N . SER A 1 393 ? 5.958 8.004 10.016 1.00 95.94 393 SER A N 1
ATOM 3102 C CA . SER A 1 393 ? 6.640 6.785 9.578 1.00 95.94 393 SER A CA 1
ATOM 3103 C C . SER A 1 393 ? 7.743 6.494 10.585 1.00 95.94 393 SER A C 1
ATOM 3105 O O . SER A 1 393 ? 8.675 7.287 10.713 1.00 95.94 393 SER A O 1
ATOM 3107 N N . ALA A 1 394 ? 7.642 5.405 11.337 1.00 96.75 394 ALA A N 1
ATOM 3108 C CA . ALA A 1 394 ? 8.602 5.050 12.375 1.00 96.75 394 ALA A CA 1
ATOM 3109 C C . ALA A 1 394 ? 9.149 3.643 12.161 1.00 96.75 394 ALA A C 1
ATOM 3111 O O . ALA A 1 394 ? 8.486 2.779 11.602 1.00 96.75 394 ALA A O 1
ATOM 3112 N N . SER A 1 395 ? 10.372 3.404 12.624 1.00 96.81 395 SER A N 1
ATOM 3113 C CA . SER A 1 395 ? 10.899 2.040 12.710 1.00 96.81 395 SER A CA 1
ATOM 3114 C C . SER A 1 395 ? 10.074 1.237 13.721 1.00 96.81 395 SER A C 1
ATOM 3116 O O . SER A 1 395 ? 9.783 1.751 14.803 1.00 96.81 395 SER A O 1
ATOM 3118 N N . GLU A 1 396 ? 9.746 -0.021 13.425 1.00 95.12 396 GLU A N 1
ATOM 3119 C CA . GLU A 1 396 ? 9.186 -0.927 14.434 1.00 95.12 396 GLU A CA 1
ATOM 3120 C C . GLU A 1 396 ? 10.064 -0.941 15.695 1.00 95.12 396 GLU A C 1
ATOM 3122 O O . GLU A 1 396 ? 11.296 -0.955 15.623 1.00 95.12 396 GLU A O 1
ATOM 3127 N N . GLY A 1 397 ? 9.413 -0.909 16.860 1.00 94.94 397 GLY A N 1
ATOM 3128 C CA . GLY A 1 397 ? 10.074 -0.722 18.154 1.00 94.94 397 GLY A CA 1
ATOM 3129 C C . GLY A 1 397 ? 10.126 0.732 18.640 1.00 94.94 397 GLY A C 1
ATOM 3130 O O . GLY A 1 397 ? 10.580 0.979 19.757 1.00 94.94 397 GLY A O 1
ATOM 3131 N N . VAL A 1 398 ? 9.643 1.705 17.861 1.00 97.44 398 VAL A N 1
ATOM 3132 C CA . VAL A 1 398 ? 9.351 3.048 18.380 1.00 97.44 398 VAL A CA 1
ATOM 3133 C C . VAL A 1 398 ? 7.929 3.075 18.947 1.00 97.44 398 VAL A C 1
ATOM 3135 O O . VAL A 1 398 ? 6.950 2.945 18.222 1.00 97.44 398 VAL A O 1
ATOM 3138 N N . GLU A 1 399 ? 7.808 3.283 20.255 1.00 96.38 399 GLU A N 1
ATOM 3139 C CA . GLU A 1 399 ? 6.556 3.691 20.892 1.00 96.38 399 GLU A CA 1
ATOM 3140 C C . GLU A 1 399 ? 6.308 5.177 20.614 1.00 96.38 399 GLU A C 1
ATOM 3142 O O . GLU A 1 399 ? 7.193 6.016 20.805 1.00 96.38 399 GLU A O 1
ATOM 3147 N N . VAL A 1 400 ? 5.089 5.513 20.195 1.00 96.25 400 VAL A N 1
ATOM 3148 C CA . VAL A 1 400 ? 4.679 6.880 19.864 1.00 96.25 400 VAL A CA 1
ATOM 3149 C C . VAL A 1 400 ? 3.486 7.263 20.725 1.00 96.25 400 VAL A C 1
ATOM 3151 O O . VAL A 1 400 ? 2.480 6.560 20.751 1.00 96.25 400 VAL A O 1
ATOM 3154 N N . THR A 1 401 ? 3.577 8.394 21.422 1.00 94.38 401 THR A N 1
ATOM 3155 C CA . THR A 1 401 ? 2.468 8.918 22.231 1.00 94.38 401 THR A CA 1
ATOM 3156 C C . THR A 1 401 ? 2.298 10.419 22.036 1.00 94.38 401 THR A C 1
ATOM 3158 O O . THR A 1 401 ? 3.264 11.144 21.794 1.00 94.38 401 THR A O 1
ATOM 3161 N N . LEU A 1 402 ? 1.059 10.904 22.154 1.00 93.56 402 LEU A N 1
ATOM 3162 C CA . LEU A 1 402 ? 0.746 12.330 22.114 1.00 93.56 402 LEU A CA 1
ATOM 3163 C C . LEU A 1 402 ? 0.477 12.845 23.530 1.00 93.56 402 LEU A C 1
ATOM 3165 O O . LEU A 1 402 ? -0.553 12.556 24.138 1.00 93.56 402 LEU A O 1
ATOM 3169 N N . GLN A 1 403 ? 1.392 13.652 24.054 1.00 93.31 403 GLN A N 1
ATOM 3170 C CA . GLN A 1 403 ? 1.221 14.326 25.331 1.00 93.31 403 GLN A CA 1
ATOM 3171 C C . GLN A 1 403 ? 0.594 15.705 25.109 1.00 93.31 403 GLN A C 1
ATOM 3173 O O . GLN A 1 403 ? 1.230 16.631 24.603 1.00 93.31 403 GLN A O 1
ATOM 3178 N N . LEU A 1 404 ? -0.665 15.858 25.518 1.00 87.00 404 LEU A N 1
ATOM 3179 C CA . LEU A 1 404 ? -1.352 17.151 25.500 1.00 87.00 404 LEU A CA 1
ATOM 3180 C C . LEU A 1 404 ? -0.672 18.141 26.465 1.00 87.00 404 LEU A C 1
ATOM 3182 O O . LEU A 1 404 ? -0.193 17.718 27.524 1.00 87.00 404 LEU A O 1
ATOM 3186 N N . PRO A 1 405 ? -0.648 19.449 26.154 1.00 80.62 405 PRO A N 1
ATOM 3187 C CA . PRO A 1 405 ? -0.083 20.429 27.067 1.00 80.62 405 PRO A CA 1
ATOM 3188 C C . PRO A 1 405 ? -0.906 20.477 28.371 1.00 80.62 405 PRO A C 1
ATOM 3190 O O . PRO A 1 405 ? -2.083 20.090 28.391 1.00 80.62 405 PRO A O 1
ATOM 3193 N N . PRO A 1 406 ? -0.302 20.914 29.489 1.00 70.75 406 PRO A N 1
ATOM 3194 C CA . PRO A 1 406 ? -1.003 21.038 30.759 1.00 70.75 406 PRO A CA 1
ATOM 3195 C C . PRO A 1 406 ? -2.054 22.153 30.665 1.00 70.75 406 PRO A C 1
ATOM 3197 O O . PRO A 1 406 ? -1.756 23.326 30.863 1.00 70.75 406 PRO A O 1
ATOM 3200 N N . TYR A 1 407 ? -3.297 21.791 30.345 1.00 63.47 407 TYR A N 1
ATOM 3201 C CA . TYR A 1 407 ? -4.431 22.707 30.435 1.00 63.47 407 TYR A CA 1
ATOM 3202 C C . TYR A 1 407 ? -4.902 22.785 31.899 1.00 63.47 407 TYR A C 1
ATOM 3204 O O . TYR A 1 407 ? -5.139 21.733 32.498 1.00 63.47 407 TYR A O 1
ATOM 3212 N N . PRO A 1 408 ? -5.092 23.983 32.485 1.00 53.19 408 PRO A N 1
ATOM 3213 C CA . PRO A 1 408 ? -5.447 24.145 33.901 1.00 53.19 408 PRO A CA 1
ATOM 3214 C C . PRO A 1 408 ? -6.848 23.630 34.300 1.00 53.19 408 PRO A C 1
ATOM 3216 O O . PRO A 1 408 ? -7.215 23.721 35.467 1.00 53.19 408 PRO A O 1
ATOM 3219 N N . HIS A 1 409 ? -7.625 23.046 33.379 1.00 52.78 409 HIS A N 1
ATOM 3220 C CA . HIS A 1 409 ? -8.995 22.587 33.633 1.00 52.78 409 HIS A CA 1
ATOM 3221 C C . HIS A 1 409 ? -9.326 21.285 32.886 1.00 52.78 409 HIS A C 1
ATOM 3223 O O . HIS A 1 409 ? -10.101 21.292 31.932 1.00 52.78 409 HIS A O 1
ATOM 3229 N N . LYS A 1 410 ? -8.758 20.148 33.307 1.00 56.44 410 LYS A N 1
ATOM 3230 C CA . LYS A 1 410 ? -9.237 18.831 32.851 1.00 56.44 410 LYS A CA 1
ATOM 3231 C C . LYS A 1 410 ? -10.122 18.178 33.906 1.00 56.44 410 LYS A C 1
ATOM 3233 O O . LYS A 1 410 ? -9.689 17.944 35.030 1.00 56.44 410 LYS A O 1
ATOM 3238 N N . VAL A 1 411 ? -11.347 17.846 33.506 1.00 52.16 411 VAL A N 1
ATOM 3239 C CA . VAL A 1 411 ? -12.197 16.877 34.201 1.00 52.16 411 VAL A CA 1
ATOM 3240 C C . VAL A 1 411 ? -11.822 15.502 33.660 1.00 52.16 411 VAL A C 1
ATOM 3242 O O . VAL A 1 411 ? -12.000 15.232 32.475 1.00 52.16 411 VAL A O 1
ATOM 3245 N N . PHE A 1 412 ? -11.274 14.639 34.509 1.00 52.94 412 PHE A N 1
ATOM 3246 C CA . PHE A 1 412 ? -11.163 13.220 34.191 1.00 52.94 412 PHE A CA 1
ATOM 3247 C C . PHE A 1 412 ? -12.539 12.594 34.413 1.00 52.94 412 PHE A C 1
ATOM 3249 O O . PHE A 1 412 ? -13.018 12.553 35.545 1.00 52.94 412 PHE A O 1
ATOM 3256 N N . LEU A 1 413 ? -13.187 12.129 33.345 1.00 47.22 413 LEU A N 1
ATOM 3257 C CA . LEU A 1 413 ? -14.322 11.222 33.482 1.00 47.22 413 LEU A CA 1
ATOM 3258 C C . LEU A 1 413 ? -13.752 9.844 33.842 1.00 47.22 413 LEU A C 1
ATOM 3260 O O . LEU A 1 413 ? -13.006 9.284 33.036 1.00 47.22 413 LEU A O 1
ATOM 3264 N N . PRO A 1 414 ? -14.035 9.292 35.033 1.00 44.06 414 PRO A N 1
ATOM 3265 C CA . PRO A 1 414 ? -13.656 7.921 35.318 1.00 44.06 414 PRO A CA 1
ATOM 3266 C C . PRO A 1 414 ? -14.397 7.004 34.341 1.00 44.06 414 PRO A C 1
ATOM 3268 O O . PRO A 1 414 ? -15.623 7.060 34.234 1.00 44.06 414 PRO A O 1
ATOM 3271 N N . LEU A 1 415 ? -13.655 6.153 33.630 1.00 42.38 415 LEU A N 1
ATOM 3272 C CA . LEU A 1 415 ? -14.246 5.068 32.859 1.00 42.38 415 LEU A CA 1
ATOM 3273 C C . LEU A 1 415 ? -14.823 4.053 33.855 1.00 42.38 415 LEU A C 1
ATOM 3275 O O . LEU A 1 415 ? -14.108 3.218 34.404 1.00 42.38 415 LEU A O 1
ATOM 3279 N N . ALA A 1 416 ? -16.119 4.160 34.138 1.00 43.00 416 ALA A N 1
ATOM 3280 C CA . ALA A 1 416 ? -16.832 3.185 34.947 1.00 43.00 416 ALA A CA 1
ATOM 3281 C C . ALA A 1 416 ? -17.184 1.973 34.074 1.00 43.00 416 ALA A C 1
ATOM 3283 O O . ALA A 1 416 ? -18.248 1.920 33.459 1.00 43.00 416 ALA A O 1
ATOM 3284 N N . LEU A 1 417 ? -16.288 0.988 34.017 1.00 45.34 417 LEU A N 1
ATOM 3285 C CA . LEU A 1 417 ? -16.620 -0.329 33.481 1.00 45.34 417 LEU A CA 1
ATOM 3286 C C . LEU A 1 417 ? -17.525 -1.036 34.496 1.00 45.34 417 LEU A C 1
ATOM 3288 O O . LEU A 1 417 ? -17.096 -1.389 35.596 1.00 45.34 417 LEU A O 1
ATOM 3292 N N . LYS A 1 418 ? -18.801 -1.232 34.148 1.00 46.75 418 LYS A N 1
ATOM 3293 C CA . LYS A 1 418 ? -19.644 -2.191 34.866 1.00 46.75 418 LYS A CA 1
ATOM 3294 C C . LYS A 1 418 ? -19.049 -3.578 34.629 1.00 46.75 418 LYS A C 1
ATOM 3296 O O . LYS A 1 418 ? -19.201 -4.124 33.541 1.00 46.75 418 LYS A O 1
ATOM 3301 N N . ASN A 1 419 ? -18.405 -4.145 35.648 1.00 45.88 419 ASN A N 1
ATOM 3302 C CA . ASN A 1 419 ? -18.097 -5.570 35.670 1.00 45.88 419 ASN A CA 1
ATOM 3303 C C . ASN A 1 419 ? -19.423 -6.335 35.682 1.00 45.88 419 ASN A C 1
ATOM 3305 O O . ASN A 1 419 ? -20.067 -6.468 36.724 1.00 45.88 419 ASN A O 1
ATOM 3309 N N . TYR A 1 420 ? -19.849 -6.808 34.513 1.00 50.41 420 TYR A N 1
ATOM 3310 C CA . TYR A 1 420 ? -20.812 -7.894 34.449 1.00 50.41 420 TYR A CA 1
ATOM 3311 C C . TYR A 1 420 ? -20.126 -9.131 35.025 1.00 50.41 420 TYR A C 1
ATOM 3313 O O . TYR A 1 420 ? -19.013 -9.469 34.638 1.00 50.41 420 TYR A O 1
ATOM 3321 N N . SER A 1 421 ? -20.779 -9.799 35.967 1.00 57.03 421 SER A N 1
ATOM 3322 C CA . SER A 1 421 ? -20.305 -11.024 36.619 1.00 57.03 421 SER A CA 1
ATOM 3323 C C . SER A 1 421 ? -20.257 -12.251 35.691 1.00 57.03 421 SER A C 1
ATOM 3325 O O . SER A 1 421 ? -20.180 -13.367 36.191 1.00 57.03 421 SER A O 1
ATOM 3327 N N . GLY A 1 422 ? -20.359 -12.061 34.370 1.00 60.22 422 GLY A N 1
ATOM 3328 C CA . GLY A 1 422 ? -20.324 -13.121 33.363 1.00 60.22 422 GLY A CA 1
ATOM 3329 C C . GLY A 1 422 ? -18.922 -13.309 32.789 1.00 60.22 422 GLY A C 1
ATOM 3330 O O . GLY A 1 422 ? -18.120 -12.375 32.749 1.00 60.22 422 GLY A O 1
ATOM 3331 N N . ASN A 1 423 ? -18.627 -14.520 32.323 1.00 88.38 423 ASN A N 1
ATOM 3332 C CA . ASN A 1 423 ? -17.402 -14.798 31.581 1.00 88.38 423 ASN A CA 1
ATOM 3333 C C . ASN A 1 423 ? -17.532 -14.206 30.166 1.00 88.38 423 ASN A C 1
ATOM 3335 O O . ASN A 1 423 ? -18.189 -14.803 29.309 1.00 88.38 423 ASN A O 1
ATOM 3339 N N . CYS A 1 424 ? -16.974 -13.013 29.945 1.00 92.38 424 CYS A N 1
ATOM 3340 C CA . CYS A 1 424 ? -17.019 -12.317 28.659 1.00 92.38 424 CYS A CA 1
ATOM 3341 C C . CYS A 1 424 ? -15.686 -12.434 27.906 1.00 92.38 424 CYS A C 1
ATOM 3343 O O . CYS A 1 424 ? -14.623 -12.240 28.496 1.00 92.38 424 CYS A O 1
ATOM 3345 N N . TYR A 1 425 ? -15.736 -12.686 26.598 1.00 94.88 425 TYR A N 1
ATOM 3346 C CA . TYR A 1 425 ? -14.562 -12.739 25.721 1.00 94.88 425 TYR A CA 1
ATOM 3347 C C . TYR A 1 425 ? -14.872 -12.140 24.344 1.00 94.88 425 TYR A C 1
ATOM 3349 O O . TYR A 1 425 ? -16.034 -12.058 23.946 1.00 94.88 425 TYR A O 1
ATOM 3357 N N . ASN A 1 426 ? -13.830 -11.705 23.630 1.00 96.06 426 ASN A N 1
ATOM 3358 C CA . ASN A 1 426 ? -13.943 -11.262 22.243 1.00 96.06 426 ASN A CA 1
ATOM 3359 C C . ASN A 1 426 ? -13.770 -12.467 21.305 1.00 96.06 426 ASN A C 1
ATOM 3361 O O . ASN A 1 426 ? -12.734 -13.127 21.344 1.00 96.06 426 ASN A O 1
ATOM 3365 N N . GLU A 1 427 ? -14.780 -12.748 20.486 1.00 97.69 427 GLU A N 1
ATOM 3366 C CA . GLU A 1 427 ? -14.775 -13.839 19.501 1.00 97.69 427 GLU A CA 1
ATOM 3367 C C . GLU A 1 427 ? -13.984 -13.478 18.231 1.00 97.69 427 GLU A C 1
ATOM 3369 O O . GLU A 1 427 ? -13.452 -14.356 17.555 1.00 97.69 427 GLU A O 1
ATOM 3374 N N . VAL A 1 428 ? -13.866 -12.186 17.905 1.00 97.94 428 VAL A N 1
ATOM 3375 C CA . VAL A 1 428 ? -13.101 -11.718 16.740 1.00 97.94 428 VAL A CA 1
ATOM 3376 C C . VAL A 1 428 ? -11.612 -11.661 17.077 1.00 97.94 428 VAL A C 1
ATOM 3378 O O . VAL A 1 428 ? -11.199 -11.012 18.038 1.00 97.94 428 VAL A O 1
ATOM 3381 N N . GLN A 1 429 ? -10.791 -12.291 16.241 1.00 97.94 429 GLN A N 1
ATOM 3382 C CA . GLN A 1 429 ? -9.332 -12.236 16.315 1.00 97.94 429 GLN A CA 1
ATOM 3383 C C . GLN A 1 429 ? -8.791 -11.188 15.345 1.00 97.94 429 GLN A C 1
ATOM 3385 O O . GLN A 1 429 ? -9.320 -11.027 14.245 1.00 97.94 429 GLN A O 1
ATOM 3390 N N . ASN A 1 430 ? -7.719 -10.495 15.744 1.00 97.44 430 ASN A N 1
ATOM 3391 C CA . ASN A 1 430 ? -7.047 -9.486 14.918 1.00 97.44 430 ASN A CA 1
ATOM 3392 C C . ASN A 1 430 ? -8.030 -8.476 14.291 1.00 97.44 430 ASN A C 1
ATOM 3394 O O . ASN A 1 430 ? -8.011 -8.220 13.089 1.00 97.44 430 ASN A O 1
ATOM 3398 N N . GLY A 1 431 ? -8.956 -7.967 15.105 1.00 97.44 431 GLY A N 1
ATOM 3399 C CA . GLY A 1 431 ? -10.009 -7.057 14.654 1.00 97.44 431 GLY A CA 1
ATOM 3400 C C . GLY A 1 431 ? -9.533 -5.655 14.280 1.00 97.44 431 GLY A C 1
ATOM 3401 O O . GLY A 1 431 ? -10.240 -4.973 13.550 1.00 97.44 431 GLY A O 1
ATOM 3402 N N . GLY A 1 432 ? -8.348 -5.260 14.756 1.00 96.50 432 GLY A N 1
ATOM 3403 C CA . GLY A 1 432 ? -7.638 -4.052 14.320 1.00 96.50 432 GLY A CA 1
ATOM 3404 C C . GLY A 1 432 ? -6.629 -4.302 13.192 1.00 96.50 432 GLY A C 1
ATOM 3405 O O . GLY A 1 432 ? -5.845 -3.436 12.867 1.00 96.50 432 GLY A O 1
ATOM 3406 N N . PHE A 1 433 ? -6.587 -5.508 12.608 1.00 97.50 433 PHE A N 1
ATOM 3407 C CA . PHE A 1 433 ? -5.760 -5.822 11.428 1.00 97.50 433 PHE A CA 1
ATOM 3408 C C . PHE A 1 433 ? -4.233 -5.647 11.575 1.00 97.50 433 PHE A C 1
ATOM 3410 O O . PHE A 1 433 ? -3.521 -5.607 10.576 1.00 97.50 433 PHE A O 1
ATOM 3417 N N . GLU A 1 434 ? -3.713 -5.639 12.800 1.00 95.94 434 GLU A N 1
ATOM 3418 C CA . GLU A 1 434 ? -2.296 -5.394 13.113 1.00 95.94 434 GLU A CA 1
ATOM 3419 C C . GLU A 1 434 ? -1.366 -6.593 12.860 1.00 95.94 434 GLU A C 1
ATOM 3421 O O . GLU A 1 434 ? -0.147 -6.453 12.735 1.00 95.94 434 GLU A O 1
ATOM 3426 N N . GLU A 1 435 ? -1.918 -7.805 12.779 1.00 94.69 435 GLU A N 1
ATOM 3427 C CA . GLU A 1 435 ? -1.145 -9.014 12.492 1.00 94.69 435 GLU A CA 1
ATOM 3428 C C . GLU A 1 435 ? -1.261 -9.433 11.025 1.00 94.69 435 GLU A C 1
ATOM 3430 O O . GLU A 1 435 ? -2.364 -9.618 10.509 1.00 94.69 435 GLU A O 1
ATOM 3435 N N . PHE A 1 436 ? -0.121 -9.703 10.381 1.00 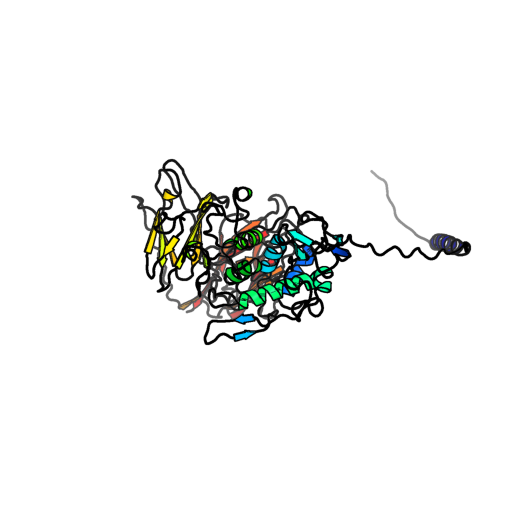93.38 436 PHE A N 1
ATOM 3436 C CA . PHE A 1 436 ? -0.055 -10.171 8.995 1.00 93.38 436 PHE A CA 1
ATOM 3437 C C . PHE A 1 436 ? 0.622 -11.539 8.871 1.00 93.38 436 PHE A C 1
ATOM 3439 O O . PHE A 1 436 ? 1.551 -11.878 9.605 1.00 93.38 436 PHE A O 1
ATOM 3446 N N . VAL A 1 437 ? 0.181 -12.313 7.882 1.00 92.31 437 VAL A N 1
ATOM 3447 C CA . VAL A 1 437 ? 0.840 -13.526 7.394 1.00 92.31 437 VAL A CA 1
ATOM 3448 C C . VAL A 1 437 ? 0.834 -13.494 5.871 1.00 92.31 437 VAL A C 1
ATOM 3450 O O . VAL A 1 437 ? -0.202 -13.245 5.260 1.00 92.31 437 VAL A O 1
ATOM 3453 N N . ASP A 1 438 ? 1.999 -13.695 5.255 1.00 89.56 438 ASP A N 1
ATOM 3454 C CA . ASP A 1 438 ? 2.157 -13.704 3.795 1.00 89.56 438 ASP A CA 1
ATOM 3455 C C . ASP A 1 438 ? 1.548 -12.456 3.107 1.00 89.56 438 ASP A C 1
ATOM 3457 O O . ASP A 1 438 ? 0.942 -12.536 2.039 1.00 89.56 438 ASP A O 1
ATOM 3461 N N . GLY A 1 439 ? 1.682 -11.286 3.750 1.00 88.00 439 GLY A N 1
ATOM 3462 C CA . GLY A 1 439 ? 1.185 -10.004 3.235 1.00 88.00 439 GLY A CA 1
ATOM 3463 C C . GLY A 1 439 ? -0.325 -9.784 3.383 1.00 88.00 439 GLY A C 1
ATOM 3464 O O . GLY A 1 439 ? -0.849 -8.835 2.811 1.00 88.00 439 GLY A O 1
ATOM 3465 N N . LYS A 1 440 ? -1.037 -10.635 4.133 1.00 93.69 440 LYS A N 1
ATOM 3466 C CA . LYS A 1 440 ? -2.488 -10.531 4.377 1.00 93.69 440 LYS A CA 1
ATOM 3467 C C . LYS A 1 440 ? -2.809 -10.485 5.873 1.00 93.69 440 LYS A C 1
ATOM 3469 O O . LYS A 1 440 ? -2.067 -11.093 6.648 1.00 93.69 440 LYS A O 1
ATOM 3474 N N . PRO A 1 441 ? -3.912 -9.836 6.292 1.00 96.06 441 PRO A N 1
ATOM 3475 C CA . PRO A 1 441 ? -4.320 -9.800 7.693 1.00 96.06 441 PRO A CA 1
ATOM 3476 C C . PRO A 1 441 ? -4.589 -11.215 8.217 1.00 96.06 441 PRO A C 1
ATOM 3478 O O . PRO A 1 441 ? -5.405 -11.969 7.681 1.00 96.06 441 PRO A O 1
ATOM 3481 N N . ARG A 1 442 ? -3.888 -11.598 9.283 1.00 95.69 442 ARG A N 1
ATOM 3482 C CA . ARG A 1 442 ? -4.000 -12.914 9.915 1.00 95.69 442 ARG A CA 1
ATOM 3483 C C . ARG A 1 442 ? -5.418 -13.132 10.448 1.00 95.69 442 ARG A C 1
ATOM 3485 O O . ARG A 1 442 ? -6.040 -12.195 10.936 1.00 95.69 442 ARG A O 1
ATOM 3492 N N . TYR A 1 443 ? -5.902 -14.375 10.370 1.00 96.25 443 TYR A N 1
ATOM 3493 C CA . TYR A 1 443 ? -7.259 -14.831 10.742 1.00 96.25 443 TYR A CA 1
ATOM 3494 C C . TYR A 1 443 ? -8.395 -14.370 9.820 1.00 96.25 443 TYR A C 1
ATOM 3496 O O . TYR A 1 443 ? -9.479 -14.955 9.851 1.00 96.25 443 TYR A O 1
ATOM 3504 N N . TRP A 1 444 ? -8.140 -13.408 8.936 1.00 97.81 444 TRP A N 1
ATOM 3505 C CA . TRP A 1 444 ? -9.106 -12.947 7.952 1.00 97.81 444 TRP A CA 1
ATOM 3506 C C . TRP A 1 444 ? -8.888 -13.628 6.601 1.00 97.81 444 TRP A C 1
ATOM 3508 O O . TRP A 1 444 ? -7.773 -13.782 6.108 1.00 97.81 444 TRP A O 1
ATOM 3518 N N . THR A 1 445 ? -9.985 -14.048 5.976 1.00 96.88 445 THR A N 1
ATOM 3519 C CA . THR A 1 445 ? -9.982 -14.484 4.579 1.00 96.88 445 THR A CA 1
ATOM 3520 C C . THR A 1 445 ? -10.231 -13.278 3.686 1.00 96.88 445 THR A C 1
ATOM 3522 O O . THR A 1 445 ? -11.238 -12.591 3.857 1.00 96.88 445 THR A O 1
ATOM 3525 N N . VAL A 1 446 ? -9.340 -13.077 2.718 1.00 96.81 446 VAL A N 1
ATOM 3526 C CA . VAL A 1 446 ? -9.339 -11.948 1.781 1.00 96.81 446 VAL A CA 1
ATOM 3527 C C . VAL A 1 446 ? -9.666 -12.435 0.372 1.00 96.81 446 VAL A C 1
ATOM 3529 O O . VAL A 1 446 ? -9.089 -13.421 -0.092 1.00 96.81 446 VAL A O 1
ATOM 3532 N N . SER A 1 447 ? -10.545 -11.718 -0.320 1.00 96.50 447 SER A N 1
ATOM 3533 C CA . SER A 1 447 ? -10.765 -11.821 -1.764 1.00 96.50 447 SER A CA 1
ATOM 3534 C C . SER A 1 447 ? -10.865 -10.418 -2.343 1.00 96.50 447 SER A C 1
ATOM 3536 O O . SER A 1 447 ? -11.601 -9.606 -1.804 1.00 96.50 447 SER A O 1
ATOM 3538 N N . SER A 1 448 ? -10.147 -10.138 -3.424 1.00 95.62 448 SER A N 1
ATOM 3539 C CA . SER A 1 448 ? -10.162 -8.840 -4.100 1.00 95.62 448 SER A CA 1
ATOM 3540 C C . SER A 1 448 ? -9.985 -9.056 -5.597 1.00 95.62 448 SER A C 1
ATOM 3542 O O . SER A 1 448 ? -9.121 -9.844 -5.994 1.00 95.62 448 SER A O 1
ATOM 3544 N N . THR A 1 449 ? -10.773 -8.360 -6.420 1.00 93.50 449 THR A N 1
ATOM 3545 C CA . THR A 1 449 ? -10.703 -8.455 -7.889 1.00 93.50 449 THR A CA 1
ATOM 3546 C C . THR A 1 449 ? -9.311 -8.114 -8.414 1.00 93.50 449 THR A C 1
ATOM 3548 O O . THR A 1 449 ? -8.819 -8.772 -9.329 1.00 93.50 449 THR A O 1
ATOM 3551 N N . ASP A 1 450 ? -8.658 -7.111 -7.821 1.00 92.31 450 ASP A N 1
ATOM 3552 C CA . ASP A 1 450 ? -7.346 -6.625 -8.265 1.00 92.31 450 ASP A CA 1
ATOM 3553 C C . ASP A 1 450 ? -6.192 -7.070 -7.342 1.00 92.31 450 ASP A C 1
ATOM 3555 O O . ASP A 1 450 ? -5.081 -6.555 -7.415 1.00 92.31 450 ASP A O 1
ATOM 3559 N N . GLY A 1 451 ? -6.439 -8.063 -6.477 1.00 92.69 451 GLY A N 1
ATOM 3560 C CA . GLY A 1 451 ? -5.397 -8.719 -5.681 1.00 92.69 451 GLY A CA 1
ATOM 3561 C C . GLY A 1 451 ? -4.875 -7.913 -4.487 1.00 92.69 451 GLY A C 1
ATOM 3562 O O . GLY A 1 451 ? -3.746 -8.149 -4.050 1.00 92.69 451 GLY A O 1
ATOM 3563 N N . TYR A 1 452 ? -5.659 -6.972 -3.955 1.00 95.12 452 TYR A N 1
ATOM 3564 C CA . TYR A 1 452 ? -5.298 -6.209 -2.757 1.00 95.12 452 TYR A CA 1
ATOM 3565 C C . TYR A 1 452 ? -5.384 -7.055 -1.469 1.00 95.12 452 TYR A C 1
ATOM 3567 O O . TYR A 1 452 ? -6.218 -7.960 -1.378 1.00 95.12 452 TYR A O 1
ATOM 3575 N N . PRO A 1 453 ? -4.557 -6.760 -0.444 1.00 94.44 453 PRO A N 1
ATOM 3576 C CA . PRO A 1 453 ? -4.600 -7.452 0.850 1.00 94.44 453 PRO A CA 1
ATOM 3577 C C . PRO A 1 453 ? -5.810 -7.055 1.709 1.00 94.44 453 PRO A C 1
ATOM 3579 O O . PRO A 1 453 ? -6.109 -7.736 2.685 1.00 94.44 453 PRO A O 1
ATOM 3582 N N . LEU A 1 454 ? -6.491 -5.963 1.341 1.00 96.69 454 LEU A N 1
ATOM 3583 C CA . LEU A 1 454 ? -7.637 -5.357 2.030 1.00 96.69 454 LEU A CA 1
ATOM 3584 C C . LEU A 1 454 ? -7.390 -4.895 3.469 1.00 96.69 454 LEU A C 1
ATOM 3586 O O . LEU A 1 454 ? -8.332 -4.457 4.119 1.00 96.69 454 LEU A O 1
ATOM 3590 N N . ALA A 1 455 ? -6.143 -4.920 3.930 1.00 95.69 455 ALA A N 1
ATOM 3591 C CA . ALA A 1 455 ? -5.675 -4.197 5.101 1.00 95.69 455 ALA A CA 1
ATOM 3592 C C . ALA A 1 455 ? -4.301 -3.592 4.796 1.00 95.69 455 ALA A C 1
ATOM 3594 O O . ALA A 1 455 ? -3.436 -4.281 4.249 1.00 95.69 455 ALA A O 1
ATOM 3595 N N . ASP A 1 456 ? -4.129 -2.307 5.090 1.00 94.12 456 ASP A N 1
ATOM 3596 C CA . ASP A 1 456 ? -2.908 -1.548 4.820 1.00 94.12 456 ASP A CA 1
ATOM 3597 C C . ASP A 1 456 ? -2.815 -0.299 5.721 1.00 94.12 456 ASP A C 1
ATOM 3599 O O . ASP A 1 456 ? -3.657 -0.068 6.589 1.00 94.12 456 ASP A O 1
ATOM 3603 N N . GLY A 1 457 ? -1.732 0.466 5.566 1.00 91.94 457 GLY A N 1
ATOM 3604 C CA . GLY A 1 457 ? -1.457 1.671 6.349 1.00 91.94 457 GLY A CA 1
ATOM 3605 C C . GLY A 1 457 ? -2.036 2.954 5.743 1.00 91.94 457 GLY A C 1
ATOM 3606 O O . GLY A 1 457 ? -1.566 4.039 6.089 1.00 91.94 457 GLY A O 1
ATOM 3607 N N . ASN A 1 458 ? -2.998 2.874 4.809 1.00 92.31 458 ASN A N 1
ATOM 3608 C CA . ASN A 1 458 ? -3.558 4.070 4.171 1.00 92.31 458 ASN A CA 1
ATOM 3609 C C . ASN A 1 458 ? -4.301 4.969 5.141 1.00 92.31 458 ASN A C 1
ATOM 3611 O O . ASN A 1 458 ? -4.095 6.184 5.122 1.00 92.31 458 ASN A O 1
ATOM 3615 N N . TRP A 1 459 ? -5.219 4.378 5.899 1.00 93.81 459 TRP A N 1
ATOM 3616 C CA . TRP A 1 459 ? -6.060 5.072 6.857 1.00 93.81 459 TRP A CA 1
ATOM 3617 C C . TRP A 1 459 ? -6.656 4.066 7.835 1.00 93.81 459 TRP A C 1
ATOM 3619 O O . TRP A 1 459 ? -7.168 3.028 7.422 1.00 93.81 459 TRP A O 1
ATOM 3629 N N . PHE A 1 460 ? -6.589 4.385 9.122 1.00 95.38 460 PHE A N 1
ATOM 3630 C CA . PHE A 1 460 ? -7.000 3.506 10.214 1.00 95.38 460 PHE A CA 1
ATOM 3631 C C . PHE A 1 460 ? -7.433 4.340 11.425 1.00 95.38 460 PHE A C 1
ATOM 3633 O O . PHE A 1 460 ? -7.132 5.538 11.506 1.00 95.38 460 PHE A O 1
ATOM 3640 N N . ALA A 1 461 ? -8.209 3.738 12.322 1.00 93.25 461 ALA A N 1
ATOM 3641 C CA . ALA A 1 461 ? -8.728 4.385 13.520 1.00 93.25 461 ALA A CA 1
ATOM 3642 C C . ALA A 1 461 ? -7.723 4.284 14.673 1.00 93.25 461 ALA A C 1
ATOM 3644 O O . ALA A 1 461 ? -7.551 5.250 15.424 1.00 93.25 461 ALA A O 1
ATOM 3645 N N . SER A 1 462 ? -7.047 3.141 14.802 1.00 90.56 462 SER A N 1
ATOM 3646 C CA . SER A 1 462 ? -6.051 2.891 15.841 1.00 90.56 462 SER A CA 1
ATOM 3647 C C . SER A 1 462 ? -4.913 1.994 15.329 1.00 90.56 462 SER A C 1
ATOM 3649 O O . SER A 1 462 ? -4.970 1.497 14.215 1.00 90.56 462 SER A O 1
ATOM 3651 N N . GLY A 1 463 ? -3.827 1.861 16.098 1.00 91.38 463 GLY A N 1
ATOM 3652 C CA . GLY A 1 463 ? -2.699 1.006 15.709 1.00 91.38 463 GLY A CA 1
ATOM 3653 C C . GLY A 1 463 ? -1.866 1.545 14.539 1.00 91.38 463 GLY A C 1
ATOM 3654 O O . GLY A 1 463 ? -1.409 2.695 14.590 1.00 91.38 463 GLY A O 1
ATOM 3655 N N . HIS A 1 464 ? -1.612 0.692 13.547 1.00 93.19 464 HIS A N 1
ATOM 3656 C CA . HIS A 1 464 ? -0.765 0.953 12.376 1.00 93.19 464 HIS A CA 1
ATOM 3657 C C . HIS A 1 464 ? -1.441 0.597 11.049 1.00 93.19 464 HIS A C 1
ATOM 3659 O O . HIS A 1 464 ? -0.978 1.048 9.994 1.00 93.19 464 HIS A O 1
ATOM 3665 N N . TYR A 1 465 ? -2.491 -0.224 11.093 1.00 95.81 465 TYR A N 1
ATOM 3666 C CA . TYR A 1 465 ? -3.161 -0.776 9.927 1.00 95.81 465 TYR A CA 1
ATOM 3667 C C . TYR A 1 465 ? -4.677 -0.731 10.110 1.00 95.81 465 TYR A C 1
ATOM 3669 O O . TYR A 1 465 ? -5.194 -0.721 11.213 1.00 95.81 465 TYR A O 1
ATOM 3677 N N . GLY A 1 466 ? -5.407 -0.716 9.003 1.00 97.06 466 GLY A N 1
ATOM 3678 C CA . GLY A 1 466 ? -6.862 -0.817 9.011 1.00 97.06 466 GLY A CA 1
ATOM 3679 C C . GLY A 1 466 ? -7.335 -1.518 7.754 1.00 97.06 466 GLY A C 1
ATOM 3680 O O . GLY A 1 466 ? -6.599 -1.603 6.764 1.00 97.06 466 GLY A O 1
ATOM 3681 N N . ALA A 1 467 ? -8.561 -2.038 7.765 1.00 98.06 467 ALA A N 1
ATOM 3682 C CA . ALA A 1 467 ? -9.129 -2.579 6.544 1.00 98.06 467 ALA A CA 1
ATOM 3683 C C . ALA A 1 467 ? -9.397 -1.442 5.553 1.00 98.06 467 ALA A C 1
ATOM 3685 O O . ALA A 1 467 ? -9.982 -0.425 5.920 1.00 98.06 467 ALA A O 1
ATOM 3686 N N . TYR A 1 468 ? -9.022 -1.643 4.292 1.00 97.69 468 TYR A N 1
ATOM 3687 C CA . TYR A 1 468 ? -9.317 -0.738 3.187 1.00 97.69 468 TYR A CA 1
ATOM 3688 C C . TYR A 1 468 ? -9.935 -1.549 2.050 1.00 97.69 468 TYR A C 1
ATOM 3690 O O . TYR A 1 468 ? -9.280 -2.413 1.459 1.00 97.69 468 TYR A O 1
ATOM 3698 N N . MET A 1 469 ? -11.201 -1.271 1.749 1.00 97.81 469 MET A N 1
ATOM 3699 C CA . MET A 1 469 ? -12.015 -1.952 0.745 1.00 97.81 469 MET A CA 1
ATOM 3700 C C . MET A 1 469 ? -12.609 -0.951 -0.254 1.00 97.81 469 MET A C 1
ATOM 3702 O O . MET A 1 469 ? -12.859 0.207 0.090 1.00 97.81 469 MET A O 1
ATOM 3706 N N . GLY A 1 470 ? -12.829 -1.382 -1.496 1.00 96.12 470 GLY A N 1
ATOM 3707 C CA . GLY A 1 470 ? -13.167 -0.466 -2.584 1.00 96.12 470 GLY A CA 1
ATOM 3708 C C . GLY A 1 470 ? -11.970 0.415 -2.951 1.00 96.12 470 GLY A C 1
ATOM 3709 O O . GLY A 1 470 ? -10.818 -0.013 -2.851 1.00 96.12 470 GLY A O 1
ATOM 3710 N N . GLY A 1 471 ? -12.228 1.656 -3.362 1.00 92.50 471 GLY A N 1
ATOM 3711 C CA . GLY A 1 471 ? -11.197 2.634 -3.734 1.00 92.50 471 GLY A CA 1
ATOM 3712 C C . GLY A 1 471 ? -10.587 2.426 -5.126 1.00 92.50 471 GLY A C 1
ATOM 3713 O O . GLY A 1 471 ? -9.554 3.013 -5.442 1.00 92.50 471 GLY A O 1
ATOM 3714 N N . TYR A 1 472 ? -11.203 1.577 -5.947 1.00 92.06 472 TYR A N 1
ATOM 3715 C CA . TYR A 1 472 ? -10.899 1.377 -7.363 1.00 92.06 472 TYR A CA 1
ATOM 3716 C C . TYR A 1 472 ? -12.161 0.918 -8.105 1.00 92.06 472 TYR A C 1
ATOM 3718 O O . TYR A 1 472 ? -13.114 0.473 -7.466 1.00 92.06 472 TYR A O 1
ATOM 3726 N N . ASP A 1 473 ? -12.175 1.038 -9.432 1.00 90.38 473 ASP A N 1
ATOM 3727 C CA . ASP A 1 473 ? -13.328 0.678 -10.270 1.00 90.38 473 ASP A CA 1
ATOM 3728 C C . ASP A 1 473 ? -13.560 -0.848 -10.290 1.00 90.38 473 ASP A C 1
ATOM 3730 O O . ASP A 1 473 ? -12.606 -1.634 -10.377 1.00 90.38 473 ASP A O 1
ATOM 3734 N N . TYR A 1 474 ? -14.829 -1.266 -10.282 1.00 92.69 474 TYR A N 1
ATOM 3735 C CA . TYR A 1 474 ? -15.290 -2.661 -10.258 1.00 92.69 474 TYR A CA 1
ATOM 3736 C C . TYR A 1 474 ? -14.700 -3.499 -9.117 1.00 92.69 474 TYR A C 1
ATOM 3738 O O . TYR A 1 474 ? -14.379 -4.687 -9.281 1.00 92.69 474 TYR A O 1
ATOM 3746 N N . ALA A 1 475 ? -14.532 -2.888 -7.949 1.00 95.75 475 ALA A N 1
ATOM 3747 C CA . ALA A 1 475 ? -14.139 -3.606 -6.756 1.00 95.75 475 ALA A CA 1
ATOM 3748 C C . ALA A 1 475 ? -15.195 -4.662 -6.415 1.00 95.75 475 ALA A C 1
ATOM 3750 O O . ALA A 1 475 ? -16.398 -4.414 -6.464 1.00 95.75 475 ALA A O 1
ATOM 3751 N N . ASN A 1 476 ? -14.720 -5.856 -6.073 1.00 97.38 476 ASN A N 1
ATOM 3752 C CA . ASN A 1 476 ? -15.505 -6.913 -5.447 1.00 97.38 476 ASN A CA 1
ATOM 3753 C C . ASN A 1 476 ? -14.631 -7.489 -4.337 1.00 97.38 476 ASN A C 1
ATOM 3755 O O . ASN A 1 476 ? -13.916 -8.483 -4.501 1.00 97.38 476 ASN A O 1
ATOM 3759 N N . ASP A 1 477 ? -14.591 -6.740 -3.245 1.00 98.38 477 ASP A N 1
ATOM 3760 C CA . ASP A 1 477 ? -13.711 -6.993 -2.123 1.00 98.38 477 ASP A CA 1
ATOM 3761 C C . ASP A 1 477 ? -14.490 -7.704 -1.020 1.00 98.38 477 ASP A C 1
ATOM 3763 O O . ASP A 1 477 ? -15.578 -7.283 -0.633 1.00 98.38 477 ASP A O 1
ATOM 3767 N N . VAL A 1 478 ? -13.917 -8.771 -0.472 1.00 98.44 478 VAL A N 1
ATOM 3768 C CA . VAL A 1 478 ? -14.492 -9.531 0.638 1.00 98.44 478 VAL A CA 1
ATOM 3769 C C . VAL A 1 478 ? -13.428 -9.747 1.699 1.00 98.44 478 VAL A C 1
ATOM 3771 O O . VAL A 1 478 ? -12.387 -10.355 1.437 1.00 98.44 478 VAL A O 1
ATOM 3774 N N . LEU A 1 479 ? -13.733 -9.310 2.916 1.00 98.31 479 LEU A N 1
ATOM 3775 C CA . LEU A 1 479 ? -12.926 -9.523 4.108 1.00 98.31 479 LEU A CA 1
ATOM 3776 C C . LEU A 1 479 ? -13.796 -10.204 5.164 1.00 98.31 479 LEU A C 1
ATOM 3778 O O . LEU A 1 479 ? -14.776 -9.633 5.641 1.00 98.31 479 LEU A O 1
ATOM 3782 N N . ARG A 1 480 ? -13.482 -11.457 5.508 1.00 97.94 480 ARG A N 1
ATOM 3783 C CA . ARG A 1 480 ? -14.354 -12.260 6.382 1.00 97.94 480 ARG A CA 1
ATOM 3784 C C . ARG A 1 480 ? -13.612 -13.126 7.385 1.00 97.94 480 ARG A C 1
ATOM 3786 O O . ARG A 1 480 ? -12.544 -13.657 7.080 1.00 97.94 480 ARG A O 1
ATOM 3793 N N . GLN A 1 481 ? -14.234 -13.344 8.537 1.00 97.81 481 GLN A N 1
ATOM 3794 C CA . GLN A 1 481 ? -13.729 -14.200 9.607 1.00 97.81 481 GLN A CA 1
ATOM 3795 C C . GLN A 1 481 ? -14.815 -15.175 10.073 1.00 97.81 481 GLN A C 1
ATOM 3797 O O . GLN A 1 481 ? -16.004 -14.855 10.071 1.00 97.81 481 GLN A O 1
ATOM 3802 N N . TYR A 1 482 ? -14.403 -16.387 10.440 1.00 97.38 482 TYR A N 1
ATOM 3803 C CA . TYR A 1 482 ? -15.278 -17.344 11.114 1.00 97.38 482 TYR A CA 1
ATOM 3804 C C . TYR A 1 482 ? -15.577 -16.860 12.535 1.00 97.38 482 TYR A C 1
ATOM 3806 O O . TYR A 1 482 ? -14.656 -16.465 13.240 1.00 97.38 482 TYR A O 1
ATOM 3814 N N . ILE A 1 483 ? -16.838 -16.942 12.951 1.00 98.00 483 ILE A N 1
ATOM 3815 C CA . ILE A 1 483 ? -17.265 -16.671 14.325 1.00 98.00 483 ILE A CA 1
ATOM 3816 C C . ILE A 1 483 ? -18.220 -17.768 14.798 1.00 98.00 483 ILE A C 1
ATOM 3818 O O . ILE A 1 483 ? -18.997 -18.321 14.012 1.00 98.00 483 ILE A O 1
ATOM 3822 N N . TYR A 1 484 ? -18.196 -18.065 16.090 1.00 97.81 484 TYR A N 1
ATOM 3823 C CA . TYR A 1 484 ? -19.164 -18.932 16.745 1.00 97.81 484 TYR A CA 1
ATOM 3824 C C . TYR A 1 484 ? -19.849 -18.199 17.894 1.00 97.81 484 TYR A C 1
ATOM 3826 O O . TYR A 1 484 ? -19.198 -17.659 18.783 1.00 97.81 484 TYR A O 1
ATOM 3834 N N . ILE A 1 485 ? -21.182 -18.216 17.898 1.00 97.88 485 ILE A N 1
ATOM 3835 C CA . ILE A 1 485 ? -21.973 -17.660 18.997 1.00 97.88 485 ILE A CA 1
ATOM 3836 C C . ILE A 1 485 ? -22.558 -18.840 19.778 1.00 97.88 485 ILE A C 1
ATOM 3838 O O . ILE A 1 485 ? -23.411 -19.547 19.241 1.00 97.88 485 ILE A O 1
ATOM 3842 N N . PRO A 1 486 ? -22.128 -19.097 21.027 1.00 97.12 486 PRO A N 1
ATOM 3843 C CA . PRO A 1 486 ? -22.657 -20.194 21.833 1.00 97.12 486 PRO A CA 1
ATOM 3844 C C . PRO A 1 486 ? -24.168 -20.092 22.064 1.00 97.12 486 PRO A C 1
ATOM 3846 O O . PRO A 1 486 ? -24.721 -18.999 22.153 1.00 97.12 486 PRO A O 1
ATOM 3849 N N . ASN A 1 487 ? -24.841 -21.235 22.204 1.00 97.12 487 ASN A N 1
ATOM 3850 C CA . ASN A 1 487 ? -26.285 -21.291 22.471 1.00 97.12 487 ASN A CA 1
ATOM 3851 C C . ASN A 1 487 ? -26.681 -20.734 23.851 1.00 97.12 487 ASN A C 1
ATOM 3853 O O . ASN A 1 487 ? -27.822 -20.331 24.043 1.00 97.12 487 ASN A O 1
ATOM 3857 N N . ASP A 1 488 ? -25.750 -20.734 24.801 1.00 95.06 488 ASP A N 1
ATOM 3858 C CA . ASP A 1 488 ? -25.887 -20.211 26.158 1.00 95.06 488 ASP A CA 1
ATOM 3859 C C . ASP A 1 488 ? -25.352 -18.776 26.294 1.00 95.06 488 ASP A C 1
ATOM 3861 O O . ASP A 1 488 ? -25.159 -18.308 27.410 1.00 95.06 488 ASP A O 1
ATOM 3865 N N . ALA A 1 489 ? -25.093 -18.064 25.190 1.00 95.44 489 ALA A N 1
ATOM 3866 C CA . ALA A 1 489 ? -24.685 -16.662 25.240 1.00 95.44 489 ALA A CA 1
ATOM 3867 C C . ALA A 1 489 ? -25.771 -15.786 25.902 1.00 95.44 489 ALA A C 1
ATOM 3869 O O . ALA A 1 489 ? -26.927 -15.784 25.484 1.00 95.44 489 ALA A O 1
ATOM 3870 N N . LEU A 1 490 ? -25.385 -15.012 26.920 1.00 95.00 490 LEU A N 1
ATOM 3871 C CA . LEU A 1 490 ? -26.228 -13.990 27.554 1.00 95.00 490 LEU A CA 1
ATOM 3872 C C . LEU A 1 490 ? -26.283 -12.701 26.726 1.00 95.00 490 LEU A C 1
ATOM 3874 O O . LEU A 1 490 ? -27.266 -11.967 26.781 1.00 95.00 490 LEU A O 1
ATOM 3878 N N . SER A 1 491 ? -25.213 -12.413 25.986 1.00 95.94 491 SER A N 1
ATOM 3879 C CA . SER A 1 491 ? -25.113 -11.308 25.035 1.00 95.94 491 SER A CA 1
ATOM 3880 C C . SER A 1 491 ? -24.064 -11.627 23.972 1.00 95.94 491 SER A C 1
ATOM 3882 O O . SER A 1 491 ? -23.139 -12.403 24.226 1.00 95.94 491 SER A O 1
ATOM 3884 N N . ALA A 1 492 ? -24.199 -11.020 22.794 1.00 97.75 492 ALA A N 1
ATOM 3885 C CA . ALA A 1 492 ? -23.206 -11.075 21.727 1.00 97.75 492 ALA A CA 1
ATOM 3886 C C . ALA A 1 492 ? -23.218 -9.736 20.978 1.00 97.75 492 ALA A C 1
ATOM 3888 O O . ALA A 1 492 ? -24.044 -9.531 20.100 1.00 97.75 492 ALA A O 1
ATOM 3889 N N . ASN A 1 493 ? -22.338 -8.804 21.343 1.00 98.12 493 ASN A N 1
ATOM 3890 C CA . ASN A 1 493 ? -22.335 -7.449 20.787 1.00 98.12 493 ASN A CA 1
ATOM 3891 C C . ASN A 1 493 ? -21.167 -7.261 19.818 1.00 98.12 493 ASN A C 1
ATOM 3893 O O . ASN A 1 493 ? -20.012 -7.268 20.244 1.00 98.12 493 ASN A O 1
ATOM 3897 N N . LEU A 1 494 ? -21.478 -7.070 18.536 1.00 98.75 494 LEU A N 1
ATOM 3898 C CA . LEU A 1 494 ? -20.513 -6.677 17.513 1.00 98.75 494 LEU A CA 1
ATOM 3899 C C . LEU A 1 494 ? -20.327 -5.159 17.545 1.00 98.75 494 LEU A C 1
ATOM 3901 O O . LEU A 1 494 ? -21.316 -4.432 17.484 1.00 98.75 494 LEU A O 1
ATOM 3905 N N . THR A 1 495 ? -19.083 -4.688 17.571 1.00 98.56 495 THR A N 1
ATOM 3906 C CA . THR A 1 495 ? -18.713 -3.282 17.375 1.00 98.56 495 THR A CA 1
ATOM 3907 C C . THR A 1 495 ? -17.566 -3.156 16.384 1.00 98.56 495 THR A C 1
ATOM 3909 O O . THR A 1 495 ? -16.721 -4.044 16.309 1.00 98.56 495 THR A O 1
ATOM 3912 N N . PHE A 1 496 ? -17.511 -2.050 15.652 1.00 98.62 496 PHE A N 1
ATOM 3913 C CA . PHE A 1 496 ? -16.363 -1.674 14.821 1.00 98.62 496 PHE A CA 1
ATOM 3914 C C . PHE A 1 496 ? -16.416 -0.179 14.494 1.00 98.62 496 PHE A C 1
ATOM 3916 O O . PHE A 1 496 ? -17.482 0.442 14.578 1.00 98.62 496 PHE A O 1
ATOM 3923 N N . PHE A 1 497 ? -15.282 0.392 14.101 1.00 98.44 497 PHE A N 1
ATOM 3924 C CA . PHE A 1 497 ? -15.225 1.702 13.469 1.00 98.44 497 PHE A CA 1
ATOM 3925 C C . PHE A 1 497 ? -15.328 1.571 11.955 1.00 98.44 497 PHE A C 1
ATOM 3927 O O . PHE A 1 497 ? -14.798 0.631 11.368 1.00 98.44 497 PHE A O 1
ATOM 3934 N N . TRP A 1 498 ? -15.986 2.532 11.316 1.00 98.50 498 TRP A N 1
ATOM 3935 C CA . TRP A 1 498 ? -15.976 2.669 9.866 1.00 98.50 498 TRP A CA 1
ATOM 3936 C C . TRP A 1 498 ? -15.768 4.120 9.440 1.00 98.50 498 TRP A C 1
ATOM 3938 O O . TRP A 1 498 ? -16.137 5.056 10.152 1.00 98.50 498 TRP A O 1
ATOM 3948 N N . TYR A 1 499 ? -15.173 4.300 8.267 1.00 97.69 499 TYR A N 1
ATOM 3949 C CA . TYR A 1 499 ? -14.939 5.594 7.634 1.00 97.69 499 TYR A CA 1
ATOM 3950 C C . TYR A 1 499 ? -15.150 5.458 6.130 1.00 97.69 499 TYR A C 1
ATOM 3952 O O . TYR A 1 499 ? -14.852 4.418 5.544 1.00 97.69 499 TYR A O 1
ATOM 3960 N N . MET A 1 500 ? -15.662 6.510 5.494 1.00 96.75 500 MET A N 1
ATOM 3961 C CA . MET A 1 500 ? -15.913 6.510 4.057 1.00 96.75 500 MET A CA 1
ATOM 3962 C C . MET A 1 500 ? -15.424 7.800 3.397 1.00 96.75 500 MET A C 1
ATOM 3964 O O . MET A 1 500 ? -15.637 8.912 3.894 1.00 96.75 500 MET A O 1
ATOM 3968 N N . GLN A 1 501 ? -14.779 7.628 2.247 1.00 94.69 501 GLN A N 1
ATOM 3969 C CA . GLN A 1 501 ? -14.436 8.675 1.291 1.00 94.69 501 GLN A CA 1
ATOM 3970 C C . GLN A 1 501 ? -14.939 8.263 -0.082 1.00 94.69 501 GLN A C 1
ATOM 3972 O O . GLN A 1 501 ? -14.879 7.095 -0.439 1.00 94.69 501 GLN A O 1
ATOM 3977 N N . SER A 1 502 ? -15.413 9.222 -0.867 1.00 93.12 502 SER A N 1
ATOM 3978 C CA . SER A 1 502 ? -15.961 8.926 -2.183 1.00 93.12 502 SER A CA 1
ATOM 3979 C C . SER A 1 502 ? -15.726 10.076 -3.141 1.00 93.12 502 SER A C 1
ATOM 3981 O O . SER A 1 502 ? -15.787 11.247 -2.745 1.00 93.12 502 SER A O 1
ATOM 3983 N N . GLN A 1 503 ? -15.470 9.719 -4.395 1.00 90.19 503 GLN A N 1
ATOM 3984 C CA . GLN A 1 503 ? -15.381 10.656 -5.511 1.00 90.19 503 GLN A CA 1
ATOM 3985 C C . GLN A 1 503 ? -16.728 10.870 -6.191 1.00 90.19 503 GLN A C 1
ATOM 3987 O O . GLN A 1 503 ? -16.890 11.847 -6.921 1.00 90.19 503 GLN A O 1
ATOM 3992 N N . GLU A 1 504 ? -17.704 10.001 -5.919 1.00 90.56 504 GLU A N 1
ATOM 3993 C CA . GLU A 1 504 ? -19.068 10.175 -6.393 1.00 90.56 504 GLU A CA 1
ATOM 3994 C C . GLU A 1 504 ? -19.644 11.493 -5.861 1.00 90.56 504 GLU A C 1
ATOM 3996 O O . GLU A 1 504 ? -19.515 11.784 -4.662 1.00 90.56 504 GLU A O 1
ATOM 4001 N N . PRO A 1 505 ? -20.314 12.308 -6.687 1.00 86.62 505 PRO A N 1
ATOM 4002 C CA . PRO A 1 505 ? -20.961 13.516 -6.199 1.00 86.62 505 PRO A CA 1
ATOM 4003 C C . PRO A 1 505 ? -22.132 13.196 -5.254 1.00 86.62 505 PRO A C 1
ATOM 4005 O O . PRO A 1 505 ? -22.878 12.235 -5.427 1.00 86.62 505 PRO A O 1
ATOM 4008 N N . THR A 1 506 ? -22.342 14.048 -4.252 1.00 80.62 506 THR A N 1
ATOM 4009 C CA . THR A 1 506 ? -23.297 13.833 -3.144 1.00 80.62 506 THR A CA 1
ATOM 4010 C C . THR A 1 506 ? -24.782 13.927 -3.526 1.00 80.62 506 THR A C 1
ATOM 4012 O O . THR A 1 506 ? -25.643 13.771 -2.669 1.00 80.62 506 THR A O 1
ATOM 4015 N N . HIS A 1 507 ? -25.109 14.203 -4.792 1.00 82.69 507 HIS A N 1
ATOM 4016 C CA . HIS A 1 507 ? -26.492 14.334 -5.280 1.00 82.69 507 HIS A CA 1
ATOM 4017 C C . HIS A 1 507 ? -26.949 13.167 -6.163 1.00 82.69 507 HIS A C 1
ATOM 4019 O O . HIS A 1 507 ? -28.088 13.169 -6.633 1.00 82.69 507 HIS A O 1
ATOM 4025 N N . TYR A 1 508 ? -26.075 12.192 -6.409 1.00 79.56 508 TYR A N 1
ATOM 4026 C CA . TYR A 1 508 ? -26.416 10.992 -7.163 1.00 79.56 508 TYR A CA 1
ATOM 4027 C C . TYR A 1 508 ? -26.992 9.887 -6.263 1.00 79.56 508 TYR A C 1
ATOM 4029 O O . TYR A 1 508 ? -26.892 9.966 -5.039 1.00 79.56 508 TYR A O 1
ATOM 4037 N N . PRO A 1 509 ? -27.625 8.854 -6.848 1.00 89.56 509 PRO A N 1
ATOM 4038 C CA . PRO A 1 509 ? -27.960 7.626 -6.137 1.00 89.56 509 PRO A CA 1
ATOM 4039 C C . PRO A 1 509 ? -26.747 6.951 -5.476 1.00 89.56 509 PRO A C 1
ATOM 4041 O O . PRO A 1 509 ? -25.588 7.300 -5.712 1.00 89.56 509 PRO A O 1
ATOM 4044 N N . ALA A 1 510 ? -27.034 5.952 -4.642 1.00 95.00 510 ALA A N 1
ATOM 4045 C CA . ALA A 1 510 ? -26.002 5.048 -4.163 1.00 95.00 510 ALA A CA 1
ATOM 4046 C C . ALA A 1 510 ? -25.562 4.107 -5.301 1.00 95.00 510 ALA A C 1
ATOM 4048 O O . ALA A 1 510 ? -26.416 3.452 -5.903 1.00 95.00 510 ALA A O 1
ATOM 4049 N N . TYR A 1 511 ? -24.259 4.057 -5.574 1.00 95.31 511 TYR A N 1
ATOM 4050 C CA . TYR A 1 511 ? -23.638 3.219 -6.612 1.00 95.31 511 TYR A CA 1
ATOM 4051 C C . TYR A 1 511 ? -22.635 2.234 -6.018 1.00 95.31 511 TYR A C 1
ATOM 4053 O O . TYR A 1 511 ? -22.616 1.069 -6.407 1.00 95.31 511 TYR A O 1
ATOM 4061 N N . ASP A 1 512 ? -21.884 2.693 -5.018 1.00 97.38 512 ASP A N 1
ATOM 4062 C CA . ASP A 1 512 ? -20.896 1.893 -4.313 1.00 97.38 512 ASP A CA 1
ATOM 4063 C C . ASP A 1 512 ? -21.413 1.532 -2.926 1.00 97.38 512 ASP A C 1
ATOM 4065 O O . ASP A 1 512 ? -22.003 2.374 -2.238 1.00 97.38 512 ASP A O 1
ATOM 4069 N N . PHE A 1 513 ? -21.151 0.305 -2.487 1.00 98.31 513 PHE A N 1
ATOM 4070 C CA . PHE A 1 513 ? -21.700 -0.241 -1.251 1.00 98.31 513 PHE A CA 1
ATOM 4071 C C . PHE A 1 513 ? -20.645 -0.972 -0.429 1.00 98.31 513 PHE A C 1
ATOM 4073 O O . PHE A 1 513 ? -19.787 -1.659 -0.974 1.00 98.31 513 PHE A O 1
ATOM 4080 N N . LEU A 1 514 ? -20.772 -0.882 0.894 1.00 98.75 514 LEU A N 1
ATOM 4081 C CA . LEU A 1 514 ? -20.145 -1.789 1.848 1.00 98.75 514 LEU A CA 1
ATOM 4082 C C . LEU A 1 514 ? -21.248 -2.494 2.639 1.00 98.75 514 LEU A C 1
ATOM 4084 O O . LEU A 1 514 ? -21.992 -1.870 3.397 1.00 98.75 514 LEU A O 1
ATOM 4088 N N . TYR A 1 515 ? -21.339 -3.808 2.483 1.00 98.81 515 TYR A N 1
ATOM 4089 C CA . TYR A 1 515 ? -22.270 -4.649 3.217 1.00 98.81 515 TYR A CA 1
ATOM 4090 C C . TYR A 1 515 ? -21.591 -5.279 4.427 1.00 98.81 515 TYR A C 1
ATOM 4092 O O . TYR A 1 515 ? -20.519 -5.873 4.312 1.00 98.81 515 TYR A O 1
ATOM 4100 N N . ILE A 1 516 ? -22.270 -5.224 5.571 1.00 98.75 516 ILE A N 1
ATOM 4101 C CA . ILE A 1 516 ? -21.878 -5.933 6.786 1.00 98.75 516 ILE A CA 1
ATOM 4102 C C . ILE A 1 516 ? -22.844 -7.095 6.955 1.00 98.75 516 ILE A C 1
ATOM 4104 O O . ILE A 1 516 ? -24.040 -6.903 7.185 1.00 98.75 516 ILE A O 1
ATOM 4108 N N . ARG A 1 517 ? -22.351 -8.318 6.764 1.00 98.69 517 ARG A N 1
ATOM 4109 C CA . ARG A 1 517 ? -23.184 -9.510 6.585 1.00 98.69 517 ARG A CA 1
ATOM 4110 C C . ARG A 1 517 ? -22.752 -10.657 7.482 1.00 98.69 517 ARG A C 1
ATOM 4112 O O . ARG A 1 517 ? -21.573 -10.856 7.765 1.00 98.69 517 ARG A O 1
ATOM 4119 N N . LEU A 1 518 ? -23.739 -11.462 7.854 1.00 98.75 518 LEU A N 1
ATOM 4120 C CA . LEU A 1 518 ? -23.551 -12.802 8.382 1.00 98.75 518 LEU A CA 1
ATOM 4121 C C . LEU A 1 518 ? -23.868 -13.797 7.274 1.00 98.75 518 LEU A C 1
ATOM 4123 O O . LEU A 1 518 ? -24.940 -13.749 6.664 1.00 98.75 518 LEU A O 1
ATOM 4127 N N . ARG A 1 519 ? -22.934 -14.708 7.016 1.00 98.44 519 ARG A N 1
ATOM 4128 C CA . ARG A 1 519 ? -23.115 -15.824 6.086 1.00 98.44 519 ARG A CA 1
ATOM 4129 C C . ARG A 1 519 ? -22.935 -17.150 6.800 1.00 98.44 519 ARG A C 1
ATOM 4131 O O . ARG A 1 519 ? -22.193 -17.236 7.773 1.00 98.44 519 ARG A O 1
ATOM 4138 N N . ASP A 1 520 ? -23.573 -18.193 6.296 1.00 96.94 520 ASP A N 1
ATOM 4139 C CA . ASP A 1 520 ? -23.316 -19.547 6.775 1.00 96.94 520 ASP A CA 1
ATOM 4140 C C . ASP A 1 520 ? -21.949 -20.070 6.272 1.00 96.94 520 ASP A C 1
ATOM 4142 O O . ASP A 1 520 ? -21.214 -19.420 5.508 1.00 96.94 520 ASP A O 1
ATOM 4146 N N . LEU A 1 521 ? -21.587 -21.286 6.688 1.00 95.19 521 LEU A N 1
ATOM 4147 C CA . LEU A 1 521 ? -20.347 -21.937 6.247 1.00 95.19 521 LEU A CA 1
ATOM 4148 C C . LEU A 1 521 ? -20.385 -22.394 4.774 1.00 95.19 521 LEU A C 1
ATOM 4150 O O . LEU A 1 521 ? -19.324 -22.606 4.180 1.00 95.19 521 LEU A O 1
ATOM 4154 N N . GLY A 1 522 ? -21.565 -22.461 4.154 1.00 94.75 522 GLY A N 1
ATOM 4155 C CA . GLY A 1 522 ? -21.747 -22.656 2.711 1.00 94.75 522 GLY A CA 1
ATOM 4156 C C . GLY A 1 522 ? -21.580 -21.371 1.887 1.00 94.75 522 GLY A C 1
ATOM 4157 O O . GLY A 1 522 ? -21.358 -21.446 0.684 1.00 94.75 522 GLY A O 1
ATOM 4158 N N . GLY A 1 523 ? -21.610 -20.201 2.531 1.00 94.31 523 GLY A N 1
ATOM 4159 C CA . GLY A 1 523 ? -21.548 -18.886 1.891 1.00 94.31 523 GLY A CA 1
ATOM 4160 C C . GLY A 1 523 ? -22.917 -18.250 1.619 1.00 94.31 523 GLY A C 1
ATOM 4161 O O . GLY A 1 523 ? -22.961 -17.145 1.072 1.00 94.31 523 GLY 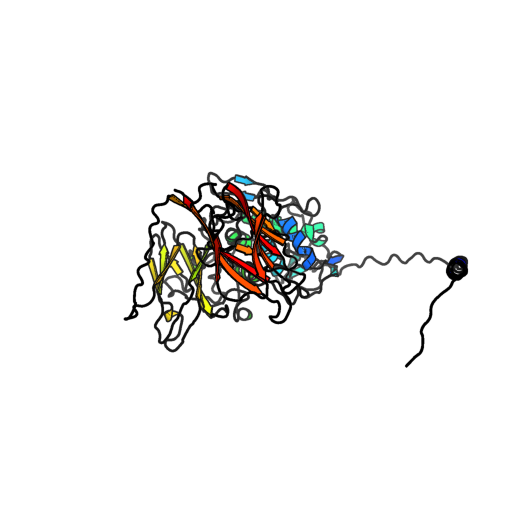A O 1
ATOM 4162 N N . ASN A 1 524 ? -24.021 -18.885 2.019 1.00 97.31 524 ASN A N 1
ATOM 4163 C CA . ASN A 1 524 ? -25.355 -18.307 1.874 1.00 97.31 524 ASN A CA 1
ATOM 4164 C C . ASN A 1 524 ? -25.540 -17.147 2.853 1.00 97.31 524 ASN A C 1
ATOM 4166 O O . ASN A 1 524 ? -25.024 -17.171 3.972 1.00 97.31 524 ASN A O 1
ATOM 4170 N N . LEU A 1 525 ? -26.283 -16.127 2.427 1.00 98.38 525 LEU A N 1
ATOM 4171 C CA . LEU A 1 525 ? -26.623 -14.992 3.275 1.00 98.38 525 LEU A CA 1
ATOM 4172 C C . LEU A 1 525 ? -27.567 -15.442 4.397 1.00 98.38 525 LEU A C 1
ATOM 4174 O O . LEU A 1 525 ? -28.635 -15.980 4.122 1.00 98.38 525 LEU A O 1
ATOM 4178 N N . VAL A 1 526 ? -27.175 -15.183 5.643 1.00 98.38 526 VAL A N 1
ATOM 4179 C CA . VAL A 1 526 ? -28.018 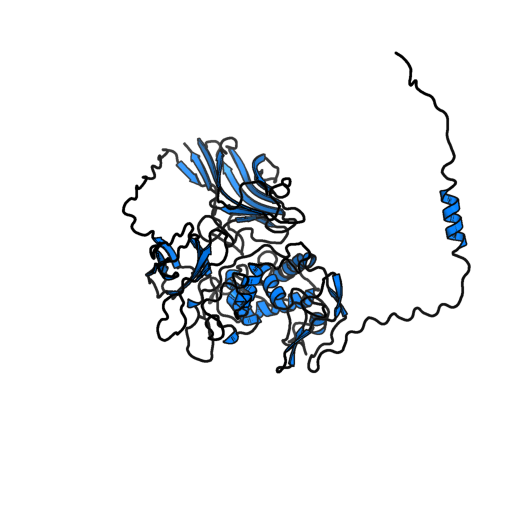-15.374 6.832 1.00 98.38 526 VAL A CA 1
ATOM 4180 C C . VAL A 1 526 ? -28.677 -14.051 7.205 1.00 98.38 526 VAL A C 1
ATOM 4182 O O . VAL A 1 526 ? -29.888 -14.000 7.396 1.00 98.38 526 VAL A O 1
ATOM 4185 N N . ALA A 1 527 ? -27.894 -12.970 7.259 1.00 98.50 527 ALA A N 1
ATOM 4186 C CA . ALA A 1 527 ? -28.397 -11.633 7.547 1.00 98.50 527 ALA A CA 1
ATOM 4187 C C . ALA A 1 527 ? -27.502 -10.543 6.948 1.00 98.50 527 ALA A C 1
ATOM 4189 O O . ALA A 1 527 ? -26.287 -10.709 6.846 1.00 98.50 527 ALA A O 1
ATOM 4190 N N . THR A 1 528 ? -28.105 -9.406 6.600 1.00 98.56 528 THR A N 1
ATOM 4191 C CA . THR A 1 528 ? -27.382 -8.145 6.376 1.00 98.56 528 THR A CA 1
ATOM 4192 C C . THR A 1 528 ? -27.595 -7.286 7.614 1.00 98.56 528 THR A C 1
ATOM 4194 O O . THR A 1 528 ? -28.727 -6.904 7.895 1.00 98.56 528 THR A O 1
ATOM 4197 N N . LEU A 1 529 ? -26.528 -7.058 8.376 1.00 98.38 529 LEU A N 1
ATOM 4198 C CA . LEU A 1 529 ? -26.544 -6.246 9.592 1.00 98.38 529 LEU A CA 1
ATOM 4199 C C . LEU A 1 529 ? -26.616 -4.759 9.245 1.00 98.38 529 LEU A C 1
ATOM 4201 O O . LEU A 1 529 ? -27.343 -4.020 9.901 1.00 98.38 529 LEU A O 1
ATOM 4205 N N . ASP A 1 530 ? -25.896 -4.346 8.196 1.00 98.00 530 ASP A N 1
ATOM 4206 C CA . ASP A 1 530 ? -25.934 -2.975 7.689 1.00 98.00 530 ASP A CA 1
ATOM 4207 C C . ASP A 1 530 ? -25.485 -2.879 6.224 1.00 98.00 530 ASP A C 1
ATOM 4209 O O . ASP A 1 530 ? -24.898 -3.809 5.659 1.00 98.00 530 ASP A O 1
ATOM 4213 N N . THR A 1 531 ? -25.791 -1.747 5.597 1.00 98.31 531 THR A N 1
ATOM 4214 C CA . THR A 1 531 ? -25.369 -1.365 4.251 1.00 98.31 531 THR A CA 1
ATOM 4215 C C . THR A 1 531 ? -24.959 0.101 4.250 1.00 98.31 531 THR A C 1
ATOM 4217 O O . THR A 1 531 ? -25.793 1.001 4.343 1.00 98.31 531 THR A O 1
ATOM 4220 N N . LEU A 1 532 ? -23.660 0.334 4.100 1.00 97.94 532 LEU A N 1
ATOM 4221 C CA . LEU A 1 532 ? -23.083 1.653 3.881 1.00 97.94 532 LEU A CA 1
ATOM 4222 C C . LEU A 1 532 ? -22.925 1.889 2.377 1.00 97.94 532 LEU A C 1
ATOM 4224 O O . LEU A 1 532 ? -22.872 0.938 1.598 1.00 97.94 532 LEU A O 1
ATOM 4228 N N . SER A 1 533 ? -22.863 3.149 1.954 1.00 97.31 533 SER A N 1
ATOM 4229 C CA . SER A 1 533 ? -22.685 3.500 0.541 1.00 97.31 533 SER A CA 1
ATOM 4230 C C . SER A 1 533 ? -21.904 4.797 0.362 1.00 97.31 533 SER A C 1
ATOM 4232 O O . SER A 1 533 ? -21.605 5.485 1.339 1.00 97.31 533 SER A O 1
ATOM 4234 N N . ASN A 1 534 ? -21.655 5.196 -0.885 1.00 95.38 534 ASN A N 1
ATOM 4235 C CA . ASN A 1 534 ? -21.146 6.529 -1.235 1.00 95.38 534 ASN A CA 1
ATOM 4236 C C . ASN A 1 534 ? -22.013 7.699 -0.709 1.00 95.38 534 ASN A C 1
ATOM 4238 O O . ASN A 1 534 ? -21.550 8.843 -0.696 1.00 95.38 534 ASN A O 1
ATOM 4242 N N . GLN A 1 535 ? -23.245 7.440 -0.252 1.00 95.44 535 GLN A N 1
ATOM 4243 C CA . GLN A 1 535 ? -24.148 8.427 0.361 1.00 95.44 535 GLN A CA 1
ATOM 4244 C C . GLN A 1 535 ? -24.088 8.462 1.898 1.00 95.44 535 GLN A C 1
ATOM 4246 O O . GLN A 1 535 ? -24.712 9.321 2.522 1.00 95.44 535 GLN A O 1
ATOM 4251 N N . SER A 1 536 ? -23.352 7.544 2.529 1.00 95.31 536 SER A N 1
ATOM 4252 C CA . SER A 1 536 ? -23.131 7.561 3.978 1.00 95.31 536 SER A CA 1
ATOM 4253 C C . SER A 1 536 ? -22.307 8.789 4.405 1.00 95.31 536 SER A C 1
ATOM 4255 O O . SER A 1 536 ? -21.738 9.504 3.578 1.00 95.31 536 SER A O 1
ATOM 4257 N N . THR A 1 537 ? -22.232 9.066 5.709 1.00 94.44 537 THR A N 1
ATOM 4258 C CA . THR A 1 537 ? -21.441 10.193 6.231 1.00 94.44 537 THR A CA 1
ATOM 4259 C C . THR A 1 537 ? -19.974 10.076 5.803 1.00 94.44 537 THR A C 1
ATOM 4261 O O . THR A 1 537 ? -19.323 9.066 6.067 1.00 94.44 537 THR A O 1
ATOM 4264 N N . ARG A 1 538 ? -19.460 11.115 5.136 1.00 92.50 538 ARG A N 1
ATOM 4265 C CA . ARG A 1 538 ? -18.088 11.177 4.609 1.00 92.50 538 ARG A CA 1
ATOM 4266 C C . ARG A 1 538 ? -17.132 11.801 5.612 1.00 92.50 538 ARG A C 1
ATOM 4268 O O . ARG A 1 538 ? -17.516 12.695 6.362 1.00 92.50 538 ARG A O 1
ATOM 4275 N N . GLY A 1 539 ? -15.864 11.408 5.544 1.00 92.12 539 GLY A N 1
ATOM 4276 C CA . GLY A 1 539 ? -14.784 12.196 6.136 1.00 92.12 539 GLY A CA 1
ATOM 4277 C C . GLY A 1 539 ? -14.631 12.079 7.655 1.00 92.12 539 GLY A C 1
ATOM 4278 O O . GLY A 1 539 ? -13.849 12.825 8.236 1.00 92.12 539 GLY A O 1
ATOM 4279 N N . ILE A 1 540 ? -15.351 11.164 8.310 1.00 93.44 540 ILE A N 1
ATOM 4280 C CA . ILE A 1 540 ? -15.350 11.016 9.769 1.00 93.44 540 ILE A CA 1
ATOM 4281 C C . ILE A 1 540 ? -15.479 9.547 10.177 1.00 93.44 540 ILE A C 1
ATOM 4283 O O . ILE A 1 540 ? -16.236 8.793 9.570 1.00 93.44 540 ILE A O 1
ATOM 4287 N N . TRP A 1 541 ? -14.748 9.149 11.221 1.00 95.06 541 TRP A N 1
ATOM 4288 C CA . TRP A 1 541 ? -14.885 7.822 11.819 1.00 95.06 541 TRP A CA 1
ATOM 4289 C C . TRP A 1 541 ? -16.207 7.727 12.586 1.00 95.06 541 TRP A C 1
ATOM 4291 O O . TRP A 1 541 ? -16.569 8.620 13.353 1.00 95.06 541 TRP A O 1
ATOM 4301 N N . GLN A 1 542 ? -16.936 6.641 12.369 1.00 97.50 542 GLN A N 1
ATOM 4302 C CA . GLN A 1 542 ? -18.207 6.328 13.012 1.00 97.50 542 GLN A CA 1
ATOM 4303 C C . GLN A 1 542 ? -18.085 4.987 13.732 1.00 97.50 542 GLN A C 1
ATOM 4305 O O . GLN A 1 542 ? -17.402 4.089 13.249 1.00 97.50 542 GLN A O 1
ATOM 4310 N N . THR A 1 543 ? -18.761 4.830 14.868 1.00 97.56 543 THR A N 1
ATOM 4311 C CA . THR A 1 543 ? -18.841 3.545 15.578 1.00 97.56 543 THR A CA 1
ATOM 4312 C C . THR A 1 543 ? -20.159 2.861 15.245 1.00 97.56 543 THR A C 1
ATOM 4314 O O . THR A 1 543 ? -21.222 3.460 15.401 1.00 97.56 543 THR A O 1
ATOM 4317 N N . ALA A 1 544 ? -20.096 1.600 14.829 1.00 97.00 544 ALA A N 1
ATOM 4318 C CA . ALA A 1 544 ? -21.259 0.748 14.621 1.00 97.00 544 ALA A CA 1
ATOM 4319 C C . ALA A 1 544 ? -21.397 -0.275 15.758 1.00 97.00 544 ALA A C 1
ATOM 4321 O O . ALA A 1 544 ? -20.394 -0.710 16.328 1.00 97.00 544 ALA A O 1
ATOM 4322 N N . MET A 1 545 ? -22.635 -0.655 16.091 1.00 98.06 545 MET A N 1
ATOM 4323 C CA . MET A 1 545 ? -22.939 -1.642 17.131 1.00 98.06 545 MET A CA 1
ATOM 4324 C C . MET A 1 545 ? -24.169 -2.475 16.754 1.00 98.06 545 MET A C 1
ATOM 4326 O O . MET A 1 545 ? -25.216 -1.908 16.444 1.00 98.06 545 MET A O 1
ATOM 4330 N N . TYR A 1 546 ? -24.067 -3.805 16.840 1.00 98.19 546 TYR A N 1
ATOM 4331 C CA . TYR A 1 546 ? -25.169 -4.731 16.548 1.00 98.19 546 TYR A CA 1
ATOM 4332 C C . TYR A 1 546 ? -25.250 -5.848 17.591 1.00 98.19 546 TYR A C 1
ATOM 4334 O O . TYR A 1 546 ? -24.228 -6.404 17.994 1.00 98.19 546 TYR A O 1
ATOM 4342 N N . ASP A 1 547 ? -26.473 -6.206 17.988 1.00 97.88 547 ASP A N 1
ATOM 4343 C CA . ASP A 1 547 ? -26.735 -7.378 18.826 1.00 97.88 547 ASP A CA 1
ATOM 4344 C C . ASP A 1 547 ? -26.883 -8.629 17.952 1.00 97.88 547 ASP A C 1
ATOM 4346 O O . ASP A 1 547 ? -27.769 -8.724 17.099 1.00 97.88 547 ASP A O 1
ATOM 4350 N N . LEU A 1 548 ? -25.990 -9.590 18.168 1.00 98.44 548 LEU A N 1
ATOM 4351 C CA . LEU A 1 548 ? -25.948 -10.875 17.484 1.00 98.44 548 LEU A CA 1
ATOM 4352 C C . LEU A 1 548 ? -26.506 -12.022 18.339 1.00 98.44 548 LEU A C 1
ATOM 4354 O O . LEU A 1 548 ? -26.464 -13.175 17.907 1.00 98.44 548 LEU A O 1
ATOM 4358 N N . SER A 1 549 ? -27.074 -11.741 19.516 1.00 97.25 549 SER A N 1
ATOM 4359 C CA . SER A 1 549 ? -27.742 -12.749 20.348 1.00 97.25 549 SER A CA 1
ATOM 4360 C C . SER A 1 549 ? -28.846 -13.549 19.625 1.00 97.25 549 SER A C 1
ATOM 4362 O O . SER A 1 549 ? -28.963 -14.744 19.911 1.00 97.25 549 SER A O 1
ATOM 4364 N N . PRO A 1 550 ? -29.585 -13.013 18.621 1.00 98.06 550 PRO A N 1
ATOM 4365 C CA . PRO A 1 550 ? -30.544 -13.813 17.850 1.00 98.06 550 PRO A CA 1
ATOM 4366 C C . PRO A 1 550 ? -29.915 -14.962 17.047 1.00 98.06 550 PRO A C 1
ATOM 4368 O O . PRO A 1 550 ? -30.625 -15.863 16.603 1.00 98.06 550 PRO A O 1
ATOM 4371 N N . TYR A 1 551 ? -28.593 -14.941 16.856 1.00 98.06 551 TYR A N 1
ATOM 4372 C CA . TYR A 1 551 ? -27.841 -15.963 16.129 1.00 98.06 551 TYR A CA 1
ATOM 4373 C C . TYR A 1 551 ? -27.117 -16.949 17.063 1.00 98.06 551 TYR A C 1
ATOM 4375 O O . TYR A 1 551 ? -26.250 -17.700 16.616 1.00 98.06 551 TYR A O 1
ATOM 4383 N N . ALA A 1 552 ? -27.465 -16.971 18.354 1.00 97.69 552 ALA A N 1
ATOM 4384 C CA . ALA A 1 552 ? -26.921 -17.922 19.318 1.00 97.69 552 ALA A CA 1
ATOM 4385 C C . ALA A 1 552 ? -27.101 -19.383 18.864 1.00 97.69 552 ALA A C 1
ATOM 4387 O O . ALA A 1 552 ? -28.137 -19.784 18.331 1.00 97.69 552 ALA A O 1
ATOM 4388 N N . GLY A 1 553 ? -26.065 -20.189 19.083 1.00 97.44 553 GLY A N 1
ATOM 4389 C CA . GLY A 1 553 ? -25.964 -21.581 18.646 1.00 97.44 553 GLY A CA 1
ATOM 4390 C C . GLY A 1 553 ? -25.478 -21.773 17.205 1.00 97.44 553 GLY A C 1
ATOM 4391 O O . GLY A 1 553 ? -25.462 -22.912 16.739 1.00 97.44 553 GLY A O 1
ATOM 4392 N N . GLN A 1 554 ? -25.091 -20.709 16.492 1.00 97.81 554 GLN A N 1
ATOM 4393 C CA . GLN A 1 554 ? -24.678 -20.784 15.088 1.00 97.81 554 GLN A CA 1
ATOM 4394 C C . GLN A 1 554 ? -23.174 -20.549 14.898 1.00 97.81 554 GLN A C 1
ATOM 4396 O O . GLN A 1 554 ? -22.559 -19.696 15.538 1.00 97.81 554 GLN A O 1
ATOM 4401 N N . SER A 1 555 ? -22.605 -21.292 13.947 1.00 98.00 555 SER A N 1
ATOM 4402 C CA . SER A 1 555 ? -21.297 -21.023 13.348 1.00 98.00 555 SER A CA 1
ATOM 4403 C C . SER A 1 555 ? -21.494 -20.233 12.059 1.00 98.00 555 SER A C 1
ATOM 4405 O O . SER A 1 555 ? -22.145 -20.713 11.128 1.00 98.00 555 SER A O 1
ATOM 4407 N N . LEU A 1 556 ? -20.928 -19.033 11.998 1.00 98.31 556 LEU A N 1
ATOM 4408 C CA . LEU A 1 556 ? -21.159 -18.068 10.928 1.00 98.31 556 LEU A CA 1
ATOM 4409 C C . LEU A 1 556 ? -19.838 -17.525 10.380 1.00 98.31 556 LEU A C 1
ATOM 4411 O O . LEU A 1 556 ? -18.754 -17.753 10.916 1.00 98.31 556 LEU A O 1
ATOM 4415 N N . ARG A 1 557 ? -19.940 -16.777 9.287 1.00 98.31 557 ARG A N 1
ATOM 4416 C CA . ARG A 1 557 ? -18.900 -15.883 8.792 1.00 98.31 557 ARG A CA 1
ATOM 4417 C C . ARG A 1 557 ? -19.383 -14.450 8.939 1.00 98.31 557 ARG A C 1
ATOM 4419 O O . ARG A 1 557 ? -20.372 -14.085 8.302 1.00 98.31 557 ARG A O 1
ATOM 4426 N N . LEU A 1 558 ? -18.671 -13.660 9.738 1.00 98.62 558 LEU A N 1
ATOM 4427 C CA . LEU A 1 558 ? -18.771 -12.205 9.699 1.00 98.62 558 LEU A CA 1
ATOM 4428 C C . LEU A 1 558 ? -18.034 -11.727 8.450 1.00 98.62 558 LEU A C 1
ATOM 4430 O O . LEU A 1 558 ? -16.867 -12.071 8.263 1.00 98.62 558 LEU A O 1
ATOM 4434 N N . SER A 1 559 ? -18.724 -10.990 7.588 1.00 98.44 559 SER A N 1
ATOM 4435 C CA . SER A 1 559 ? -18.245 -10.608 6.263 1.00 98.44 559 SER A CA 1
ATOM 4436 C C . SER A 1 559 ? -18.456 -9.115 6.043 1.00 98.44 559 SER A C 1
ATOM 4438 O O . SER A 1 559 ? -19.579 -8.624 6.163 1.00 98.44 559 SER A O 1
ATOM 4440 N N . PHE A 1 560 ? -17.376 -8.422 5.705 1.00 98.81 560 PHE A N 1
ATOM 4441 C CA . PHE A 1 560 ? -17.396 -7.099 5.100 1.00 98.81 560 PHE A CA 1
ATOM 4442 C C . PHE A 1 560 ? -17.231 -7.298 3.594 1.00 98.81 560 PHE A C 1
ATOM 4444 O O . PHE A 1 560 ? -16.338 -8.033 3.164 1.00 98.81 560 PHE A O 1
ATOM 4451 N N . GLU A 1 561 ? -18.125 -6.717 2.800 1.00 98.69 561 GLU A N 1
ATOM 4452 C CA . GLU A 1 561 ? -18.189 -6.922 1.347 1.00 98.69 561 GLU A CA 1
ATOM 4453 C C . GLU A 1 561 ? -18.358 -5.574 0.656 1.00 98.69 561 GLU A C 1
ATOM 4455 O O . GLU A 1 561 ? -19.400 -4.944 0.830 1.00 98.69 561 GLU A O 1
ATOM 4460 N N . ALA A 1 562 ? -17.349 -5.128 -0.094 1.00 98.56 562 ALA A N 1
ATOM 4461 C CA . ALA A 1 562 ? -17.396 -3.863 -0.817 1.00 98.56 562 ALA A CA 1
ATOM 4462 C C . ALA A 1 562 ? -17.542 -4.089 -2.322 1.00 98.56 562 ALA A C 1
ATOM 4464 O O . ALA A 1 562 ? -16.816 -4.889 -2.917 1.00 98.56 562 ALA A O 1
ATOM 4465 N N . GLU A 1 563 ? -18.463 -3.344 -2.920 1.00 98.19 563 GLU A N 1
ATOM 4466 C CA . GLU A 1 563 ? -18.741 -3.344 -4.351 1.00 98.19 563 GLU A CA 1
ATOM 4467 C C . GLU A 1 563 ? -18.694 -1.901 -4.860 1.00 98.19 563 GLU A C 1
ATOM 4469 O O . GLU A 1 563 ? -19.319 -1.022 -4.260 1.00 98.19 563 GLU A O 1
ATOM 4474 N N . THR A 1 564 ? -17.947 -1.657 -5.938 1.00 96.00 564 THR A N 1
ATOM 4475 C CA . THR A 1 564 ? -17.931 -0.362 -6.638 1.00 96.00 564 THR A CA 1
ATOM 4476 C C . THR A 1 564 ? -18.312 -0.516 -8.104 1.00 96.00 564 THR A C 1
ATOM 4478 O O . THR A 1 564 ? -18.230 -1.614 -8.669 1.00 96.00 564 THR A O 1
ATOM 4481 N N . ASP A 1 565 ? -18.736 0.580 -8.728 1.00 93.25 565 ASP A N 1
ATOM 4482 C CA . ASP A 1 565 ? -19.097 0.603 -10.143 1.00 93.25 565 ASP A CA 1
ATOM 4483 C C . ASP A 1 565 ? -17.912 0.947 -11.081 1.00 93.25 565 ASP A C 1
ATOM 4485 O O . ASP A 1 565 ? -16.747 0.701 -10.765 1.00 93.25 565 ASP A O 1
ATOM 4489 N N . VAL A 1 566 ? -18.205 1.408 -12.301 1.00 89.69 566 VAL A N 1
ATOM 4490 C CA . VAL A 1 566 ? -17.215 1.696 -13.353 1.00 89.69 566 VAL A CA 1
ATOM 4491 C C . VAL A 1 566 ? -16.386 2.967 -13.112 1.00 89.69 566 VAL A C 1
ATOM 4493 O O . VAL A 1 566 ? -15.397 3.165 -13.822 1.00 89.69 566 VAL A O 1
ATOM 4496 N N . SER A 1 567 ? -16.772 3.850 -12.186 1.00 87.69 567 SER A N 1
ATOM 4497 C CA . SER A 1 567 ? -16.129 5.161 -12.037 1.00 87.69 567 SER A CA 1
ATOM 4498 C C . SER A 1 567 ? -16.242 5.761 -10.632 1.00 87.69 567 SER A C 1
ATOM 4500 O O . SER A 1 567 ? -17.005 5.295 -9.804 1.00 87.69 567 SER A O 1
ATOM 4502 N N . ASN A 1 568 ? -15.490 6.842 -10.382 1.00 89.00 568 ASN A N 1
ATOM 4503 C CA . ASN A 1 568 ? -15.526 7.642 -9.145 1.00 89.00 568 ASN A CA 1
ATOM 4504 C C . ASN A 1 568 ? -15.526 6.810 -7.845 1.00 89.00 568 ASN A C 1
ATOM 4506 O O . ASN A 1 568 ? -16.368 7.022 -6.965 1.00 89.00 568 ASN A O 1
ATOM 4510 N N . PRO A 1 569 ? -14.555 5.906 -7.675 1.00 91.12 569 PRO A N 1
ATOM 4511 C CA . PRO A 1 569 ? -14.639 4.863 -6.673 1.00 91.12 569 PRO A CA 1
ATOM 4512 C C . PRO A 1 569 ? -14.793 5.403 -5.249 1.00 91.12 569 PRO A C 1
ATOM 4514 O O . PRO A 1 569 ? -14.205 6.418 -4.852 1.00 91.12 569 PRO A O 1
ATOM 4517 N N . THR A 1 570 ? -15.546 4.656 -4.451 1.00 95.06 570 THR A N 1
ATOM 4518 C CA . THR A 1 570 ? -15.682 4.870 -3.010 1.00 95.06 570 THR A CA 1
ATOM 4519 C C . THR A 1 570 ? -14.743 3.968 -2.225 1.00 95.06 570 THR A C 1
ATOM 4521 O O . THR A 1 570 ? -14.653 2.763 -2.457 1.00 95.06 570 THR A O 1
ATOM 4524 N N . SER A 1 571 ? -14.057 4.570 -1.263 1.00 96.62 571 SER A N 1
ATOM 4525 C CA . SER A 1 571 ? -13.159 3.932 -0.313 1.00 96.62 571 SER A CA 1
ATOM 4526 C C . SER A 1 571 ? -13.871 3.746 1.019 1.00 96.62 571 SER A C 1
ATOM 4528 O O . SER A 1 571 ? -14.304 4.722 1.640 1.00 96.62 571 SER A O 1
ATOM 4530 N N . PHE A 1 572 ? -13.947 2.501 1.482 1.00 98.31 572 PHE A N 1
ATOM 4531 C CA . PHE A 1 572 ? -14.466 2.156 2.798 1.00 98.31 572 PHE A CA 1
ATOM 4532 C C . PHE A 1 572 ? -13.342 1.626 3.678 1.00 98.31 572 PHE A C 1
ATOM 4534 O O . PHE A 1 572 ? -12.590 0.737 3.273 1.00 98.31 572 PHE A O 1
ATOM 4541 N N . PHE A 1 573 ? -13.261 2.154 4.893 1.00 98.38 573 PHE A N 1
ATOM 4542 C CA . PHE A 1 573 ? -12.307 1.719 5.898 1.00 98.38 573 PHE A CA 1
ATOM 4543 C C . PHE A 1 573 ? -13.046 1.145 7.095 1.00 98.38 573 PHE A C 1
ATOM 4545 O O . PHE A 1 573 ? -14.082 1.683 7.492 1.00 98.38 573 PHE A O 1
ATOM 4552 N N . VAL A 1 574 ? -12.520 0.058 7.654 1.00 98.62 574 VAL A N 1
ATOM 4553 C CA . VAL A 1 574 ? -13.065 -0.615 8.839 1.00 98.62 574 VAL A CA 1
ATOM 4554 C C . VAL A 1 574 ? -11.926 -0.902 9.803 1.00 98.62 574 VAL A C 1
ATOM 4556 O O . VAL A 1 574 ? -10.847 -1.305 9.374 1.00 98.62 574 VAL A O 1
ATOM 4559 N N . ASP A 1 575 ? -12.162 -0.699 11.094 1.00 98.44 575 ASP A N 1
ATOM 4560 C CA . ASP A 1 575 ? -11.139 -0.907 12.117 1.00 98.44 575 ASP A CA 1
ATOM 4561 C C . ASP A 1 575 ? -11.734 -1.263 13.493 1.00 98.44 575 ASP A C 1
ATOM 4563 O O . ASP A 1 575 ? -12.941 -1.121 13.713 1.00 98.44 575 ASP A O 1
ATOM 4567 N N . ASP A 1 576 ? -10.894 -1.759 14.404 1.00 97.81 576 ASP A N 1
ATOM 4568 C CA . ASP A 1 576 ? -11.211 -2.247 15.755 1.00 97.81 576 ASP A CA 1
ATOM 4569 C C . ASP A 1 576 ? -12.488 -3.109 15.831 1.00 97.81 576 ASP A C 1
ATOM 4571 O O . ASP A 1 576 ? -13.381 -2.900 16.664 1.00 97.81 576 ASP A O 1
ATOM 4575 N N . VAL A 1 577 ? -12.594 -4.109 14.953 1.00 98.62 577 VAL A N 1
ATOM 4576 C CA . VAL A 1 577 ? -13.718 -5.051 14.953 1.00 98.62 577 VAL A CA 1
ATOM 4577 C C . VAL A 1 577 ? -13.678 -5.920 16.213 1.00 98.62 577 VAL A C 1
ATOM 4579 O O . VAL A 1 577 ? -12.701 -6.613 16.489 1.00 98.62 577 VAL A O 1
ATOM 4582 N N . SER A 1 578 ? -14.762 -5.950 16.983 1.00 98.00 578 SER A N 1
ATOM 4583 C CA . SER A 1 578 ? -14.866 -6.798 18.171 1.00 98.00 578 SER A CA 1
ATOM 4584 C C . SER A 1 578 ? -16.256 -7.400 18.310 1.00 98.00 578 SER A C 1
ATOM 4586 O O . SER A 1 578 ? -17.249 -6.735 18.043 1.00 98.00 578 SER A O 1
ATOM 4588 N N . LEU A 1 579 ? -16.336 -8.658 18.734 1.00 98.38 579 LEU A N 1
ATOM 4589 C CA . LEU A 1 579 ? -17.581 -9.337 19.075 1.00 98.38 579 LEU A CA 1
ATOM 4590 C C . LEU A 1 579 ? -17.478 -9.834 20.512 1.00 98.38 579 LEU A C 1
ATOM 4592 O O . LEU A 1 579 ? -16.961 -10.919 20.767 1.00 98.38 579 LEU A O 1
ATOM 4596 N N . TRP A 1 580 ? -17.965 -9.034 21.456 1.00 97.69 580 TRP A N 1
ATOM 4597 C CA . TRP A 1 580 ? -17.960 -9.405 22.867 1.00 97.69 580 TRP A CA 1
ATOM 4598 C C . TRP A 1 580 ? -19.146 -10.309 23.188 1.00 97.69 580 TRP A C 1
ATOM 4600 O O . TRP A 1 580 ? -20.302 -9.885 23.102 1.00 97.69 580 TRP A O 1
ATOM 4610 N N . ILE A 1 581 ? -18.847 -11.543 23.590 1.00 96.62 581 ILE A N 1
ATOM 4611 C CA . ILE A 1 581 ? -19.822 -12.555 23.994 1.00 96.62 581 ILE A CA 1
ATOM 4612 C C . ILE A 1 581 ? -19.687 -12.788 25.491 1.00 96.62 581 ILE A C 1
ATOM 4614 O O . ILE 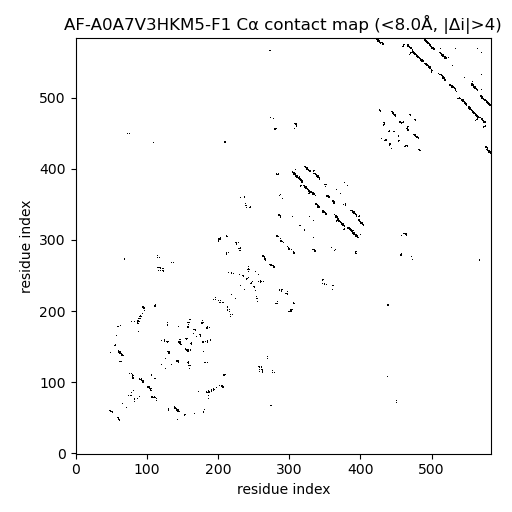A 1 581 ? -18.602 -13.118 25.964 1.00 96.62 581 ILE A O 1
ATOM 4618 N N . CYS A 1 582 ? -20.785 -12.658 26.232 1.00 95.44 582 CYS A N 1
ATOM 4619 C CA . CYS A 1 582 ? -20.834 -12.992 27.653 1.00 95.44 582 CYS A CA 1
ATOM 4620 C C . CYS A 1 582 ? -21.620 -14.280 27.875 1.00 95.44 582 CYS A C 1
ATOM 4622 O O . CYS A 1 582 ? -22.689 -14.473 27.295 1.00 95.44 582 CYS A O 1
ATOM 4624 N N . LYS A 1 583 ? -21.103 -15.147 28.743 1.00 91.50 583 LYS A N 1
ATOM 4625 C CA . LYS A 1 583 ? -21.721 -16.420 29.131 1.00 91.50 583 LYS A CA 1
ATOM 4626 C C . LYS A 1 583 ? -22.106 -16.426 30.623 1.00 91.50 583 LYS A C 1
ATOM 4628 O O . LYS A 1 583 ? -21.576 -15.583 31.357 1.00 91.50 583 LYS A O 1
ATOM 4633 N N . PRO A 1 584 ? -23.017 -17.328 31.050 1.00 86.75 584 PRO A N 1
ATOM 4634 C CA . PRO A 1 584 ? -23.389 -17.527 32.449 1.00 86.75 584 PRO A CA 1
ATOM 4635 C C . PRO A 1 584 ? -22.207 -17.753 33.386 1.00 86.75 584 PRO A C 1
ATOM 4637 O O . PRO A 1 584 ? -21.177 -18.309 32.931 1.00 86.75 584 PRO A O 1
#

Solvent-accessible surface area (backbone atoms only — not comparable to full-atom values): 32135 Å² total; per-residue (Å²): 133,89,85,86,88,82,84,92,84,90,83,85,84,91,90,82,72,70,71,65,57,53,59,54,50,58,60,62,65,69,72,77,81,77,94,69,80,84,69,70,76,71,75,73,72,72,76,73,46,68,81,48,61,86,78,45,73,51,68,40,29,60,36,74,21,63,44,66,70,70,44,46,60,55,40,47,25,49,24,18,59,62,48,57,92,52,22,52,82,68,68,68,35,62,32,45,53,84,92,73,49,45,72,45,70,59,24,79,82,46,25,42,46,34,59,59,56,51,14,42,22,38,74,56,22,60,63,32,29,27,27,94,49,73,84,57,77,62,70,40,76,27,30,28,24,64,53,73,42,84,90,80,54,44,45,17,32,13,25,46,34,53,49,81,47,42,80,68,18,80,83,66,48,59,38,67,46,31,36,57,31,61,58,23,17,42,26,46,41,50,36,52,37,41,54,28,51,62,71,46,58,39,27,51,66,28,51,65,28,37,66,46,46,42,57,56,21,53,30,39,63,80,41,81,44,49,81,49,40,79,82,33,89,82,34,62,87,80,56,52,62,43,86,32,71,77,29,90,83,54,60,76,29,65,44,52,46,27,51,16,37,26,42,46,56,69,47,87,87,39,78,80,33,63,68,51,48,64,43,43,65,32,49,77,26,65,28,64,48,86,86,70,84,82,95,69,63,67,72,60,72,63,41,60,35,29,39,39,40,76,46,74,82,42,53,27,47,74,50,41,36,34,29,41,35,41,30,33,76,37,88,53,77,40,20,33,38,41,35,35,27,34,77,86,70,45,63,68,48,58,58,61,39,74,59,51,88,95,44,88,64,48,44,36,62,32,53,53,57,32,73,48,78,44,56,52,28,74,65,48,60,57,84,46,70,46,58,19,28,36,45,27,23,24,23,62,55,55,48,78,46,81,45,69,60,92,63,98,79,76,83,81,78,79,84,80,75,80,81,64,94,42,60,63,47,65,63,48,64,57,32,41,41,75,47,68,52,73,50,27,36,41,82,48,49,70,44,38,74,87,70,60,48,45,48,42,51,66,55,57,85,58,78,45,17,5,28,47,36,39,37,24,51,55,25,52,25,35,48,31,34,77,40,72,37,53,70,68,48,76,38,28,40,38,37,29,37,37,35,32,47,54,63,52,65,90,84,59,81,75,71,26,39,38,35,36,31,37,21,39,89,88,66,50,82,72,44,74,80,45,76,47,38,58,75,47,76,63,83,47,82,43,80,49,76,47,80,46,51,91,48,43,61,38,66,34,25,47,32,41,38,22,39,24,41,84,48,52,35,32,31,40,29,41,20,58,35,38,30,43,32,27,29,118

Mean predicted aligned error: 9.17 Å

Nearest PDB structures (foldseek):
  2zew-assembly1_B  TM=6.271E-01  e=8.081E-06  Caldanaerobius polysaccharolyticus
  2c26-assembly1_A  TM=3.985E-01  e=3.076E-06  Acetivibrio thermocellus
  2e26-assembly1_A  TM=3.570E-01  e=1.624E-05  Mus musculus
  3a7q-assembly1_A  TM=3.581E-01  e=6.240E-04  Mus musculus
  5b4x-assembly2_C  TM=3.417E-01  e=6.584E-04  Mus musculus

Sequence (584 aa):
MIHHLSHLKAIGLFLLPSAFLILMAMALAYSDSLELAAASPLAQATPTCPPSHAGCPQPRIHGYQPSRYEMRSTFNDAASNSLGHKGPTYDKINRGLPPNMTQEIVSSLRPIPHIILRGMAWQESHWLQFAEGMNDSDGKYACTLIGYYTPTQSCGYGLMQITSCMSDGCGWFAPIRVAGELTYNLGTGTNFLIKKWNEVPFIGNNDHTVAEQWYYAVAAYNSWKEVNDPNSSAFDPNRPPYGEGKYSTFRYPYQEKVWGWMAHPEIAQAGWHWLWRPARIAAIPRGIFGLSSSGDWRPPSYTPKPVFHLLPNIHVANGVGPTIVLRNTTSQTLAADVVLYNEDHSFNTWWLGAPEPPYPYPYIRLSPYESRALRVAKAFNSDETFNGYACISASEGVEVTLQLPPYPHKVFLPLALKNYSGNCYNEVQNGGFEEFVDGKPRYWTVSSTDGYPLADGNWFASGHYGAYMGGYDYANDVLRQYIYIPNDALSANLTFFWYMQSQEPTHYPAYDFLYIRLRDLGGNLVATLDTLSNQSTRGIWQTAMYDLSPYAGQSLRLSFEAETDVSNPTSFFVDDVSLWICKP

pLDDT: mean 86.79, std 18.23, range [25.58, 98.81]

Foldseek 3Di:
DDDDDDDDDDDDDDDPPPPVVVVVVVVVVVPPDDPDDPPPPPPPPPPADDADDPPQQEGWAKDAFAALLVCLVLLLCLQAVNCPPLAFAADWFWFFDPPPIDTDGRHNLQGFPSLLLCLQLCLQQNQWQFDPHSLDAHGDIHIWDWDADPPVRFTQTGRNGDGPPLNPQVPGAHNNSLNHHSSHVSNSLSRQLSVLLVVAAFEARSRSLANLGSLRSQLCSVHQWPLQQQQDPQWDLWQDQQLADPNVVTDHHRSSSSQNCLQDPDCPNNPQFGSDFGARAQYAFSQQFDPDDDDRGHGDSYFFRKFKDKFWWWKDALLATKKKKKWQQFQDKKFKWKWWAALVRGTDTTLFADQDPPRRGTGGIAHHGDMDIRGPSVRDDSHDIGTTIMMMTIGPRIDIDIGTPDDVDDDDDPPDDDPDPFDKDWQDDCQQQQDDDSNARPQKDKDWPSSHNQKHQSDGDGDGIWGKFKRGAFIWIKIKHKGAAAQQWPWKKKKKKKAKDWQDDLPDDFAKKKWWFKAAPVRHTPDTQDIDTPNPDHSDIDMDMDTPNVVHPGIIMGMITIGHHGHGMMMMIMRDITIMTTGD

Radius of gyration: 29.91 Å; Cα contacts (8 Å, |Δi|>4): 1296; chains: 1; bounding box: 104×56×101 Å

Secondary structure (DSSP, 8-state):
---------------SSHHHHHHHHHHHSSSS---------------PPPPPPTT-SS---EEEE--HHHHHHHHHHHHTT--GGGSPPPPPEEES-TTS-EEE---SSS---HHHHHHHHHHHHTT-SB-SSTT--SSEEEEB-EEEETTTTEEEETTTTB-TTTTTGGGTS-HHHHHH-HHHHHHHHHHHHHHHHHHSPEETT--TT-GGGGHHHHHHHH-SSGGG-TT-TTS-TTPPPTTSTTGGGS---HHHHHHHHHHS---TTTTTS-SS-----PPPPGGGS---SSS-----SEEPPEEEEEEEEEEEBTTB--EEEEEE-SSS-EEEEEEEEETTS-EEEEEPPPPPTT--S--EEE-TT-EEEEEGGGGS-TT--EEEEEEEEEETTEEEEEE----S------------SSEEEE--SSTT---EETTEETT-EEE-TT---SEESSS-SSSS-EEEEE-STT-EEEEEEEEEE-TT-SEEEEEEEEEEEE-S-TTSPP-SEEEEEEE-TTS-EEEEEEEEETTSPPSS-EEEEEE-GGGTTEEEEEEEEEE--SSSPEEEEEEEEEEEEEE-